Protein AF-A0A8T2JQ27-F1 (afdb_monomer)

Radius of gyration: 39.79 Å; Cα contacts (8 Å, |Δi|>4): 605; chains: 1; bounding box: 98×82×101 Å

Nearest PDB structures (foldseek):
  7fik-assembly1_M  TM=1.538E-01  e=3.632E-01  Xenopus laevis
  5n4w-assembly1_A  TM=1.863E-01  e=1.034E+00  Homo sapiens

InterPro domains:
  IPR054751 NBAS subunit of NRZ tethering complex, C-terminal [PF22913] (387-511)

Organism: NCBI:txid247094

pLDDT: mean 87.62, std 11.4, range [33.59, 98.44]

Solvent-accessible surface area (backbone atoms only — not comparable to full-atom values): 32542 Å² total; 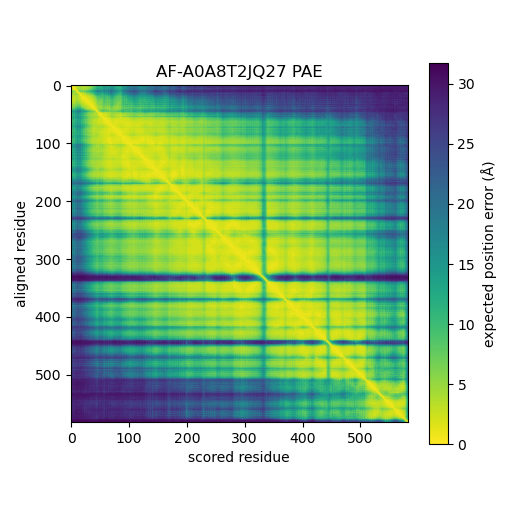per-residue (Å²): 111,67,68,59,55,51,61,78,46,66,88,56,94,65,57,73,77,52,48,58,50,50,53,49,48,52,52,51,48,52,51,53,49,52,51,53,49,43,51,52,50,57,71,66,69,75,79,67,58,57,70,54,43,75,74,36,68,64,59,31,49,54,49,40,41,56,43,29,62,55,88,50,66,70,53,34,52,49,24,52,54,50,26,65,73,73,65,44,58,66,50,57,44,44,50,46,27,54,41,31,44,65,62,77,61,81,57,54,64,67,54,44,52,53,49,44,59,74,68,46,40,60,77,54,43,43,78,43,28,65,62,47,44,52,47,42,59,71,63,42,51,74,60,54,59,42,60,42,58,67,52,52,39,50,54,30,47,52,40,45,76,28,62,24,61,86,74,57,85,57,96,70,46,36,66,55,48,38,60,48,45,66,56,38,68,79,56,38,67,89,39,34,52,51,48,34,70,35,73,89,40,54,28,63,68,38,42,45,86,53,49,37,92,86,30,42,72,66,53,21,74,48,19,72,78,39,55,36,63,86,68,47,56,35,47,44,23,55,49,48,34,47,37,40,53,44,32,47,64,59,21,28,89,80,89,31,77,56,48,52,87,46,76,69,44,46,51,51,34,47,60,57,48,58,76,50,50,89,58,37,50,38,57,39,47,46,56,44,49,44,48,60,48,35,28,73,67,19,65,73,75,45,54,70,68,58,36,46,51,53,49,52,53,48,47,55,50,46,53,52,51,50,54,55,43,63,76,65,67,70,85,82,71,86,80,61,96,82,66,66,41,57,67,55,38,43,53,52,47,50,49,42,48,53,29,59,62,39,61,74,32,69,71,44,45,49,26,63,72,46,99,44,70,68,39,38,50,50,36,50,54,51,59,49,28,53,42,34,51,68,51,48,49,52,50,44,28,50,38,44,63,72,59,50,54,67,70,58,46,35,51,53,60,70,61,40,52,72,90,63,89,70,54,55,47,52,37,52,50,54,41,51,54,56,34,52,52,51,72,69,64,67,84,84,62,93,64,80,65,79,60,46,68,61,38,48,46,45,45,50,46,49,40,43,53,36,41,76,71,67,66,59,70,50,56,73,64,58,54,47,63,70,46,44,66,64,52,68,40,83,91,52,72,46,64,68,38,43,52,55,51,50,47,49,59,77,57,42,93,67,52,74,66,51,52,51,49,49,48,37,47,40,49,46,39,46,32,54,75,68,38,70,87,56,81,78,56,68,75,50,57,71,44,70,69,41,38,50,53,50,50,54,54,52,55,72,76,47,87,49,73,68,43,55,53,41,51,51,52,46,60,70,62,42,80,82,78,77,74,74,86,124

Mean predicted aligned error: 11.79 Å

Sequence (582 aa):
MVTKYVSDYANANWPMELVSLIEQLHYYNERLVDFTQAQILHGLGRGVDVQRFATDAQYKTETILGLTETLEESVYSIALSLAQRYQVPLWEVYMTHLEYLFSDSGLSTAEIEGRAQTLGLLDTLKTNPGSFYEHMTKYVYPTIEGKDLQRLLYYFTLLENCACSQFVKHAIKPDSHIKLIKKLKAVASGLDYKKLTDAQISPLEALQPILTSQNVLAISKLASRIPDINVEMLSSSSVHATWLKKTFWNGDPQLLKKAPDSGAEWSRAYDICRKYFERLNPRDLITFTDEITFSSCAATKLTVENRTEMTKKTIAAVKQFMEKQKKKGLEDSTQTCNSVTYEVAFNHLQQSLAHLGTLSHDFINHLKSTDKDSLHKYSYLYDVSRSEKEKIKELAITMCVQGESLSTIKKLLDVAVGPLGIGARDVVQYSVEKLIVSLRGNSLESCSVKQPLKVLENIVKEVHLSSERGEAIVSSDDLLEWLRPFCGDDTLPVKPRIDVLQIMEQAFNLSDDDIKLLLFFRTQAVLKASWPVKKAEVVDIENEEKRYALFLELLDISHNRTEFQHLVLLLQAWPPMKGAEM

Secondary structure (DSSP, 8-state):
-HHHHHHHTTTS---HHHHHHHHHHHHHHHHHHHHHHHHHHHHTTS---HHHHHH-HHHHHHHHHHHTS-S-HHHHHHHHHHHHHHT--HHHHHHHHHHHHHHTS---HHHHHHHHHHTTHHHHHTT-HHHHHHHIIIIIGGGS-TT-HHHHHHHHHHHHHTTGGGT--SSS-HHHHHHHHHHHTTT-TT--HHHHT-SSS-HHHHHGGG--TTTHHHHHTTGGGSB-TTSPBPPHHHHHHHHHHHHHHH-BTTTBSS---SHHHHHHHHHHHHTTGGGS-HHHHHHHHHHHHHSHHHHHHS-HHHHHHHHHHHHHHHHHHHHHHHHTTTT-S---TTPPPHHHHHHHHHHHHHHHHHTTSHHHHHHHHSS-HHHHHHHHHHHTTTT-HHHHHHHHHHHHHTT--HHHHHHHHHHSSS-----HHHHHHHHHHHHHHHHHT-TTS----SSHHHHHHHHHHHHHHHHHTT--SS-HHHHHHHHHHHHT-TTS-HHHHHHHHHHHHHHS---HHHHHHHHHHHHHHHHHHH-TTPPP-GGGGSSHHHHHHHHHHHHHT--SHHHHHHHHHHHHHSPPP-----

Foldseek 3Di:
DVLVVCVVPVVDPDDPVVVVVNVVVVVVVVVVVLVVVLVVVVVVVPPDPSVCLVPPLVSVLVVLLVQLLDPDPVSNVVSVVSCVVSVPDLLSSLLSNLLSLQAPPPDDLVVSVVVCVVVVSLVRNLVCLQVSVVSCVPRRPVRDFLLPLSNLLVSLVSNVSSVNQVVDPAPAGSVLSNVLSVQCVVQQHRARNCQQRDLVHFVLVSRLVRDAPRRLQSVLVCQQSGAGNVRHGGHSQLSLLSNLLCCLAANHVPQGVGGDQDLVSSLSSLVSSLVCCVSHALVSLLVSLLSCFQDPCNLPRHDLVSNLVSLVVSLVVLVVVVVVCVVVVVPDDDDPPPGQHSVNSNVLSVLLNLLSVLCPPPLLVVLCPDPDPLSVVLSSLSRNCSLPLVSLLVSLLVCLLVLHALVSSQVSNVSRDDCSVDGSLNSLLVNLVLLLVVQQVPPPDPSPSDPSLVSLLSNLQNCLVCVVVVVNPDDLVSSCVSCVVSLPDLVGQLVSSLSNLVSSVVRDPDDLVSVLVSLQSNQQSLCCVQPVVDDDDSVQQNDLVSLVVVLVVLVVVDDDPVSVVSSVSNCVSDDPRPPPPD

Structure (mmCIF, N/CA/C/O backbone):
data_AF-A0A8T2JQ27-F1
#
_entry.id   AF-A0A8T2JQ27-F1
#
loop_
_atom_site.group_PDB
_atom_site.id
_atom_site.type_symbol
_atom_site.label_atom_id
_atom_site.label_alt_id
_atom_site.label_comp_id
_atom_site.label_asym_id
_atom_site.label_entity_id
_atom_site.label_seq_id
_atom_site.pdbx_PDB_ins_code
_atom_site.Cartn_x
_atom_site.Cartn_y
_atom_site.Cartn_z
_atom_site.occupancy
_atom_site.B_iso_or_equiv
_atom_site.auth_seq_id
_atom_site.auth_comp_id
_atom_site.auth_asym_id
_atom_site.auth_atom_id
_atom_site.pdbx_PDB_model_num
ATOM 1 N N . MET A 1 1 ? 39.610 15.356 -59.063 1.00 59.53 1 MET A N 1
ATOM 2 C CA . MET A 1 1 ? 41.062 15.552 -59.293 1.00 59.53 1 MET A CA 1
ATOM 3 C C . MET A 1 1 ? 41.378 17.026 -59.550 1.00 59.53 1 MET A C 1
ATOM 5 O O . MET A 1 1 ? 42.209 17.561 -58.836 1.00 59.53 1 MET A O 1
ATOM 9 N N . VAL A 1 2 ? 40.653 17.704 -60.454 1.00 75.31 2 VAL A N 1
ATOM 10 C CA . VAL A 1 2 ? 40.799 19.156 -60.711 1.00 75.31 2 VAL A CA 1
ATOM 11 C C . VAL A 1 2 ? 40.248 20.029 -59.574 1.00 75.31 2 VAL A C 1
ATOM 13 O O . VAL A 1 2 ? 40.966 20.880 -59.074 1.00 75.31 2 VAL A O 1
ATOM 16 N N . THR A 1 3 ? 39.028 19.777 -59.090 1.00 73.00 3 THR A N 1
ATOM 17 C CA . THR A 1 3 ? 38.433 20.520 -57.958 1.00 73.00 3 THR A CA 1
ATOM 18 C C . THR A 1 3 ? 39.276 20.430 -56.688 1.00 73.00 3 THR A C 1
ATOM 20 O O . THR A 1 3 ? 39.559 21.447 -56.076 1.00 73.00 3 THR A O 1
ATOM 23 N N . LYS A 1 4 ? 39.774 19.232 -56.351 1.00 75.25 4 LYS A N 1
ATOM 24 C CA . LYS A 1 4 ? 40.695 19.025 -55.220 1.00 75.25 4 LYS A CA 1
ATOM 25 C C . LYS A 1 4 ? 41.989 19.842 -55.365 1.00 75.25 4 LYS A C 1
ATOM 27 O O . LYS A 1 4 ? 42.378 20.522 -54.430 1.00 75.25 4 LYS A O 1
ATOM 32 N N . TYR A 1 5 ? 42.607 19.825 -56.548 1.00 79.94 5 TYR A N 1
ATOM 33 C CA . TYR A 1 5 ? 43.810 20.613 -56.834 1.00 79.94 5 TYR A CA 1
ATOM 34 C C . TYR A 1 5 ? 43.556 22.123 -56.709 1.00 79.94 5 TYR A C 1
ATOM 36 O O . TYR A 1 5 ? 44.371 22.846 -56.159 1.00 79.94 5 TYR A O 1
ATOM 44 N N . VAL A 1 6 ? 42.407 22.611 -57.168 1.00 80.88 6 VAL A N 1
ATOM 45 C CA . VAL A 1 6 ? 42.050 24.030 -57.040 1.00 80.88 6 VAL A CA 1
ATOM 46 C C . VAL A 1 6 ? 41.797 24.421 -55.575 1.00 80.88 6 VAL A C 1
ATOM 48 O O . VAL A 1 6 ? 42.261 25.473 -55.143 1.00 80.88 6 VAL A O 1
ATOM 51 N N . SER A 1 7 ? 41.130 23.568 -54.790 1.00 76.12 7 SER A N 1
ATOM 52 C CA . SER A 1 7 ? 40.882 23.810 -53.361 1.00 76.12 7 SER A CA 1
ATOM 53 C C . SER A 1 7 ? 42.156 23.745 -52.503 1.00 76.12 7 SER A C 1
ATOM 55 O O . SER A 1 7 ? 42.329 24.578 -51.617 1.00 76.12 7 SER A O 1
ATOM 57 N N . ASP A 1 8 ? 43.074 22.815 -52.787 1.00 79.75 8 ASP A N 1
ATOM 58 C CA . ASP A 1 8 ? 44.344 22.656 -52.054 1.00 79.75 8 ASP A CA 1
ATOM 59 C C . ASP A 1 8 ? 45.302 23.854 -52.267 1.00 79.75 8 ASP A C 1
ATOM 61 O O . ASP A 1 8 ? 46.178 24.116 -51.443 1.00 79.75 8 ASP A O 1
ATOM 65 N N . TYR A 1 9 ? 45.107 24.622 -53.347 1.00 81.19 9 TYR A N 1
ATOM 66 C CA . TYR A 1 9 ? 45.883 25.815 -53.708 1.00 81.19 9 TYR A CA 1
ATOM 67 C C . TYR A 1 9 ? 45.029 27.101 -53.691 1.00 81.19 9 TYR A C 1
ATOM 69 O O . TYR A 1 9 ? 45.293 28.046 -54.438 1.00 81.19 9 TYR A O 1
ATOM 77 N N . ALA A 1 10 ? 44.019 27.170 -52.815 1.00 67.00 10 ALA A N 1
ATOM 78 C CA . ALA A 1 10 ? 43.094 28.307 -52.711 1.00 67.00 10 ALA A CA 1
ATOM 79 C C . ALA A 1 10 ? 43.780 29.669 -52.455 1.00 67.00 10 ALA A C 1
ATOM 81 O O . ALA A 1 10 ? 43.254 30.703 -52.854 1.00 67.00 10 ALA A O 1
ATOM 82 N N . ASN A 1 11 ? 44.971 29.666 -51.843 1.00 66.50 11 ASN A N 1
ATOM 83 C CA . ASN A 1 11 ? 45.757 30.869 -51.529 1.00 66.50 11 ASN A CA 1
ATOM 84 C C . ASN A 1 11 ? 46.836 31.203 -52.578 1.00 66.50 11 ASN A C 1
ATOM 86 O O . ASN A 1 11 ? 47.695 32.050 -52.329 1.00 66.50 11 ASN A O 1
ATOM 90 N N . ALA A 1 12 ? 46.865 30.511 -53.719 1.00 76.12 12 ALA A N 1
ATOM 91 C CA . ALA A 1 12 ? 47.808 30.821 -54.788 1.00 76.12 12 ALA A CA 1
ATOM 92 C C . ALA A 1 12 ? 47.377 32.085 -55.556 1.00 76.12 12 ALA A C 1
ATOM 94 O O . ALA A 1 12 ? 46.188 32.346 -55.735 1.00 76.12 12 ALA A O 1
ATOM 95 N N . ASN A 1 13 ? 48.349 32.863 -56.045 1.00 78.75 13 ASN A N 1
ATOM 96 C CA . ASN A 1 13 ? 48.097 34.033 -56.894 1.00 78.75 13 ASN A CA 1
ATOM 97 C C . ASN A 1 13 ? 47.684 33.586 -58.304 1.00 78.75 13 ASN A C 1
ATOM 99 O O . ASN A 1 13 ? 48.492 33.580 -59.236 1.00 78.75 13 ASN A O 1
ATOM 103 N N . TRP A 1 14 ? 46.427 33.172 -58.445 1.00 84.25 14 TRP A N 1
ATOM 104 C CA . TRP A 1 14 ? 45.846 32.785 -59.722 1.00 84.25 14 TRP A CA 1
ATOM 105 C C . TRP A 1 14 ? 45.671 34.010 -60.640 1.00 84.25 14 TRP A C 1
ATOM 107 O O . TRP A 1 14 ? 45.231 35.066 -60.180 1.00 84.25 14 TRP A O 1
ATOM 117 N N . PRO A 1 15 ? 45.974 33.895 -61.945 1.00 86.12 15 PRO A N 1
ATOM 118 C CA . PRO A 1 15 ? 45.600 34.897 -62.942 1.00 86.12 15 PRO A CA 1
ATOM 119 C C . PRO A 1 15 ? 44.096 35.209 -62.891 1.00 86.12 15 PRO A C 1
ATOM 121 O O . PRO A 1 15 ? 43.294 34.291 -62.728 1.00 86.12 15 PRO A O 1
ATOM 124 N N . MET A 1 16 ? 43.698 36.474 -63.084 1.00 75.44 16 MET A N 1
ATOM 125 C CA . MET A 1 16 ? 42.286 36.910 -62.990 1.00 75.44 16 MET A CA 1
ATOM 126 C C . MET A 1 16 ? 41.324 36.086 -63.864 1.00 75.44 16 MET A C 1
ATOM 128 O O . MET A 1 16 ? 40.201 35.805 -63.456 1.00 75.44 16 MET A O 1
ATOM 132 N N . GLU A 1 17 ? 41.777 35.650 -65.038 1.00 79.38 17 GLU A N 1
ATOM 133 C CA . GLU A 1 17 ? 41.008 34.807 -65.964 1.00 79.38 17 GLU A CA 1
ATOM 134 C C . GLU A 1 17 ? 40.716 33.414 -65.379 1.00 79.38 17 GLU A C 1
ATOM 136 O O . GLU A 1 17 ? 39.640 32.857 -65.591 1.00 79.38 17 GLU A O 1
ATOM 141 N N . LEU A 1 18 ? 41.654 32.862 -64.598 1.00 83.75 18 LEU A N 1
ATOM 142 C CA . LEU A 1 18 ? 41.496 31.574 -63.923 1.00 83.75 18 LEU A CA 1
ATOM 143 C C . LEU A 1 18 ? 40.664 31.691 -62.647 1.00 83.75 18 LEU A C 1
ATOM 145 O O . LEU A 1 18 ? 39.938 30.753 -62.337 1.00 83.75 18 LEU A O 1
ATOM 149 N N . VAL A 1 19 ? 40.699 32.830 -61.947 1.00 81.94 19 VAL A N 1
ATOM 150 C CA . VAL A 1 19 ? 39.850 33.066 -60.764 1.00 81.94 19 VAL A CA 1
ATOM 151 C C . VAL A 1 19 ? 38.367 32.919 -61.123 1.00 81.94 19 VAL A C 1
ATOM 153 O O . VAL A 1 19 ? 37.653 32.168 -60.463 1.00 81.94 19 VAL A O 1
ATOM 156 N N . SER A 1 20 ? 37.922 33.528 -62.228 1.00 81.25 20 SER A N 1
ATOM 157 C CA . SER A 1 20 ? 36.527 33.413 -62.686 1.00 81.25 20 SER A CA 1
ATOM 158 C C . SER A 1 20 ? 36.137 31.975 -63.067 1.00 81.25 20 SER A C 1
ATOM 160 O O . SER A 1 20 ? 35.036 31.518 -62.760 1.00 81.25 20 SER A O 1
ATOM 162 N N . LEU A 1 21 ? 37.049 31.221 -63.691 1.00 86.06 21 LEU A N 1
ATOM 163 C CA . LEU A 1 21 ? 36.818 29.813 -64.036 1.00 86.06 21 LEU A CA 1
ATOM 164 C C . LEU A 1 21 ? 36.814 28.899 -62.803 1.00 86.06 21 LEU A C 1
ATOM 166 O O . LEU A 1 21 ? 36.070 27.922 -62.778 1.00 86.06 21 LEU A O 1
ATOM 170 N N . ILE A 1 22 ? 37.608 29.214 -61.778 1.00 85.31 22 ILE A N 1
ATOM 171 C CA . ILE A 1 22 ? 37.613 28.519 -60.485 1.00 85.31 22 ILE A CA 1
ATOM 172 C C . ILE A 1 22 ? 36.279 28.732 -59.759 1.00 85.31 22 ILE A C 1
ATOM 174 O O . ILE A 1 22 ? 35.695 27.767 -59.266 1.00 85.31 22 ILE A O 1
ATOM 178 N N . GLU A 1 23 ? 35.751 29.959 -59.754 1.00 81.88 23 GLU A N 1
ATOM 179 C CA . GLU A 1 23 ? 34.425 30.261 -59.199 1.00 81.88 23 GLU A CA 1
ATOM 180 C C . GLU A 1 23 ? 33.316 29.492 -59.931 1.00 81.88 23 GLU A C 1
ATOM 182 O O . GLU A 1 23 ? 32.467 28.866 -59.292 1.00 81.88 23 GLU A O 1
ATOM 187 N N . GLN A 1 24 ? 33.351 29.459 -61.269 1.00 84.81 24 GLN A N 1
ATOM 188 C CA . GLN A 1 24 ? 32.404 28.672 -62.065 1.00 84.81 24 GLN A CA 1
ATOM 189 C C . GLN A 1 24 ? 32.554 27.166 -61.827 1.00 84.81 24 GLN A C 1
ATOM 191 O O . GLN A 1 24 ? 31.552 26.459 -61.724 1.00 84.81 24 GLN A O 1
ATOM 196 N N . LEU A 1 25 ? 33.784 26.662 -61.710 1.00 86.00 25 LEU A N 1
ATOM 197 C CA . LEU A 1 25 ? 34.056 25.259 -61.408 1.00 86.00 25 LEU A CA 1
ATOM 198 C C . LEU A 1 25 ? 33.474 24.871 -60.047 1.00 86.00 25 LEU A C 1
ATOM 200 O O . LEU A 1 25 ? 32.819 23.836 -59.955 1.00 86.00 25 LEU A O 1
ATOM 204 N N . HIS A 1 26 ? 33.674 25.690 -59.011 1.00 80.62 26 HIS A N 1
ATOM 205 C CA . HIS A 1 26 ? 33.063 25.467 -57.702 1.00 80.62 26 HIS A CA 1
ATOM 206 C C . HIS A 1 26 ? 31.534 25.503 -57.795 1.00 80.62 26 HIS A C 1
ATOM 208 O O . HIS A 1 26 ? 30.883 24.574 -57.328 1.00 80.62 26 HIS A O 1
ATOM 214 N N . TYR A 1 27 ? 30.960 26.494 -58.485 1.00 78.31 27 TYR A N 1
ATOM 215 C CA . TYR A 1 27 ? 29.512 26.605 -58.674 1.00 78.31 27 TYR A CA 1
ATOM 216 C C . TYR A 1 27 ? 28.898 25.375 -59.367 1.00 78.31 27 TYR A C 1
ATOM 218 O O . TYR A 1 27 ? 27.918 24.805 -58.884 1.00 78.31 27 TYR A O 1
ATOM 226 N N . TYR A 1 28 ? 29.468 24.924 -60.488 1.00 81.31 28 TYR A N 1
ATOM 227 C CA . TYR A 1 28 ? 28.953 23.757 -61.211 1.00 81.31 28 TYR A CA 1
ATOM 228 C C . TYR A 1 28 ? 29.234 22.442 -60.491 1.00 81.31 28 TYR A C 1
ATOM 230 O O . TYR A 1 28 ? 28.418 21.525 -60.580 1.00 81.31 28 TYR A O 1
ATOM 238 N N . ASN A 1 29 ? 30.349 22.345 -59.765 1.00 82.12 29 ASN A N 1
ATOM 239 C CA . ASN A 1 29 ? 30.626 21.192 -58.924 1.00 82.12 29 ASN A CA 1
ATOM 240 C C . ASN A 1 29 ? 29.579 21.080 -57.811 1.00 82.12 29 ASN A C 1
ATOM 242 O O . ASN A 1 29 ? 28.974 20.024 -57.684 1.00 82.12 29 ASN A O 1
ATOM 246 N N . GLU A 1 30 ? 29.274 22.160 -57.089 1.00 74.44 30 GLU A N 1
ATOM 247 C CA . GLU A 1 30 ? 28.203 22.149 -56.082 1.00 74.44 30 GLU A CA 1
ATOM 248 C C . GLU A 1 30 ? 26.859 21.719 -56.694 1.00 74.44 30 GLU A C 1
ATOM 250 O O . GLU A 1 30 ? 26.231 20.786 -56.197 1.00 74.44 30 GLU A O 1
ATOM 255 N N . ARG A 1 31 ? 26.469 22.270 -57.856 1.00 75.12 31 ARG A N 1
ATOM 256 C CA . ARG A 1 31 ? 25.210 21.884 -58.526 1.00 75.12 31 ARG A CA 1
ATOM 257 C C . ARG A 1 31 ? 25.169 20.436 -59.010 1.00 75.12 31 ARG A C 1
ATOM 259 O O . ARG A 1 31 ? 24.124 19.794 -58.904 1.00 75.12 31 ARG A O 1
ATOM 266 N N . LEU A 1 32 ? 26.261 19.920 -59.577 1.00 80.31 32 LEU A N 1
ATOM 267 C CA . LEU A 1 32 ? 26.346 18.520 -60.011 1.00 80.31 32 LEU A CA 1
ATOM 268 C C . LEU A 1 32 ? 26.200 17.588 -58.815 1.00 80.31 32 LEU A C 1
ATOM 270 O O . LEU A 1 32 ? 25.555 16.538 -58.884 1.00 80.31 32 LEU A O 1
ATOM 274 N N . VAL A 1 33 ? 26.813 17.980 -57.707 1.00 74.06 33 VAL A N 1
ATOM 275 C CA . VAL A 1 33 ? 26.786 17.177 -56.513 1.00 74.06 33 VAL A CA 1
ATOM 276 C C . VAL A 1 33 ? 25.392 17.233 -55.864 1.00 74.06 33 VAL A C 1
ATOM 278 O O . VAL A 1 33 ? 24.877 16.175 -55.504 1.00 74.06 33 VAL A O 1
ATOM 281 N N . ASP A 1 34 ? 24.739 18.394 -55.793 1.00 71.56 34 ASP A N 1
ATOM 282 C CA . ASP A 1 34 ? 23.341 18.516 -55.353 1.00 71.56 34 ASP A CA 1
ATOM 283 C C . ASP A 1 34 ? 22.390 17.687 -56.225 1.00 71.56 34 ASP A C 1
ATOM 285 O O . ASP A 1 34 ? 21.531 16.975 -55.707 1.00 71.56 34 ASP A O 1
ATOM 289 N N . PHE A 1 35 ? 22.582 17.700 -57.549 1.00 73.38 35 PHE A N 1
ATOM 290 C CA . PHE A 1 35 ? 21.810 16.875 -58.479 1.00 73.38 35 PHE A CA 1
ATOM 291 C C . PHE A 1 35 ? 22.008 15.373 -58.229 1.00 73.38 35 PHE A C 1
ATOM 293 O O . PHE A 1 35 ? 21.047 14.608 -58.223 1.00 73.38 35 PHE A O 1
ATOM 300 N N . THR A 1 36 ? 23.243 14.944 -57.970 1.00 78.44 36 THR A N 1
ATOM 301 C CA . THR A 1 36 ? 23.540 13.537 -57.664 1.00 78.44 36 THR A CA 1
ATOM 302 C C . THR A 1 36 ? 22.876 13.110 -56.351 1.00 78.44 36 THR A C 1
ATOM 304 O O . THR A 1 36 ? 22.325 12.016 -56.262 1.00 78.44 36 THR A O 1
ATOM 307 N N . GLN A 1 37 ? 22.863 13.981 -55.336 1.00 74.12 37 GLN A N 1
ATOM 308 C CA . GLN A 1 37 ? 22.202 13.698 -54.057 1.00 74.12 37 GLN A CA 1
ATOM 309 C C . GLN A 1 37 ? 20.681 13.688 -54.175 1.00 74.12 37 GLN A C 1
ATOM 311 O O . GLN A 1 37 ? 20.032 12.797 -53.637 1.00 74.12 37 GLN A O 1
ATOM 316 N N . ALA A 1 38 ? 20.117 14.616 -54.946 1.00 73.31 38 ALA A N 1
ATOM 317 C CA . ALA A 1 38 ? 18.710 14.606 -55.319 1.00 73.31 38 ALA A CA 1
ATOM 318 C C . ALA A 1 38 ? 18.310 13.281 -55.982 1.00 73.31 38 ALA A C 1
ATOM 320 O O . ALA A 1 38 ? 17.281 12.710 -55.631 1.00 73.31 38 ALA A O 1
ATOM 321 N N . GLN A 1 39 ? 19.135 12.762 -56.897 1.00 76.00 39 GLN A N 1
ATOM 322 C CA . GLN A 1 39 ? 18.890 11.470 -57.541 1.00 76.00 39 GLN A CA 1
ATOM 323 C C . GLN A 1 39 ? 18.972 10.296 -56.562 1.00 76.00 39 GLN A C 1
ATOM 325 O O . GLN A 1 39 ? 18.125 9.408 -56.631 1.00 76.00 39 GLN A O 1
ATOM 330 N N . ILE A 1 40 ? 19.939 10.295 -55.639 1.00 79.12 40 ILE A N 1
ATOM 331 C CA . ILE A 1 40 ? 20.053 9.261 -54.599 1.00 79.12 40 ILE A CA 1
ATOM 332 C C . ILE A 1 40 ? 18.820 9.290 -53.686 1.00 79.12 40 ILE A C 1
ATOM 334 O O . ILE A 1 40 ? 18.167 8.265 -53.511 1.00 79.12 40 ILE A O 1
ATOM 338 N N . LEU A 1 41 ? 18.450 10.462 -53.160 1.00 78.62 41 LEU A N 1
ATOM 339 C CA . LEU A 1 41 ? 17.297 10.632 -52.268 1.00 78.62 41 LEU A CA 1
ATOM 340 C C . LEU A 1 41 ? 15.968 10.300 -52.960 1.00 78.62 41 LEU A C 1
ATOM 342 O O . LEU A 1 41 ? 15.101 9.671 -52.355 1.00 78.62 41 LEU A O 1
ATOM 346 N N . HIS A 1 42 ? 15.820 10.663 -54.236 1.00 75.19 42 HIS A N 1
ATOM 347 C CA . HIS A 1 42 ? 14.656 10.292 -55.037 1.00 75.19 42 HIS A CA 1
ATOM 348 C C . HIS A 1 42 ? 14.615 8.780 -55.311 1.00 75.19 42 HIS A C 1
ATOM 350 O O . HIS A 1 42 ? 13.559 8.160 -55.197 1.00 75.19 42 HIS A O 1
ATOM 356 N N . GLY A 1 43 ? 15.770 8.173 -55.602 1.00 76.00 43 GLY A N 1
ATOM 357 C CA . GLY A 1 43 ? 15.915 6.738 -55.855 1.00 76.00 43 GLY A CA 1
ATOM 358 C C . GLY A 1 43 ? 15.612 5.851 -54.645 1.00 76.00 43 GLY A C 1
ATOM 359 O O . GLY A 1 43 ? 15.220 4.703 -54.826 1.00 76.00 43 GLY A O 1
ATOM 360 N N . LEU A 1 44 ? 15.722 6.382 -53.421 1.00 77.62 44 LEU A N 1
ATOM 361 C CA . LEU A 1 44 ? 15.326 5.677 -52.196 1.00 77.62 44 LEU A CA 1
ATOM 362 C C . LEU A 1 44 ? 13.803 5.502 -52.070 1.00 77.62 44 LEU A C 1
ATOM 364 O O . LEU A 1 44 ? 13.356 4.652 -51.304 1.00 77.62 44 LEU A O 1
ATOM 368 N N . GLY A 1 45 ? 12.993 6.303 -52.777 1.00 68.81 45 GLY A N 1
ATOM 369 C CA . GLY A 1 45 ? 11.529 6.184 -52.760 1.00 68.81 45 GLY A CA 1
ATOM 370 C C . GLY A 1 45 ? 10.873 6.478 -51.402 1.00 68.81 45 GLY A C 1
ATOM 371 O O . GLY A 1 45 ? 9.716 6.128 -51.193 1.00 68.81 45 GLY A O 1
ATOM 372 N N . ARG A 1 46 ? 11.588 7.126 -50.471 1.00 72.56 46 ARG A N 1
ATOM 373 C CA . ARG A 1 46 ? 11.147 7.383 -49.083 1.00 72.56 46 ARG A CA 1
ATOM 374 C C . ARG A 1 46 ? 10.430 8.731 -48.887 1.00 72.56 46 ARG A C 1
ATOM 376 O O . ARG A 1 46 ? 10.312 9.199 -47.763 1.00 72.56 46 ARG A O 1
ATOM 383 N N . GLY A 1 47 ? 9.955 9.365 -49.964 1.00 74.81 47 GLY A N 1
ATOM 384 C CA . GLY A 1 47 ? 9.145 10.593 -49.883 1.00 74.81 47 GLY A CA 1
ATOM 385 C C . GLY A 1 47 ? 9.903 11.856 -49.448 1.00 74.81 47 GLY A C 1
ATOM 386 O O . GLY A 1 47 ? 9.295 12.765 -48.893 1.00 74.81 47 GLY A O 1
ATOM 387 N N . VAL A 1 48 ? 11.217 11.919 -49.685 1.00 82.81 48 VAL A N 1
ATOM 388 C CA . VAL A 1 48 ? 12.052 13.078 -49.330 1.00 82.81 48 VAL A CA 1
ATOM 389 C C . VAL A 1 48 ? 11.762 14.262 -50.256 1.00 82.81 48 VAL A C 1
ATOM 391 O O . VAL A 1 48 ? 11.862 14.140 -51.480 1.00 82.81 48 VAL A O 1
ATOM 394 N N . ASP A 1 49 ? 11.464 15.427 -49.677 1.00 84.31 49 ASP A N 1
ATOM 395 C CA . ASP A 1 49 ? 11.379 16.687 -50.417 1.00 84.31 49 ASP A CA 1
ATOM 396 C C . ASP A 1 49 ? 12.793 17.200 -50.701 1.00 84.31 49 ASP A C 1
ATOM 398 O O . ASP A 1 49 ? 13.451 17.811 -49.860 1.00 84.31 49 ASP A O 1
ATOM 402 N N . VAL A 1 50 ? 13.268 16.930 -51.914 1.00 81.75 50 VAL A N 1
ATOM 403 C CA . VAL A 1 50 ? 14.614 17.293 -52.369 1.00 81.75 50 VAL A CA 1
ATOM 404 C C . VAL A 1 50 ? 14.855 18.805 -52.325 1.00 81.75 50 VAL A C 1
ATOM 406 O O . VAL A 1 50 ? 15.969 19.235 -52.020 1.00 81.75 50 VAL A O 1
ATOM 409 N N . GLN A 1 51 ? 13.838 19.623 -52.623 1.00 80.31 51 GLN A N 1
ATOM 410 C CA . GLN A 1 51 ? 14.002 21.078 -52.621 1.00 80.31 51 GLN A CA 1
ATOM 411 C C . GLN A 1 51 ? 14.182 21.585 -51.197 1.00 80.31 51 GLN A C 1
ATOM 413 O O . GLN A 1 51 ? 15.129 22.324 -50.921 1.00 80.31 51 GLN A O 1
ATOM 418 N N . ARG A 1 52 ? 13.329 21.119 -50.282 1.00 83.75 52 ARG A N 1
ATOM 419 C CA . ARG A 1 52 ? 13.443 21.461 -48.866 1.00 83.75 52 ARG A CA 1
ATOM 420 C C . ARG A 1 52 ? 14.736 20.923 -48.259 1.00 83.75 52 ARG A C 1
ATOM 422 O O . ARG A 1 52 ? 15.396 21.642 -47.516 1.00 83.75 52 ARG A O 1
ATOM 429 N N . PHE A 1 53 ? 15.144 19.706 -48.620 1.00 84.25 53 PHE A N 1
ATOM 430 C CA . PHE A 1 53 ? 16.393 19.097 -48.157 1.00 84.25 53 PHE A CA 1
ATOM 431 C C . PHE A 1 53 ? 17.621 19.932 -48.522 1.00 84.25 53 PHE A C 1
ATOM 433 O O . PHE A 1 53 ? 18.547 20.025 -47.724 1.00 84.25 53 PHE A O 1
ATOM 440 N N . ALA A 1 54 ? 17.652 20.576 -49.692 1.00 79.69 54 ALA A N 1
ATOM 441 C CA . ALA A 1 54 ? 18.783 21.419 -50.075 1.00 79.69 54 ALA A CA 1
ATOM 442 C C . ALA A 1 54 ? 18.898 22.679 -49.193 1.00 79.69 54 ALA A C 1
ATOM 444 O O . ALA A 1 54 ? 20.002 23.032 -48.761 1.00 79.69 54 ALA A O 1
ATOM 445 N N . THR A 1 55 ? 17.767 23.325 -48.889 1.00 81.88 55 THR A N 1
ATOM 446 C CA . THR A 1 55 ? 17.720 24.678 -48.308 1.00 81.88 55 THR A CA 1
ATOM 447 C C . THR A 1 55 ? 17.512 24.732 -46.794 1.00 81.88 55 THR A C 1
ATOM 449 O O . THR A 1 55 ? 17.976 25.672 -46.156 1.00 81.88 55 THR A O 1
ATOM 452 N N . ASP A 1 56 ? 16.810 23.761 -46.209 1.00 87.50 56 ASP A N 1
ATOM 453 C CA . ASP A 1 56 ? 16.434 23.737 -44.790 1.00 87.50 56 ASP A CA 1
ATOM 454 C C . ASP A 1 56 ? 17.396 22.828 -44.009 1.00 87.50 56 ASP A C 1
ATOM 456 O O . ASP A 1 56 ? 17.392 21.606 -44.159 1.00 87.50 56 ASP A O 1
ATOM 460 N N . ALA A 1 57 ? 18.258 23.436 -43.187 1.00 86.00 57 ALA A N 1
ATOM 461 C CA . ALA A 1 57 ? 19.270 22.713 -42.419 1.00 86.00 57 ALA A CA 1
ATOM 462 C C . ALA A 1 57 ? 18.663 21.775 -41.365 1.00 86.00 57 ALA A C 1
ATOM 464 O O . ALA A 1 57 ? 19.202 20.694 -41.142 1.00 86.00 57 ALA A O 1
ATOM 465 N N . GLN A 1 58 ? 17.539 22.156 -40.753 1.00 90.31 58 GLN A N 1
ATOM 466 C CA . GLN A 1 58 ? 16.871 21.324 -39.756 1.00 90.31 58 GLN A CA 1
ATOM 467 C C . GLN A 1 58 ? 16.225 20.113 -40.430 1.00 90.31 58 GLN A C 1
ATOM 469 O O . GLN A 1 58 ? 16.497 18.980 -40.041 1.00 90.31 58 GLN A O 1
ATOM 474 N N . TYR A 1 59 ? 15.449 20.340 -41.495 1.00 89.56 59 TYR A N 1
ATOM 475 C CA . TYR A 1 59 ? 14.822 19.255 -42.253 1.00 89.56 59 TYR A CA 1
ATOM 476 C C . TYR A 1 59 ? 15.859 18.291 -42.841 1.00 89.56 59 TYR A C 1
ATOM 478 O O . TYR A 1 59 ? 15.637 17.083 -42.876 1.00 89.56 59 TYR A O 1
ATOM 486 N N . LYS A 1 60 ? 17.014 18.807 -43.275 1.00 89.38 60 LYS A N 1
ATOM 487 C CA . LYS A 1 60 ? 18.141 18.000 -43.753 1.00 89.38 60 LYS A CA 1
ATOM 488 C C . LYS A 1 60 ? 18.668 17.063 -42.670 1.00 89.38 60 LYS A C 1
ATOM 490 O O . LYS A 1 60 ? 18.782 15.867 -42.927 1.00 89.38 60 LYS A O 1
ATOM 495 N N . THR A 1 61 ? 18.945 17.582 -41.474 1.00 91.38 61 THR A N 1
ATOM 496 C CA . THR A 1 61 ? 19.387 16.767 -40.334 1.00 91.38 61 THR A CA 1
ATOM 497 C C . THR A 1 61 ? 18.332 15.729 -39.959 1.00 91.38 61 THR A C 1
ATOM 499 O O . THR A 1 61 ? 18.648 14.544 -39.922 1.00 91.38 61 THR A O 1
ATOM 502 N N . GLU A 1 62 ? 17.074 16.136 -39.780 1.00 92.69 62 GLU A N 1
ATOM 503 C CA . GLU A 1 62 ? 15.963 15.231 -39.444 1.00 92.69 62 GLU A CA 1
ATOM 504 C C . GLU A 1 62 ? 15.774 14.133 -40.500 1.00 92.69 62 GLU A C 1
ATOM 506 O O . GLU A 1 62 ? 15.602 12.967 -40.159 1.00 92.69 62 GLU A O 1
ATOM 511 N N . THR A 1 63 ? 15.881 14.474 -41.788 1.00 91.19 63 THR A N 1
ATOM 512 C CA . THR A 1 63 ? 15.788 13.500 -42.885 1.00 91.19 63 THR A CA 1
ATOM 513 C C . THR A 1 63 ? 16.947 12.509 -42.847 1.00 91.19 63 THR A C 1
ATOM 515 O O . THR A 1 63 ? 16.729 11.312 -43.012 1.00 91.19 63 THR A O 1
ATOM 518 N N . ILE A 1 64 ? 18.182 12.979 -42.633 1.00 92.06 64 ILE A N 1
ATOM 519 C CA . ILE A 1 64 ? 19.355 12.098 -42.534 1.00 92.06 64 ILE A CA 1
ATOM 520 C C . ILE A 1 64 ? 19.196 11.142 -41.353 1.00 92.06 64 ILE A C 1
ATOM 522 O O . ILE A 1 64 ? 19.417 9.949 -41.532 1.00 92.06 64 ILE A O 1
ATOM 526 N N . LEU A 1 65 ? 18.777 11.637 -40.185 1.00 95.44 65 LEU A N 1
ATOM 527 C CA . LEU A 1 65 ? 18.517 10.805 -39.009 1.00 95.44 65 LEU A CA 1
ATOM 528 C C . LEU A 1 65 ? 17.392 9.796 -39.282 1.00 95.44 65 LEU A C 1
ATOM 530 O O . LEU A 1 65 ? 17.591 8.607 -39.050 1.00 95.44 65 LEU A O 1
ATOM 534 N N . GLY A 1 66 ? 16.284 10.212 -39.898 1.00 93.50 66 GLY A N 1
ATOM 535 C CA . GLY A 1 66 ? 15.194 9.308 -40.278 1.00 93.50 66 GLY A CA 1
ATOM 536 C C . GLY A 1 66 ? 15.614 8.221 -41.278 1.00 93.50 66 GLY A C 1
ATOM 537 O O . GLY A 1 66 ? 15.160 7.086 -41.191 1.00 93.50 66 GLY A O 1
ATOM 538 N N . LEU A 1 67 ? 16.551 8.502 -42.193 1.00 93.12 67 LEU A N 1
ATOM 539 C CA . LEU A 1 67 ? 17.109 7.478 -43.092 1.00 93.12 67 LEU A CA 1
ATOM 540 C C . LEU A 1 67 ? 17.929 6.408 -42.353 1.00 93.12 67 LEU A C 1
ATOM 542 O O . LEU A 1 67 ? 18.143 5.323 -42.896 1.00 93.12 67 LEU A O 1
ATOM 546 N N . THR A 1 68 ? 18.391 6.694 -41.133 1.00 94.62 68 THR A N 1
ATOM 547 C CA . THR A 1 68 ? 19.110 5.718 -40.301 1.00 94.62 68 THR A CA 1
ATOM 548 C C . THR A 1 68 ? 18.167 4.711 -39.645 1.00 94.62 68 THR A C 1
ATOM 550 O O . THR A 1 68 ? 18.621 3.643 -39.240 1.00 94.62 68 THR A O 1
ATOM 553 N N . GLU A 1 69 ? 16.862 4.982 -39.599 1.00 94.81 69 GLU A N 1
ATOM 554 C CA . GLU A 1 69 ? 15.818 4.098 -39.063 1.00 94.81 69 GLU A CA 1
ATOM 555 C C . GLU A 1 69 ? 15.473 2.974 -40.060 1.00 94.81 69 GLU A C 1
ATOM 557 O O . GLU A 1 69 ? 14.359 2.836 -40.564 1.00 94.81 69 GLU A O 1
ATOM 562 N N . THR A 1 70 ? 16.479 2.178 -40.421 1.00 93.62 70 THR A N 1
ATOM 563 C CA . THR A 1 70 ? 16.375 1.129 -41.437 1.00 93.62 70 THR A CA 1
ATOM 564 C C . THR A 1 70 ? 17.226 -0.085 -41.093 1.00 93.62 70 THR A C 1
ATOM 566 O O . THR A 1 70 ? 18.307 0.021 -40.509 1.00 93.62 70 THR A O 1
ATOM 569 N N . LEU A 1 71 ? 16.762 -1.263 -41.507 1.00 95.19 71 LEU A N 1
ATOM 570 C CA . LEU A 1 71 ? 17.541 -2.500 -41.449 1.00 95.19 71 LEU A CA 1
ATOM 571 C C . LEU A 1 71 ? 18.369 -2.739 -42.722 1.00 95.19 71 LEU A C 1
ATOM 573 O O . LEU A 1 71 ? 19.335 -3.503 -42.679 1.00 95.19 71 LEU A O 1
ATOM 577 N N . GLU A 1 72 ? 18.047 -2.053 -43.823 1.00 93.06 72 GLU A N 1
ATOM 578 C CA . GLU A 1 72 ? 18.725 -2.188 -45.115 1.00 93.06 72 GLU A CA 1
ATOM 579 C C . GLU A 1 72 ? 20.137 -1.576 -45.072 1.00 93.06 72 GLU A C 1
ATOM 581 O O . GLU A 1 72 ? 20.302 -0.370 -44.878 1.00 93.06 72 GLU A O 1
ATOM 586 N N . GLU A 1 73 ? 21.172 -2.397 -45.279 1.00 90.69 73 GLU A N 1
ATOM 587 C CA . GLU A 1 73 ? 22.578 -1.963 -45.201 1.00 90.69 73 GLU A CA 1
ATOM 588 C C . GLU A 1 73 ? 22.932 -0.879 -46.226 1.00 90.69 73 GLU A C 1
ATOM 590 O O . GLU A 1 73 ? 23.665 0.060 -45.912 1.00 90.69 73 GLU A O 1
ATOM 595 N N . SER A 1 74 ? 22.386 -0.976 -47.441 1.00 89.75 74 SER A N 1
ATOM 596 C CA . SER A 1 74 ? 22.604 0.004 -48.510 1.00 89.75 74 SER A CA 1
ATOM 597 C C . SER A 1 74 ? 22.072 1.385 -48.126 1.00 89.75 74 SER A C 1
ATOM 599 O O . SER A 1 74 ? 22.779 2.381 -48.269 1.00 89.75 74 SER A O 1
ATOM 601 N N . VAL A 1 75 ? 20.852 1.445 -47.587 1.00 90.81 75 VAL A N 1
ATOM 602 C CA . VAL A 1 75 ? 20.217 2.693 -47.142 1.00 90.81 75 VAL A CA 1
ATOM 603 C C . VAL A 1 75 ? 20.956 3.268 -45.937 1.00 90.81 75 VAL A C 1
ATOM 605 O O . VAL A 1 75 ? 21.251 4.461 -45.912 1.00 90.81 75 VAL A O 1
ATOM 608 N N . TYR A 1 76 ? 21.342 2.419 -44.982 1.00 93.38 76 TYR A N 1
ATOM 609 C CA . TYR A 1 76 ? 22.115 2.845 -43.818 1.00 93.38 76 TYR A CA 1
ATOM 610 C C . TYR A 1 76 ? 23.485 3.431 -44.211 1.00 93.38 76 TYR A C 1
ATOM 612 O O . TYR A 1 76 ? 23.883 4.485 -43.717 1.00 93.38 76 TYR A O 1
ATOM 620 N N . SER A 1 77 ? 24.188 2.806 -45.163 1.00 91.19 77 SER A N 1
ATOM 621 C CA . SER A 1 77 ? 25.464 3.306 -45.696 1.00 91.19 77 SER A CA 1
ATOM 622 C C . SER A 1 77 ? 25.320 4.664 -46.399 1.00 91.19 77 SER A C 1
ATOM 624 O O . SER A 1 77 ? 26.171 5.549 -46.238 1.00 91.19 77 SER A O 1
ATOM 626 N N . ILE A 1 78 ? 24.216 4.866 -47.128 1.00 89.62 78 ILE A N 1
ATOM 627 C CA . ILE A 1 78 ? 23.878 6.165 -47.723 1.00 89.62 78 ILE A CA 1
ATOM 628 C C . ILE A 1 78 ? 23.651 7.207 -46.623 1.00 89.62 78 ILE A C 1
ATOM 630 O O . ILE A 1 78 ? 24.236 8.287 -46.695 1.00 89.62 78 ILE A O 1
ATOM 634 N N . ALA A 1 79 ? 22.878 6.886 -45.581 1.00 92.12 79 ALA A N 1
ATOM 635 C CA . ALA A 1 79 ? 22.625 7.797 -44.465 1.00 92.12 79 ALA A CA 1
ATOM 636 C C . ALA A 1 79 ? 23.926 8.237 -43.766 1.00 92.12 79 ALA A C 1
ATOM 638 O O . ALA A 1 79 ? 24.117 9.429 -43.524 1.00 92.12 79 ALA A O 1
ATOM 639 N N . LEU A 1 80 ? 24.871 7.316 -43.536 1.00 93.25 80 LEU A N 1
ATOM 640 C CA . LEU A 1 80 ? 26.193 7.643 -42.982 1.00 93.25 80 LEU A CA 1
ATOM 641 C C . LEU A 1 80 ? 27.007 8.567 -43.893 1.00 93.25 80 LEU A C 1
ATOM 643 O O . LEU A 1 80 ? 27.624 9.524 -43.423 1.00 93.25 80 LEU A O 1
ATOM 647 N N . SER A 1 81 ? 26.983 8.308 -45.201 1.00 89.94 81 SER A N 1
ATOM 648 C CA . SER A 1 81 ? 27.683 9.136 -46.189 1.00 89.94 81 SER A CA 1
ATOM 649 C C . SER A 1 81 ? 27.111 10.558 -46.235 1.00 89.94 81 SER A C 1
ATOM 651 O O . SER A 1 81 ? 27.860 11.535 -46.315 1.00 89.94 81 SER A O 1
ATOM 653 N N . LEU A 1 82 ? 25.783 10.686 -46.145 1.00 89.31 82 LEU A N 1
ATOM 654 C CA . LEU A 1 82 ? 25.095 11.974 -46.053 1.00 89.31 82 LEU A CA 1
ATOM 655 C C . LEU A 1 82 ? 25.441 12.693 -44.746 1.00 89.31 82 LEU A C 1
ATOM 657 O O . LEU A 1 82 ? 25.771 13.877 -44.780 1.00 89.31 82 LEU A O 1
ATOM 661 N N . ALA A 1 83 ? 25.430 11.989 -43.613 1.00 92.56 83 ALA A N 1
ATOM 662 C CA . ALA A 1 83 ? 25.775 12.562 -42.318 1.00 92.56 83 ALA A CA 1
ATOM 663 C C . ALA A 1 83 ? 27.198 13.132 -42.302 1.00 92.56 83 ALA A C 1
ATOM 665 O O . ALA A 1 83 ? 27.391 14.287 -41.927 1.00 92.56 83 ALA A O 1
ATOM 666 N N . GLN A 1 84 ? 28.182 12.369 -42.794 1.00 89.12 84 GLN A N 1
ATOM 667 C CA . GLN A 1 84 ? 29.571 12.825 -42.890 1.00 89.12 84 GLN A CA 1
ATOM 668 C C . GLN A 1 84 ? 29.690 14.092 -43.740 1.00 89.12 84 GLN A C 1
ATOM 670 O O . GLN A 1 84 ? 30.394 15.035 -43.383 1.00 89.12 84 GLN A O 1
ATOM 675 N N . ARG A 1 85 ? 28.996 14.115 -44.876 1.00 85.75 85 ARG A N 1
ATOM 676 C CA . ARG A 1 85 ? 29.046 15.231 -45.813 1.00 85.75 85 ARG A CA 1
ATOM 677 C C . ARG A 1 85 ? 28.423 16.502 -45.244 1.00 85.75 85 ARG A C 1
ATOM 679 O O . ARG A 1 85 ? 28.997 17.577 -45.387 1.00 85.75 85 ARG A O 1
ATOM 686 N N . TYR A 1 86 ? 27.237 16.383 -44.658 1.00 87.00 86 TYR A N 1
ATOM 687 C CA . TYR A 1 86 ? 26.487 17.518 -44.122 1.00 87.00 86 TYR A CA 1
ATOM 688 C C . TYR A 1 86 ? 26.842 17.829 -42.668 1.00 87.00 86 TYR A C 1
ATOM 690 O O . TYR A 1 86 ? 26.190 18.665 -42.052 1.00 87.00 86 TYR A O 1
ATOM 698 N N . GLN A 1 87 ? 27.897 17.192 -42.148 1.00 89.00 87 GLN A N 1
ATOM 699 C CA . GLN A 1 87 ? 28.429 17.401 -40.804 1.00 89.00 87 GLN A CA 1
ATOM 700 C C . GLN A 1 87 ? 27.390 17.144 -39.701 1.00 89.00 87 GLN A C 1
ATOM 702 O O . GLN A 1 87 ? 27.458 17.740 -38.628 1.00 89.00 87 GLN A O 1
ATOM 707 N N . VAL A 1 88 ? 26.447 16.228 -39.950 1.00 93.88 88 VAL A N 1
ATOM 708 C CA . VAL A 1 88 ? 25.556 15.722 -38.902 1.00 93.88 88 VAL A CA 1
ATOM 709 C C . VAL A 1 88 ? 26.403 14.874 -37.948 1.00 93.88 88 VAL A C 1
ATOM 711 O O . VAL A 1 88 ? 27.119 13.979 -38.416 1.00 93.88 88 VAL A O 1
ATOM 714 N N . PRO A 1 89 ? 26.368 15.129 -36.627 1.00 95.62 89 PRO A N 1
ATOM 715 C CA . PRO A 1 89 ? 27.177 14.385 -35.675 1.00 95.62 89 PRO A CA 1
ATOM 716 C C . PRO A 1 89 ? 26.923 12.878 -35.765 1.00 95.62 89 PRO A C 1
ATOM 718 O O . PRO A 1 89 ? 25.797 12.407 -35.619 1.00 95.62 89 PRO A O 1
ATOM 721 N N . LEU A 1 90 ? 27.993 12.095 -35.931 1.00 95.44 90 LEU A N 1
ATOM 722 C CA . LEU A 1 90 ? 27.900 10.631 -35.994 1.00 95.44 90 LEU A CA 1
ATOM 723 C C . LEU A 1 90 ? 27.265 10.035 -34.727 1.00 95.44 90 LEU A C 1
ATOM 725 O O . LEU A 1 90 ? 26.600 9.004 -34.782 1.00 95.44 90 LEU A O 1
ATOM 729 N N . TRP A 1 91 ? 27.442 10.714 -33.590 1.00 97.19 91 TRP A N 1
ATOM 730 C CA . TRP A 1 91 ? 26.791 10.355 -32.336 1.00 97.19 91 TRP A CA 1
ATOM 731 C C . TRP A 1 91 ? 25.258 10.360 -32.464 1.00 97.19 91 TRP A C 1
ATOM 733 O O . TRP A 1 91 ? 24.624 9.394 -32.052 1.00 97.19 91 TRP A O 1
ATOM 743 N N . GLU A 1 92 ? 24.665 11.387 -33.086 1.00 96.75 92 GLU A N 1
ATOM 744 C CA . GLU A 1 92 ? 23.207 11.493 -33.273 1.00 96.75 92 GLU A CA 1
ATOM 745 C C . GLU A 1 92 ? 22.687 10.415 -34.225 1.00 96.75 92 GLU A C 1
ATOM 747 O O . GLU A 1 92 ? 21.669 9.783 -33.951 1.00 96.75 92 GLU A O 1
ATOM 752 N N . VAL A 1 93 ? 23.432 10.137 -35.299 1.00 97.12 93 VAL A N 1
ATOM 753 C CA . VAL A 1 93 ? 23.121 9.064 -36.255 1.00 97.12 93 VAL A CA 1
ATOM 754 C C . VAL A 1 93 ? 23.094 7.699 -35.569 1.00 97.12 93 VAL A C 1
ATOM 756 O O . VAL A 1 93 ? 22.141 6.936 -35.725 1.00 97.12 93 VAL A O 1
ATOM 759 N N . TYR A 1 94 ? 24.123 7.374 -34.785 1.00 97.75 94 TYR A N 1
ATOM 760 C CA . TYR A 1 94 ? 24.185 6.090 -34.086 1.00 97.75 94 TYR A CA 1
ATOM 761 C C . TYR A 1 94 ? 23.157 5.985 -32.964 1.00 97.75 94 TYR A C 1
ATOM 763 O O . TYR A 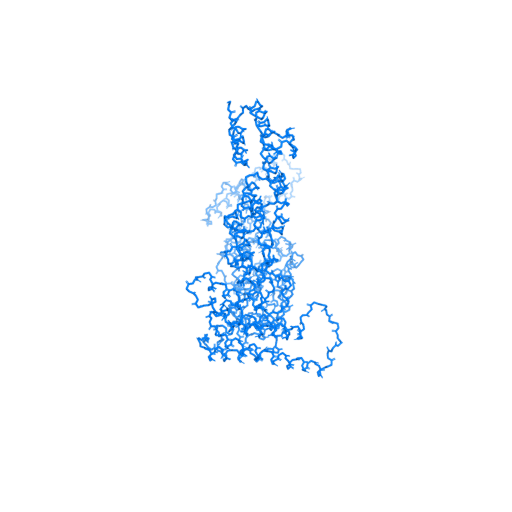1 94 ? 22.629 4.896 -32.746 1.00 97.75 94 TYR A O 1
ATOM 771 N N . MET A 1 95 ? 22.859 7.087 -32.271 1.00 97.88 95 MET A N 1
ATOM 772 C CA . MET A 1 95 ? 21.862 7.095 -31.203 1.00 97.88 95 MET A CA 1
ATOM 773 C C . MET A 1 95 ? 20.453 6.904 -31.771 1.00 97.88 95 MET A C 1
ATOM 775 O O . MET A 1 95 ? 19.715 6.066 -31.260 1.00 97.88 95 MET A O 1
ATOM 779 N N . THR A 1 96 ? 20.126 7.596 -32.869 1.00 97.62 96 THR A N 1
ATOM 780 C CA . THR A 1 96 ? 18.851 7.439 -33.592 1.00 97.62 96 THR A CA 1
ATOM 781 C C . THR A 1 96 ? 18.692 6.011 -34.101 1.00 97.62 96 THR A C 1
ATOM 783 O O . THR A 1 96 ? 17.666 5.374 -33.874 1.00 97.62 96 THR A O 1
ATOM 786 N N . HIS A 1 97 ? 19.743 5.449 -34.710 1.00 97.94 97 HIS A N 1
ATOM 787 C CA . HIS A 1 97 ? 19.694 4.062 -35.156 1.00 97.94 97 HIS A CA 1
ATOM 788 C C . HIS A 1 97 ? 19.490 3.095 -33.986 1.00 97.94 97 HIS A C 1
ATOM 790 O O . HIS A 1 97 ? 18.646 2.209 -34.070 1.00 97.94 97 HIS A O 1
ATOM 796 N N . LEU A 1 98 ? 20.231 3.262 -32.885 1.00 98.00 98 LEU A N 1
ATOM 797 C CA . LEU A 1 98 ? 20.090 2.414 -31.703 1.00 98.00 98 LEU A CA 1
ATOM 798 C C . LEU A 1 98 ? 18.679 2.496 -31.109 1.00 98.00 98 LEU A C 1
ATOM 800 O O . LEU A 1 98 ? 18.133 1.460 -30.742 1.00 98.00 98 LEU A O 1
ATOM 804 N N . GLU A 1 99 ? 18.082 3.687 -31.037 1.00 97.75 99 GLU A N 1
ATOM 805 C CA . GLU A 1 99 ? 16.689 3.863 -30.618 1.00 97.75 99 GLU A CA 1
ATOM 806 C C . GLU A 1 99 ? 15.734 3.061 -31.505 1.00 97.75 99 GLU A C 1
ATOM 808 O O . GLU A 1 99 ? 15.005 2.215 -30.984 1.00 97.75 99 GLU A O 1
ATOM 813 N N . TYR A 1 100 ? 15.824 3.234 -32.828 1.00 97.75 100 TYR A N 1
ATOM 814 C CA . TYR A 1 100 ? 15.024 2.488 -33.803 1.00 97.75 100 TYR A CA 1
ATOM 815 C C . TYR A 1 100 ? 15.148 0.971 -33.631 1.00 97.75 100 TYR A C 1
ATOM 817 O O . TYR A 1 100 ? 14.156 0.241 -33.721 1.00 97.75 100 TYR A O 1
ATOM 825 N N . LEU A 1 101 ? 16.359 0.473 -33.345 1.00 97.81 101 LEU A N 1
ATOM 826 C CA . LEU A 1 101 ? 16.549 -0.950 -33.080 1.00 97.81 101 LEU A CA 1
ATOM 827 C C . LEU A 1 101 ? 15.671 -1.406 -31.909 1.00 97.81 101 LEU A C 1
ATOM 829 O O . LEU A 1 101 ? 15.048 -2.459 -32.009 1.00 97.81 101 LEU A O 1
ATOM 833 N N . PHE A 1 102 ? 15.582 -0.634 -30.826 1.00 97.31 102 PHE A N 1
ATOM 834 C CA . PHE A 1 102 ? 14.777 -0.992 -29.656 1.00 97.31 102 PHE A CA 1
ATOM 835 C C . PHE A 1 102 ? 13.269 -0.766 -29.826 1.00 97.31 102 PHE A C 1
ATOM 837 O O . PHE A 1 102 ? 12.510 -1.469 -29.159 1.00 97.31 102 PHE A O 1
ATOM 844 N N . SER A 1 103 ? 12.837 0.193 -30.650 1.00 93.31 103 SER A N 1
ATOM 845 C CA . SER A 1 103 ? 11.423 0.550 -30.818 1.00 93.31 103 SER A CA 1
ATOM 846 C C . SER A 1 103 ? 10.757 -0.196 -31.980 1.00 93.31 103 SER A C 1
ATOM 848 O O . SER A 1 103 ? 9.988 -1.131 -31.762 1.00 93.31 103 SER A O 1
ATOM 850 N N . ASP A 1 104 ? 11.073 0.189 -33.214 1.00 92.50 104 ASP A N 1
ATOM 851 C CA . ASP A 1 104 ? 10.238 -0.081 -34.391 1.00 92.50 104 ASP A CA 1
ATOM 852 C C . ASP A 1 104 ? 10.851 -1.114 -35.343 1.00 92.50 104 ASP A C 1
ATOM 854 O O . ASP A 1 104 ? 10.219 -1.533 -36.313 1.00 92.50 104 ASP A O 1
ATOM 858 N N . SER A 1 105 ? 12.075 -1.574 -35.070 1.00 93.94 105 SER A N 1
ATOM 859 C CA . SER A 1 105 ? 12.771 -2.524 -35.946 1.00 93.94 105 SER A CA 1
ATOM 860 C C . SER A 1 105 ? 12.172 -3.937 -35.970 1.00 93.94 105 SER A C 1
ATOM 862 O O . SER A 1 105 ? 12.431 -4.700 -36.899 1.00 93.94 105 SER A O 1
ATOM 864 N N . GLY A 1 106 ? 11.421 -4.324 -34.932 1.00 93.62 106 GLY A N 1
ATOM 865 C CA . GLY A 1 106 ? 10.894 -5.683 -34.765 1.00 93.62 106 GLY A CA 1
ATOM 866 C C . GLY A 1 106 ? 11.948 -6.761 -34.458 1.00 93.62 106 GLY A C 1
ATOM 867 O O . GLY A 1 106 ? 11.604 -7.941 -34.395 1.00 93.62 106 GLY A O 1
ATOM 868 N N . LEU A 1 107 ? 13.217 -6.389 -34.249 1.00 96.12 107 LEU A N 1
ATOM 869 C CA . LEU A 1 107 ? 14.309 -7.332 -33.995 1.00 96.12 107 LEU A CA 1
ATOM 870 C C . LEU A 1 107 ? 14.264 -7.949 -32.590 1.00 96.12 107 LEU A C 1
ATOM 872 O O . LEU A 1 107 ? 13.967 -7.292 -31.583 1.00 96.12 107 LEU A O 1
ATOM 876 N N . SER A 1 108 ? 14.687 -9.209 -32.482 1.00 97.00 108 SER A N 1
ATOM 877 C CA . SER A 1 108 ? 14.982 -9.845 -31.195 1.00 97.00 108 SER A CA 1
ATOM 878 C C . SER A 1 108 ? 16.183 -9.186 -30.503 1.00 97.00 108 SER A C 1
ATOM 880 O O . SER A 1 108 ? 17.011 -8.525 -31.128 1.00 97.00 108 SER A O 1
ATOM 882 N N . THR A 1 109 ? 16.324 -9.377 -29.188 1.00 96.69 109 THR A N 1
ATOM 883 C CA . THR A 1 109 ? 17.442 -8.782 -28.429 1.00 96.69 109 THR A CA 1
ATOM 884 C C . THR A 1 109 ? 18.809 -9.229 -28.946 1.00 96.69 109 THR A C 1
ATOM 886 O O . THR A 1 109 ? 19.736 -8.427 -28.965 1.00 96.69 109 THR A O 1
ATOM 889 N N . ALA A 1 110 ? 18.930 -10.484 -29.392 1.00 97.00 110 ALA A N 1
ATOM 890 C CA . ALA A 1 110 ? 20.178 -11.007 -29.945 1.00 97.00 110 ALA A CA 1
ATOM 891 C C . ALA A 1 110 ? 20.524 -10.359 -31.297 1.00 97.00 110 ALA A C 1
ATOM 893 O O . ALA A 1 110 ? 21.690 -10.076 -31.558 1.00 97.00 110 ALA A O 1
ATOM 894 N N . GLU A 1 111 ? 19.521 -10.085 -32.135 1.00 97.81 111 GLU A N 1
ATOM 895 C CA . GLU A 1 111 ? 19.719 -9.404 -33.420 1.00 97.81 111 GLU A CA 1
ATOM 896 C C . GLU A 1 111 ? 20.090 -7.932 -33.233 1.00 97.81 111 GLU A C 1
ATOM 898 O O . GLU A 1 111 ? 20.994 -7.454 -33.918 1.00 97.81 111 GLU A O 1
ATOM 903 N N . ILE A 1 112 ? 19.472 -7.228 -32.270 1.00 97.81 112 ILE A N 1
ATOM 904 C CA . ILE A 1 112 ? 19.913 -5.871 -31.908 1.00 97.81 112 ILE A CA 1
ATOM 905 C C . ILE A 1 112 ? 21.370 -5.900 -31.459 1.00 97.81 112 ILE A C 1
ATOM 907 O O . ILE A 1 112 ? 22.172 -5.108 -31.947 1.00 97.81 112 ILE A O 1
ATOM 911 N N . GLU A 1 113 ? 21.712 -6.796 -30.529 1.00 96.88 113 GLU A N 1
ATOM 912 C CA . GLU A 1 113 ? 23.067 -6.888 -29.992 1.00 96.88 113 GLU A CA 1
ATOM 913 C C . GLU A 1 113 ? 24.089 -7.157 -31.103 1.00 96.88 113 GLU A C 1
ATOM 915 O O . GLU A 1 113 ? 25.084 -6.437 -31.204 1.00 96.88 113 GLU A O 1
ATOM 920 N N . GLY A 1 114 ? 23.806 -8.121 -31.982 1.00 97.12 114 GLY A N 1
ATOM 921 C CA . GLY A 1 114 ? 24.657 -8.436 -33.126 1.00 97.12 114 GLY A CA 1
ATOM 922 C C . GLY A 1 114 ? 24.813 -7.261 -34.091 1.00 97.12 114 GLY A C 1
ATOM 923 O O . GLY A 1 114 ? 25.929 -6.963 -34.522 1.00 97.12 114 GLY A O 1
ATOM 924 N N . ARG A 1 115 ? 23.727 -6.540 -34.398 1.00 96.69 115 ARG A N 1
ATOM 925 C CA . ARG A 1 115 ? 23.773 -5.376 -35.292 1.00 96.69 115 ARG A CA 1
ATOM 926 C C . ARG A 1 115 ? 24.539 -4.207 -34.674 1.00 96.69 115 ARG A C 1
ATOM 928 O O . ARG A 1 115 ? 25.396 -3.629 -35.338 1.00 96.69 115 ARG A O 1
ATOM 935 N N . ALA A 1 116 ? 24.291 -3.891 -33.405 1.00 96.31 116 ALA A N 1
ATOM 936 C CA . ALA A 1 116 ? 24.991 -2.822 -32.696 1.00 96.31 116 ALA A CA 1
ATOM 937 C C . ALA A 1 116 ? 26.502 -3.090 -32.587 1.00 96.31 116 ALA A C 1
ATOM 939 O O . ALA A 1 116 ? 27.300 -2.161 -32.716 1.00 96.31 116 ALA A O 1
ATOM 940 N N . GLN A 1 117 ? 26.893 -4.355 -32.388 1.00 95.88 117 GLN A N 1
ATOM 941 C CA . GLN A 1 117 ? 28.294 -4.785 -32.393 1.00 95.88 117 GLN A CA 1
ATOM 942 C C . GLN A 1 117 ? 28.914 -4.698 -33.792 1.00 95.88 117 GLN A C 1
ATOM 944 O O . GLN A 1 117 ? 29.991 -4.128 -33.938 1.00 95.88 117 GLN A O 1
ATOM 949 N N . THR A 1 118 ? 28.227 -5.208 -34.818 1.00 96.00 118 THR A N 1
ATOM 950 C CA . THR A 1 118 ? 28.710 -5.194 -36.213 1.00 96.00 118 THR A CA 1
ATOM 951 C C . THR A 1 118 ? 28.951 -3.771 -36.715 1.00 96.00 118 THR A C 1
ATOM 953 O O . THR A 1 118 ? 29.944 -3.512 -37.389 1.00 96.00 118 THR A O 1
ATOM 956 N N . LEU A 1 119 ? 28.069 -2.837 -36.350 1.00 94.69 119 LEU A N 1
ATOM 957 C CA . LEU A 1 119 ? 28.183 -1.424 -36.711 1.00 94.69 119 LEU A CA 1
ATOM 958 C C . LEU A 1 119 ? 29.110 -0.621 -35.780 1.00 94.69 119 LEU A C 1
ATOM 960 O O . LEU A 1 119 ? 29.333 0.561 -36.024 1.00 94.69 119 LEU A O 1
ATOM 964 N N . GLY A 1 120 ? 29.631 -1.220 -34.702 1.00 94.75 120 GLY A N 1
ATOM 965 C CA . GLY A 1 120 ? 30.519 -0.537 -33.756 1.00 94.75 120 GLY A CA 1
ATOM 966 C C . GLY A 1 120 ? 29.885 0.684 -33.076 1.00 94.75 120 GLY A C 1
ATOM 967 O O . GLY A 1 120 ? 30.593 1.624 -32.716 1.00 94.75 120 GLY A O 1
ATOM 968 N N . LEU A 1 121 ? 28.555 0.702 -32.897 1.00 95.81 121 LEU A N 1
ATOM 969 C CA . LEU A 1 121 ? 27.822 1.906 -32.468 1.00 95.81 121 LEU A CA 1
ATOM 970 C C . LEU A 1 121 ? 28.372 2.478 -31.152 1.00 95.81 121 LEU A C 1
ATOM 972 O O . LEU A 1 121 ? 28.548 3.691 -30.998 1.00 95.81 121 LEU A O 1
ATOM 976 N N . LEU A 1 122 ? 28.692 1.595 -30.200 1.00 94.81 122 LEU A N 1
ATOM 977 C CA . LEU A 1 122 ? 29.128 2.006 -28.866 1.00 94.81 122 LEU A CA 1
ATOM 978 C C . LEU A 1 122 ? 30.480 2.714 -28.850 1.00 94.81 122 LEU A C 1
ATOM 980 O O . LEU A 1 122 ? 30.732 3.476 -27.918 1.00 94.81 122 LEU A O 1
ATOM 984 N N . ASP A 1 123 ? 31.328 2.527 -29.864 1.00 94.69 123 ASP A N 1
ATOM 985 C CA . ASP A 1 123 ? 32.633 3.186 -29.903 1.00 94.69 123 ASP A CA 1
ATOM 986 C C . ASP A 1 123 ? 32.521 4.702 -29.998 1.00 94.69 123 ASP A C 1
ATOM 988 O O . ASP A 1 123 ? 33.321 5.411 -29.388 1.00 94.69 123 ASP A O 1
ATOM 992 N N . THR A 1 124 ? 31.488 5.193 -30.684 1.00 95.38 124 THR A N 1
ATOM 993 C CA . THR A 1 124 ? 31.177 6.626 -30.729 1.00 95.38 124 THR A CA 1
ATOM 994 C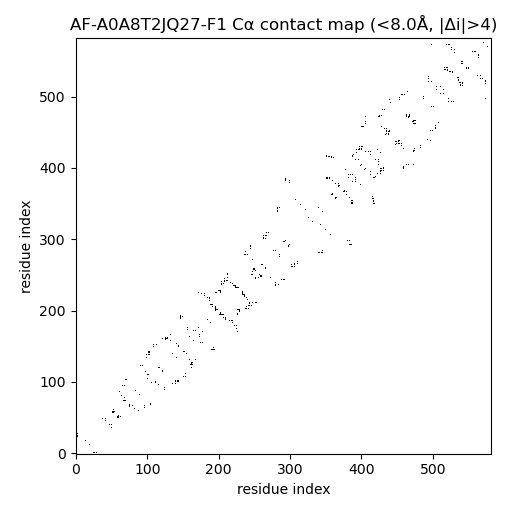 C . THR A 1 124 ? 30.242 7.028 -29.592 1.00 95.38 124 THR A C 1
ATOM 996 O O . THR A 1 124 ? 30.466 8.059 -28.959 1.00 95.38 124 THR A O 1
ATOM 999 N N . LEU A 1 125 ? 29.227 6.218 -29.265 1.00 96.56 125 LEU A N 1
ATOM 1000 C CA . LEU A 1 125 ? 28.216 6.608 -28.271 1.00 96.56 125 LEU A CA 1
ATOM 1001 C C . LEU A 1 125 ? 28.796 6.800 -26.862 1.00 96.56 125 LEU A C 1
ATOM 1003 O O . LEU A 1 125 ? 28.386 7.720 -26.151 1.00 96.56 125 LEU A O 1
ATOM 1007 N N . LYS A 1 126 ? 29.824 6.021 -26.493 1.00 95.25 126 LYS A N 1
ATOM 1008 C CA . LYS A 1 126 ? 30.523 6.133 -25.198 1.00 95.25 126 LYS A CA 1
ATOM 1009 C C . LYS A 1 126 ? 31.280 7.452 -24.990 1.00 95.25 126 LYS A C 1
ATOM 1011 O O . LYS A 1 126 ? 31.714 7.723 -23.876 1.00 95.25 126 LYS A O 1
ATOM 1016 N N . THR A 1 127 ? 31.458 8.268 -26.032 1.00 95.62 127 THR A N 1
ATOM 1017 C CA . THR A 1 127 ? 32.163 9.560 -25.929 1.00 95.62 127 THR A CA 1
ATOM 1018 C C . THR A 1 127 ? 31.348 10.630 -25.193 1.00 95.62 127 THR A C 1
ATOM 1020 O O . THR A 1 127 ? 31.933 11.560 -24.643 1.00 95.62 127 THR A O 1
ATOM 1023 N N . ASN A 1 128 ? 30.018 10.473 -25.110 1.00 95.12 128 ASN A N 1
ATOM 1024 C CA . ASN A 1 128 ? 29.125 11.359 -24.356 1.00 95.12 128 ASN A CA 1
ATOM 1025 C C . ASN A 1 128 ? 28.147 10.563 -23.457 1.00 95.12 128 ASN A C 1
ATOM 1027 O O . ASN A 1 128 ? 26.958 10.441 -23.767 1.00 95.12 128 ASN A O 1
ATOM 1031 N N . PRO A 1 129 ? 28.628 10.024 -22.318 1.00 94.44 129 PRO A N 1
ATOM 1032 C CA . PRO A 1 129 ? 27.833 9.188 -21.412 1.00 94.44 129 PRO A CA 1
ATOM 1033 C C . PRO A 1 129 ? 26.579 9.854 -20.829 1.00 94.44 129 PRO A C 1
ATOM 1035 O O . PRO A 1 129 ? 25.598 9.167 -20.542 1.00 94.44 129 PRO A O 1
ATOM 1038 N N . GLY A 1 130 ? 26.608 11.178 -20.628 1.00 94.88 130 GLY A N 1
ATOM 1039 C CA . GLY A 1 130 ? 25.484 11.931 -20.065 1.00 94.88 130 GLY A CA 1
ATOM 1040 C C . GLY A 1 130 ? 24.312 12.020 -21.037 1.00 94.88 130 GLY A C 1
ATOM 1041 O O . GLY A 1 130 ? 23.190 11.674 -20.673 1.00 94.88 130 GLY A O 1
ATOM 1042 N N . SER A 1 131 ? 24.596 12.389 -22.290 1.00 95.69 131 SER A N 1
ATOM 1043 C CA . SER A 1 131 ? 23.571 12.461 -23.343 1.00 95.69 131 SER A CA 1
ATOM 1044 C C . SER A 1 131 ? 23.047 11.071 -23.699 1.00 95.69 131 SER A C 1
ATOM 1046 O O . SER A 1 131 ? 21.850 10.895 -23.896 1.00 95.69 131 SER A O 1
ATOM 1048 N N . PHE A 1 132 ? 23.922 10.056 -23.689 1.00 97.31 132 PHE A N 1
ATOM 1049 C CA . PHE A 1 132 ? 23.512 8.666 -23.896 1.00 97.31 132 PHE A CA 1
ATOM 1050 C C . PHE A 1 132 ? 22.534 8.209 -22.811 1.00 97.31 132 PHE A C 1
ATOM 1052 O O . PHE A 1 132 ? 21.478 7.666 -23.119 1.00 97.31 132 PHE A O 1
ATOM 1059 N N . TYR A 1 133 ? 22.847 8.473 -21.538 1.00 96.44 133 TYR A N 1
ATOM 1060 C CA . TYR A 1 133 ? 21.960 8.131 -20.429 1.00 96.44 133 TYR A CA 1
ATOM 1061 C C . TYR A 1 133 ? 20.597 8.829 -20.529 1.00 96.44 133 TYR A C 1
ATOM 1063 O O . TYR A 1 133 ? 19.565 8.181 -20.338 1.00 96.44 133 TYR A O 1
ATOM 1071 N N . GLU A 1 134 ? 20.581 10.132 -20.825 1.00 96.44 134 GLU A N 1
ATOM 1072 C CA . GLU A 1 134 ? 19.344 10.906 -20.963 1.00 96.44 134 GLU A CA 1
ATOM 1073 C C . GLU A 1 134 ? 18.465 10.358 -22.093 1.00 96.44 134 GLU A C 1
ATOM 1075 O O . GLU A 1 134 ? 17.285 10.076 -21.873 1.00 96.44 134 GLU A O 1
ATOM 1080 N N . HIS A 1 135 ? 19.055 10.117 -23.266 1.00 97.31 135 HIS A N 1
ATOM 1081 C CA . HIS A 1 135 ? 18.346 9.593 -24.432 1.00 97.31 135 HIS A CA 1
ATOM 1082 C C . HIS A 1 135 ? 17.807 8.183 -24.187 1.00 97.31 135 HIS A C 1
ATOM 1084 O O . HIS A 1 135 ? 16.625 7.912 -24.405 1.00 97.31 135 HIS A O 1
ATOM 1090 N N . MET A 1 136 ? 18.650 7.298 -23.648 1.00 97.31 136 MET A N 1
ATOM 1091 C CA . MET A 1 136 ? 18.264 5.931 -23.298 1.00 97.31 136 MET A CA 1
ATOM 1092 C C . MET A 1 136 ? 17.126 5.913 -22.277 1.00 97.31 136 MET A C 1
ATOM 1094 O O . MET A 1 136 ? 16.199 5.123 -22.412 1.00 97.31 136 MET A O 1
ATOM 1098 N N . THR A 1 137 ? 17.145 6.803 -21.285 1.00 95.31 137 THR A N 1
ATOM 1099 C CA . THR A 1 137 ? 16.091 6.868 -20.263 1.00 95.31 137 THR A CA 1
ATOM 1100 C C . THR A 1 137 ? 14.784 7.434 -20.820 1.00 95.31 137 THR A C 1
ATOM 1102 O O . THR A 1 137 ? 13.710 6.962 -20.452 1.00 95.31 137 THR A O 1
ATOM 1105 N N . LYS A 1 138 ? 14.862 8.445 -21.693 1.00 96.50 138 LYS A N 1
ATOM 1106 C CA . LYS A 1 138 ? 13.695 9.179 -22.194 1.00 96.50 138 LYS A CA 1
ATOM 1107 C C . LYS A 1 138 ? 12.977 8.471 -23.340 1.00 96.50 138 LYS A C 1
ATOM 1109 O O . LYS A 1 138 ? 11.751 8.482 -23.356 1.00 96.50 138 LYS A O 1
ATOM 1114 N N . TYR A 1 139 ? 13.719 7.871 -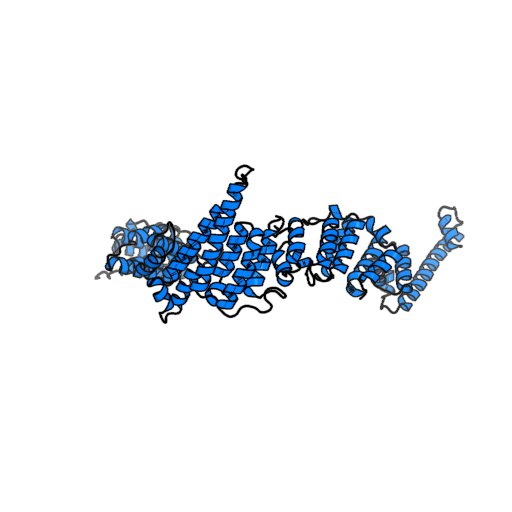24.267 1.00 96.94 139 TYR A N 1
ATOM 1115 C CA . TYR A 1 139 ? 13.156 7.342 -25.513 1.00 96.94 139 TYR A CA 1
ATOM 1116 C C . TYR A 1 139 ? 13.253 5.818 -25.615 1.00 96.94 139 TYR A C 1
ATOM 1118 O O . TYR A 1 139 ? 12.303 5.180 -26.049 1.00 96.94 139 TYR A O 1
ATOM 1126 N N . VAL A 1 140 ? 14.334 5.203 -25.119 1.00 97.38 140 VAL A N 1
ATOM 1127 C CA . VAL A 1 140 ? 14.538 3.746 -25.249 1.00 97.38 140 VAL A CA 1
ATOM 1128 C C . VAL A 1 140 ? 13.916 2.958 -24.099 1.00 97.38 140 VAL A C 1
ATOM 1130 O O . VAL A 1 140 ? 13.227 1.969 -24.312 1.00 97.38 140 VAL A O 1
ATOM 1133 N N . TYR A 1 141 ? 14.126 3.366 -22.848 1.00 96.50 141 TYR A N 1
ATOM 1134 C CA . TYR A 1 141 ? 13.605 2.630 -21.701 1.00 96.50 141 TYR A CA 1
ATOM 1135 C C . TYR A 1 141 ? 12.082 2.463 -21.752 1.00 96.50 141 TYR A C 1
ATOM 1137 O O . TYR A 1 141 ? 11.636 1.344 -21.491 1.00 96.50 141 TYR A O 1
ATOM 1145 N N . PRO A 1 142 ? 11.262 3.479 -22.104 1.00 96.44 142 PRO A N 1
ATOM 1146 C CA . PRO A 1 142 ? 9.808 3.332 -22.161 1.00 96.44 142 PRO A CA 1
ATOM 1147 C C . PRO A 1 142 ? 9.315 2.264 -23.143 1.00 96.44 142 PRO A C 1
ATOM 1149 O O . PRO A 1 142 ? 8.303 1.633 -22.845 1.00 96.44 142 PRO A O 1
ATOM 1152 N N . THR A 1 143 ? 10.035 2.003 -24.240 1.00 95.94 143 THR A N 1
ATOM 1153 C CA . THR A 1 143 ? 9.617 1.038 -25.276 1.00 95.94 143 THR A CA 1
ATOM 1154 C C . THR A 1 143 ? 9.813 -0.419 -24.854 1.00 95.94 143 THR A C 1
ATOM 1156 O O . THR A 1 143 ? 9.177 -1.317 -25.396 1.00 95.94 143 THR A O 1
ATOM 1159 N N . ILE A 1 144 ? 10.651 -0.680 -23.845 1.00 97.31 144 ILE A N 1
ATOM 1160 C CA . ILE A 1 144 ? 10.944 -2.041 -23.381 1.00 97.31 144 ILE A CA 1
ATOM 1161 C C . ILE A 1 144 ? 9.820 -2.563 -22.477 1.00 97.31 144 ILE A C 1
ATOM 1163 O O . ILE A 1 144 ? 9.488 -1.949 -21.463 1.00 97.31 144 ILE A O 1
ATOM 1167 N N . GLU A 1 145 ? 9.275 -3.746 -22.748 1.00 95.44 145 GLU A N 1
ATOM 1168 C CA . GLU A 1 145 ? 8.302 -4.363 -21.842 1.00 95.44 145 GLU A CA 1
ATOM 1169 C C . GLU A 1 145 ? 8.926 -4.761 -20.494 1.00 95.44 145 GLU A C 1
ATOM 1171 O O . GLU A 1 145 ? 10.014 -5.331 -20.427 1.00 95.44 145 GLU A O 1
ATOM 1176 N N . GLY A 1 146 ? 8.204 -4.541 -19.389 1.00 95.50 146 GLY A N 1
ATOM 1177 C CA . GLY A 1 146 ? 8.708 -4.843 -18.041 1.00 95.50 146 GLY A CA 1
ATOM 1178 C C . GLY A 1 146 ? 8.992 -6.326 -17.772 1.00 95.50 146 GLY A C 1
ATOM 1179 O O . GLY A 1 146 ? 9.809 -6.653 -16.910 1.00 95.50 146 GLY A O 1
ATOM 1180 N N . LYS A 1 147 ? 8.357 -7.223 -18.536 1.00 96.12 147 LYS A N 1
ATOM 1181 C CA . LYS A 1 147 ? 8.561 -8.678 -18.467 1.00 96.12 147 LYS A CA 1
ATOM 1182 C C . LYS A 1 147 ? 9.673 -9.183 -19.389 1.00 96.12 147 LYS A C 1
ATOM 1184 O O . LYS A 1 147 ? 10.122 -10.318 -19.215 1.00 96.12 147 LYS A O 1
ATOM 1189 N N . ASP A 1 148 ? 10.150 -8.368 -20.334 1.00 95.88 148 ASP A N 1
ATOM 1190 C CA . ASP A 1 148 ? 11.270 -8.731 -21.204 1.00 95.88 148 ASP A CA 1
ATOM 1191 C C . ASP A 1 148 ? 12.600 -8.521 -20.466 1.00 95.88 148 ASP A C 1
ATOM 1193 O O . ASP A 1 148 ? 13.362 -7.573 -20.679 1.00 95.88 148 ASP A O 1
ATOM 1197 N N . LEU A 1 149 ? 12.891 -9.457 -19.560 1.00 95.88 149 LEU A N 1
ATOM 1198 C CA . LEU A 1 149 ? 14.116 -9.448 -18.763 1.00 95.88 149 LEU A CA 1
ATOM 1199 C C . LEU A 1 149 ? 15.379 -9.517 -19.631 1.00 95.88 149 LEU A C 1
ATOM 1201 O O . LEU A 1 149 ? 16.446 -9.109 -19.180 1.00 95.88 149 LEU A O 1
ATOM 1205 N N . GLN A 1 150 ? 15.296 -10.051 -20.853 1.00 95.75 150 GLN A N 1
ATOM 1206 C CA . GLN A 1 150 ? 16.447 -10.134 -21.746 1.00 95.75 150 GLN A CA 1
ATOM 1207 C C . GLN A 1 150 ? 16.749 -8.779 -22.384 1.00 95.75 150 GLN A C 1
ATOM 1209 O O . GLN A 1 150 ? 17.908 -8.364 -22.380 1.00 95.75 150 GLN A O 1
ATOM 1214 N N . ARG A 1 151 ? 15.730 -8.067 -22.871 1.00 97.31 151 ARG A N 1
ATOM 1215 C CA . ARG A 1 151 ? 15.882 -6.702 -23.390 1.00 97.31 151 ARG A CA 1
ATOM 1216 C C . ARG A 1 151 ? 16.311 -5.725 -22.305 1.00 97.31 151 ARG A C 1
ATOM 1218 O O . ARG A 1 151 ? 17.229 -4.944 -22.534 1.00 97.31 151 ARG A O 1
ATOM 1225 N N . LEU A 1 152 ? 15.728 -5.820 -21.107 1.00 97.62 152 LEU A N 1
ATOM 1226 C CA . LEU A 1 152 ? 16.147 -5.020 -19.951 1.00 97.62 152 LEU A CA 1
ATOM 1227 C C . LEU A 1 152 ? 17.602 -5.308 -19.558 1.00 97.62 152 LEU A C 1
ATOM 1229 O O . LEU A 1 152 ? 18.363 -4.380 -19.297 1.00 97.62 152 LEU A O 1
ATOM 1233 N N . LEU A 1 153 ? 18.022 -6.579 -19.554 1.00 97.56 153 LEU A N 1
ATOM 1234 C CA . LEU A 1 153 ? 19.417 -6.938 -19.289 1.00 97.56 153 LEU A CA 1
ATOM 1235 C C . LEU A 1 153 ? 20.367 -6.282 -20.296 1.00 97.56 153 LEU A C 1
ATOM 1237 O O . LEU A 1 153 ? 21.403 -5.750 -19.894 1.00 97.56 153 LEU A O 1
ATOM 1241 N N . TYR A 1 154 ? 20.016 -6.312 -21.582 1.00 98.00 154 TYR A N 1
ATOM 1242 C CA . TYR A 1 154 ? 20.821 -5.683 -22.623 1.00 98.00 154 TYR A CA 1
ATOM 1243 C C . TYR A 1 154 ? 20.857 -4.157 -22.458 1.00 98.00 154 TYR A C 1
ATOM 1245 O O . TYR A 1 154 ? 21.941 -3.584 -22.416 1.00 98.00 154 TYR A O 1
ATOM 1253 N N . TYR A 1 155 ? 19.710 -3.516 -22.216 1.00 98.06 155 TYR A N 1
ATOM 1254 C CA . TYR A 1 155 ? 19.609 -2.083 -21.915 1.00 98.06 155 TYR A CA 1
ATOM 1255 C C . TYR A 1 155 ? 20.553 -1.643 -20.784 1.00 98.06 155 TYR A C 1
ATOM 1257 O O . TYR A 1 155 ? 21.360 -0.732 -20.963 1.00 98.06 155 TYR A O 1
ATOM 1265 N N . PHE A 1 156 ? 20.522 -2.319 -19.629 1.00 97.50 156 PHE A N 1
ATOM 1266 C CA . PHE A 1 156 ? 21.413 -1.965 -18.517 1.00 97.50 156 PHE A CA 1
ATOM 1267 C C . PHE A 1 156 ? 22.883 -2.284 -18.813 1.00 97.50 156 PHE A C 1
ATOM 1269 O O . PHE A 1 156 ? 23.762 -1.583 -18.319 1.00 97.50 156 PHE A O 1
ATOM 1276 N N . THR A 1 157 ? 23.159 -3.296 -19.642 1.00 97.19 157 THR A N 1
ATOM 1277 C CA . THR A 1 157 ? 24.519 -3.599 -20.118 1.00 97.19 157 THR A CA 1
ATOM 1278 C C . THR A 1 157 ? 25.060 -2.477 -21.004 1.00 97.19 157 THR A C 1
ATOM 1280 O O . THR A 1 157 ? 26.222 -2.109 -20.865 1.00 97.19 157 THR A O 1
ATOM 1283 N N . LEU A 1 158 ? 24.224 -1.876 -21.857 1.00 97.06 158 LEU A N 1
ATOM 1284 C CA . LEU A 1 158 ? 24.600 -0.703 -22.650 1.00 97.06 158 LEU A CA 1
ATOM 1285 C C . LEU A 1 158 ? 24.943 0.500 -21.763 1.00 97.06 158 LEU A C 1
ATOM 1287 O O . LEU A 1 158 ? 25.985 1.122 -21.957 1.00 97.06 158 LEU A O 1
ATOM 1291 N N . LEU A 1 159 ? 24.114 0.790 -20.753 1.00 96.69 159 LEU A N 1
ATOM 1292 C CA . LEU A 1 159 ? 24.388 1.868 -19.795 1.00 96.69 159 LEU A CA 1
ATOM 1293 C C . 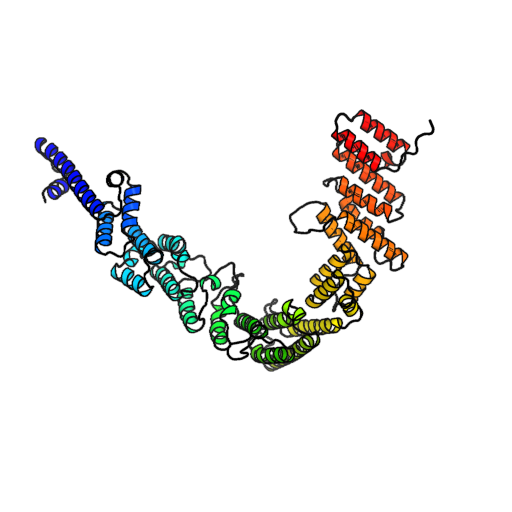LEU A 1 159 ? 25.701 1.651 -19.024 1.00 96.69 159 LEU A C 1
ATOM 1295 O O . LEU A 1 159 ? 26.444 2.606 -18.797 1.00 96.69 159 LEU A O 1
ATOM 1299 N N . GLU A 1 160 ? 25.993 0.412 -18.624 1.00 95.44 160 GLU A N 1
ATOM 1300 C CA . GLU A 1 160 ? 27.248 0.070 -17.946 1.00 95.44 160 GLU A CA 1
ATOM 1301 C C . GLU A 1 160 ? 28.454 0.233 -18.887 1.00 95.44 160 GLU A C 1
ATOM 1303 O O . GLU A 1 160 ? 29.430 0.891 -18.528 1.00 95.44 160 GLU A O 1
ATOM 1308 N N . ASN A 1 161 ? 28.365 -0.276 -20.120 1.00 94.31 161 ASN A N 1
ATOM 1309 C CA . ASN A 1 161 ? 29.436 -0.184 -21.120 1.00 94.31 161 ASN A CA 1
ATOM 1310 C C . ASN A 1 161 ? 29.747 1.262 -21.542 1.00 94.31 161 ASN A C 1
ATOM 1312 O O . ASN A 1 161 ? 30.885 1.569 -21.899 1.00 94.31 161 ASN A O 1
ATOM 1316 N N . CYS A 1 162 ? 28.759 2.157 -21.484 1.00 94.06 162 CYS A N 1
ATOM 1317 C CA . CYS A 1 162 ? 28.929 3.589 -21.727 1.00 94.06 162 CYS A CA 1
ATOM 1318 C C . CYS A 1 162 ? 29.275 4.390 -20.456 1.00 94.06 162 CYS A C 1
ATOM 1320 O O . CYS A 1 162 ? 29.267 5.617 -20.499 1.00 94.06 162 CYS A O 1
ATOM 1322 N N . ALA A 1 163 ? 29.591 3.729 -19.334 1.00 92.31 163 ALA A N 1
ATOM 1323 C CA . ALA A 1 163 ? 29.971 4.353 -18.061 1.00 92.31 163 ALA A CA 1
ATOM 1324 C C . ALA A 1 163 ? 28.931 5.355 -17.508 1.00 92.31 163 ALA A C 1
ATOM 1326 O O . ALA A 1 163 ? 29.267 6.357 -16.871 1.00 92.31 163 ALA A O 1
ATOM 1327 N N . CYS A 1 164 ? 27.637 5.078 -17.702 1.00 91.50 164 CYS A N 1
ATOM 1328 C CA . CYS A 1 164 ? 26.550 5.984 -17.317 1.00 91.50 164 CYS A CA 1
ATOM 1329 C C . CYS A 1 164 ? 26.251 6.020 -15.807 1.00 91.50 164 CYS A C 1
ATOM 1331 O O . CYS A 1 164 ? 25.418 6.811 -15.361 1.00 91.50 164 CYS A O 1
ATOM 1333 N N . SER A 1 165 ? 26.918 5.196 -14.994 1.00 89.31 165 SER A N 1
ATOM 1334 C CA . SER A 1 165 ? 26.645 5.014 -13.558 1.00 89.31 165 SER A CA 1
ATOM 1335 C C . SER A 1 165 ? 26.618 6.311 -12.734 1.00 89.31 165 SER A C 1
ATOM 1337 O O . SER A 1 165 ? 25.875 6.397 -11.749 1.00 89.31 165 SER A O 1
ATOM 1339 N N . GLN A 1 166 ? 27.378 7.332 -13.140 1.00 88.56 166 GLN A N 1
ATOM 1340 C CA . GLN A 1 166 ? 27.416 8.641 -12.476 1.00 88.56 166 GLN A CA 1
ATOM 1341 C C . GLN A 1 166 ? 26.164 9.507 -12.715 1.00 88.56 166 GLN A C 1
ATOM 1343 O O . GLN A 1 166 ? 25.853 10.357 -11.887 1.00 88.56 166 GLN A O 1
ATOM 1348 N N . PHE A 1 167 ? 25.411 9.267 -13.793 1.00 87.88 167 PHE A N 1
ATOM 1349 C CA . PHE A 1 167 ? 24.199 10.028 -14.139 1.00 87.88 167 PHE A CA 1
ATOM 1350 C C . PHE A 1 167 ? 22.915 9.391 -13.591 1.00 87.88 167 PHE A C 1
ATOM 1352 O O . PHE A 1 167 ? 21.877 10.048 -13.495 1.00 87.88 167 PHE A O 1
ATOM 1359 N N . VAL A 1 168 ? 22.988 8.120 -13.181 1.00 84.94 168 VAL A N 1
ATOM 1360 C CA . VAL A 1 168 ? 21.866 7.383 -12.593 1.00 84.94 168 VAL A CA 1
ATOM 1361 C C . VAL A 1 168 ? 21.546 7.933 -11.206 1.00 84.94 168 VAL A C 1
ATOM 1363 O O . VAL A 1 168 ? 22.311 7.732 -10.258 1.00 84.94 168 VAL A O 1
ATOM 1366 N N . LYS A 1 169 ? 20.387 8.583 -11.080 1.00 79.88 169 LYS A N 1
ATOM 1367 C CA . LYS A 1 169 ? 19.862 9.109 -9.806 1.00 79.88 169 LYS A CA 1
ATOM 1368 C C . LYS A 1 169 ? 19.086 8.067 -8.990 1.00 79.88 169 LYS A C 1
ATOM 1370 O O . LYS A 1 169 ? 18.783 8.309 -7.828 1.00 79.88 169 LYS A O 1
ATOM 1375 N N . HIS A 1 170 ? 18.765 6.921 -9.590 1.00 77.62 170 HIS A N 1
ATOM 1376 C CA . HIS A 1 170 ? 18.052 5.830 -8.928 1.00 77.62 170 HIS A CA 1
ATOM 1377 C C . HIS A 1 170 ? 18.931 5.093 -7.908 1.00 77.62 170 HIS A C 1
ATOM 1379 O O . HIS A 1 170 ? 20.161 5.087 -8.008 1.00 77.62 170 HIS A O 1
ATOM 1385 N N . ALA A 1 171 ? 18.281 4.428 -6.947 1.00 78.50 171 ALA A N 1
ATOM 1386 C CA . ALA A 1 171 ? 18.949 3.665 -5.891 1.00 78.50 171 ALA A CA 1
ATOM 1387 C C . ALA A 1 171 ? 19.774 2.480 -6.431 1.00 78.50 171 ALA A C 1
ATOM 1389 O O . ALA A 1 171 ? 20.809 2.129 -5.864 1.00 78.50 171 ALA A O 1
ATOM 1390 N N . ILE A 1 172 ? 19.342 1.872 -7.540 1.00 86.62 172 ILE A N 1
ATOM 1391 C CA . ILE A 1 172 ? 20.032 0.745 -8.173 1.00 86.62 172 ILE A CA 1
ATOM 1392 C C . ILE A 1 172 ? 20.865 1.262 -9.353 1.00 86.62 172 ILE A C 1
ATOM 1394 O O . ILE A 1 172 ? 20.367 1.954 -10.237 1.00 86.62 172 ILE A O 1
ATOM 1398 N N . LYS A 1 173 ? 22.157 0.923 -9.364 1.00 91.19 173 LYS A N 1
ATOM 1399 C CA . LYS A 1 173 ? 23.087 1.236 -10.462 1.00 91.19 173 LYS A CA 1
ATOM 1400 C C . LYS A 1 173 ? 23.022 0.178 -11.582 1.00 91.19 173 LYS A C 1
ATOM 1402 O O . LYS A 1 173 ? 22.573 -0.938 -11.308 1.00 91.19 173 LYS A O 1
ATOM 1407 N N . PRO A 1 174 ? 23.489 0.471 -12.813 1.00 93.44 174 PRO A N 1
ATOM 1408 C CA . PRO A 1 174 ? 23.383 -0.450 -13.950 1.00 93.44 174 PRO A CA 1
ATOM 1409 C C . PRO A 1 174 ? 23.994 -1.840 -13.689 1.00 93.44 174 PRO A C 1
ATOM 1411 O O . PRO A 1 174 ? 23.284 -2.834 -13.831 1.00 93.44 174 PRO A O 1
ATOM 1414 N N . ASP A 1 175 ? 25.229 -1.947 -13.181 1.00 94.25 175 ASP A N 1
ATOM 1415 C CA . ASP A 1 175 ? 25.817 -3.236 -12.756 1.00 94.25 175 ASP A CA 1
ATOM 1416 C C . ASP A 1 175 ? 24.946 -4.019 -11.744 1.00 94.25 175 ASP A C 1
ATOM 1418 O O . ASP A 1 175 ? 24.774 -5.241 -11.850 1.00 94.25 175 ASP A O 1
ATOM 1422 N N . SER A 1 176 ? 24.328 -3.325 -10.785 1.00 92.50 176 SER A N 1
ATOM 1423 C CA . SER A 1 176 ? 23.413 -3.948 -9.822 1.00 92.50 176 SER A CA 1
ATOM 1424 C C . SER A 1 176 ? 22.142 -4.468 -10.497 1.00 92.50 176 SER A C 1
ATOM 1426 O O . SER A 1 176 ? 21.718 -5.586 -10.187 1.00 92.50 176 SER A O 1
ATOM 1428 N N . HIS A 1 177 ? 21.576 -3.721 -11.454 1.00 95.12 177 HIS A N 1
ATOM 1429 C CA . HIS A 1 177 ? 20.459 -4.190 -12.278 1.00 95.12 177 HIS A CA 1
ATOM 1430 C C . HIS A 1 177 ? 20.841 -5.453 -13.058 1.00 95.12 177 HIS A C 1
ATOM 1432 O O . HIS A 1 177 ? 20.139 -6.461 -12.972 1.00 95.12 177 HIS A O 1
ATOM 1438 N N . ILE A 1 178 ? 21.995 -5.455 -13.733 1.00 96.25 178 ILE A N 1
ATOM 1439 C CA . ILE A 1 178 ? 22.512 -6.606 -14.493 1.00 96.25 178 ILE A CA 1
ATOM 1440 C C . ILE A 1 178 ? 22.607 -7.846 -13.596 1.00 96.25 178 ILE A C 1
ATOM 1442 O O . ILE A 1 178 ? 22.094 -8.919 -13.935 1.00 96.25 178 ILE A O 1
ATOM 1446 N N . LYS A 1 179 ? 23.239 -7.715 -12.423 1.00 95.31 179 LYS A N 1
ATOM 1447 C CA . LYS A 1 179 ? 23.396 -8.814 -11.457 1.00 95.31 179 LYS A CA 1
ATOM 1448 C C . LYS A 1 179 ? 22.054 -9.318 -10.932 1.00 95.31 179 LYS A C 1
ATOM 1450 O O . LYS A 1 179 ? 21.908 -10.523 -10.717 1.00 95.31 179 LYS A O 1
ATOM 1455 N N . LEU A 1 180 ? 21.098 -8.423 -10.693 1.00 95.19 180 LEU A N 1
ATOM 1456 C CA . LEU A 1 180 ? 19.780 -8.775 -10.177 1.00 95.19 180 LEU A CA 1
ATOM 1457 C C . LEU A 1 180 ? 18.942 -9.494 -11.243 1.00 95.19 180 LEU A C 1
ATOM 1459 O O . LEU A 1 180 ? 18.444 -10.587 -10.976 1.00 95.19 180 LEU A O 1
ATOM 1463 N N . ILE A 1 181 ? 18.873 -8.955 -12.463 1.00 96.44 181 ILE A N 1
ATOM 1464 C CA . ILE A 1 181 ? 18.133 -9.548 -13.586 1.00 96.44 181 ILE A CA 1
ATOM 1465 C C . ILE A 1 181 ? 18.680 -10.936 -13.928 1.00 96.44 181 ILE A C 1
ATOM 1467 O O . ILE A 1 181 ? 17.901 -11.880 -14.049 1.00 96.44 181 ILE A O 1
ATOM 1471 N N . LYS A 1 182 ? 20.010 -11.106 -14.005 1.00 95.50 182 LYS A N 1
ATOM 1472 C CA . LYS A 1 182 ? 20.632 -12.419 -14.271 1.00 95.50 182 LYS A CA 1
ATOM 1473 C C . LYS A 1 182 ? 20.199 -13.486 -13.262 1.00 95.50 182 LYS A C 1
ATOM 1475 O O . LYS A 1 182 ? 19.968 -14.629 -13.645 1.00 95.50 182 LYS A O 1
ATOM 1480 N N . LYS A 1 183 ? 20.070 -13.121 -11.983 1.00 95.19 183 LYS A N 1
ATOM 1481 C CA . LYS A 1 183 ? 19.623 -14.047 -10.932 1.00 95.19 183 LYS A CA 1
ATOM 1482 C C . LYS A 1 183 ? 18.115 -14.285 -10.972 1.00 95.19 183 LYS A C 1
ATOM 1484 O O . LYS A 1 183 ? 17.688 -15.425 -10.830 1.00 95.19 183 LYS A O 1
ATOM 1489 N N . LEU A 1 184 ? 17.320 -13.235 -11.180 1.00 94.81 184 LEU A N 1
ATOM 1490 C CA . LEU A 1 184 ? 15.859 -13.322 -11.203 1.00 94.81 184 LEU A CA 1
ATOM 1491 C C . LEU A 1 184 ? 15.341 -14.082 -12.424 1.00 94.81 184 LEU A C 1
ATOM 1493 O O . LEU A 1 184 ? 14.436 -14.893 -12.267 1.00 94.81 184 LEU A O 1
ATOM 1497 N N . LYS A 1 185 ? 15.958 -13.928 -13.603 1.00 93.31 185 LYS A N 1
ATOM 1498 C CA . LYS A 1 185 ? 15.555 -14.639 -14.831 1.00 93.31 185 LYS A CA 1
ATOM 1499 C C . LYS A 1 185 ? 15.443 -16.159 -14.634 1.00 93.31 185 LYS A C 1
ATOM 1501 O O . LYS A 1 185 ? 14.589 -16.785 -15.249 1.00 93.31 185 LYS A O 1
ATOM 1506 N N . ALA A 1 186 ? 16.263 -16.745 -13.757 1.00 91.75 186 ALA A N 1
ATOM 1507 C CA . ALA A 1 186 ? 16.263 -18.182 -13.481 1.00 91.75 186 ALA A CA 1
ATOM 1508 C C . ALA A 1 186 ? 15.185 -18.649 -12.482 1.00 91.75 186 ALA A C 1
ATOM 1510 O O . ALA A 1 186 ? 14.842 -19.827 -12.473 1.00 91.75 186 ALA A O 1
ATOM 1511 N N . VAL A 1 187 ? 14.679 -17.766 -11.613 1.00 93.56 187 VAL A N 1
ATOM 1512 C CA . VAL A 1 187 ? 13.828 -18.151 -10.464 1.00 93.56 187 VAL A CA 1
ATOM 1513 C C . VAL A 1 187 ? 12.474 -17.436 -10.422 1.00 93.56 187 VAL A C 1
ATOM 1515 O O . VAL A 1 187 ? 11.572 -17.854 -9.700 1.00 93.56 187 VAL A O 1
ATOM 1518 N N . ALA A 1 188 ? 12.316 -16.365 -11.195 1.00 93.50 188 ALA A N 1
ATOM 1519 C CA . ALA A 1 188 ? 11.199 -15.431 -11.150 1.00 93.50 188 ALA A CA 1
ATOM 1520 C C . ALA A 1 188 ? 10.508 -15.345 -12.524 1.00 93.50 188 ALA A C 1
ATOM 1522 O O . ALA A 1 188 ? 10.434 -14.282 -13.138 1.00 93.50 188 ALA A O 1
ATOM 1523 N N . SER A 1 189 ? 10.037 -16.489 -13.031 1.00 91.81 189 SER A N 1
ATOM 1524 C CA . SER A 1 189 ? 9.303 -16.542 -14.303 1.00 91.81 189 SER A CA 1
ATOM 1525 C C . SER A 1 189 ? 8.062 -15.643 -14.255 1.00 91.81 189 SER A C 1
ATOM 1527 O O . SER A 1 189 ? 7.290 -15.705 -13.299 1.00 91.81 189 SER A O 1
ATOM 1529 N N . GLY A 1 190 ? 7.879 -14.810 -15.282 1.00 91.69 190 GLY A N 1
ATOM 1530 C CA . GLY A 1 190 ? 6.751 -13.878 -15.390 1.00 91.69 190 GLY A CA 1
ATOM 1531 C C . GLY A 1 190 ? 6.886 -12.579 -14.585 1.00 91.69 190 GLY A C 1
ATOM 1532 O O . GLY A 1 190 ? 5.925 -11.810 -14.545 1.00 91.69 190 GLY A O 1
ATOM 1533 N N . LEU A 1 191 ? 8.043 -12.324 -13.961 1.00 96.38 191 LEU A N 1
ATOM 1534 C CA . LEU A 1 191 ? 8.316 -11.088 -13.226 1.00 96.38 191 LEU A CA 1
ATOM 1535 C C . LEU A 1 191 ? 8.259 -9.861 -14.139 1.00 96.38 191 LEU A C 1
ATOM 1537 O O . LEU A 1 191 ? 8.937 -9.813 -15.162 1.00 96.38 191 LEU A O 1
ATOM 1541 N N . ASP A 1 192 ? 7.531 -8.839 -13.699 1.00 96.56 192 ASP A N 1
ATOM 1542 C CA . ASP A 1 192 ? 7.631 -7.489 -14.245 1.00 96.56 192 ASP A CA 1
ATOM 1543 C C . ASP A 1 192 ? 8.716 -6.719 -13.477 1.00 96.56 192 ASP A C 1
ATOM 1545 O O . ASP A 1 192 ? 8.515 -6.280 -12.341 1.00 96.56 192 ASP A O 1
ATOM 1549 N N . TYR A 1 193 ? 9.906 -6.617 -14.068 1.00 96.25 193 TYR A N 1
ATOM 1550 C CA . TYR A 1 193 ? 11.064 -6.012 -13.415 1.00 96.25 193 TYR A CA 1
ATOM 1551 C C . TYR A 1 193 ? 10.956 -4.492 -13.323 1.00 96.25 193 TYR A C 1
ATOM 1553 O O . TYR A 1 193 ? 11.453 -3.915 -12.360 1.00 96.25 193 TYR A O 1
ATOM 1561 N N . LYS A 1 194 ? 10.263 -3.847 -14.270 1.00 94.81 194 LYS A N 1
ATOM 1562 C CA . LYS A 1 194 ? 10.013 -2.404 -14.196 1.00 94.81 194 LYS A CA 1
ATOM 1563 C C . LYS A 1 194 ? 9.190 -2.069 -12.958 1.00 94.81 194 LYS A C 1
ATOM 1565 O O . LYS A 1 194 ? 9.594 -1.190 -12.208 1.00 94.81 194 LYS A O 1
ATOM 1570 N N . LYS A 1 195 ? 8.118 -2.830 -12.699 1.00 94.00 195 LYS A N 1
ATOM 1571 C CA . LYS A 1 195 ? 7.322 -2.688 -11.467 1.00 94.00 195 LYS A CA 1
ATOM 1572 C C . LYS A 1 195 ? 8.121 -2.996 -10.205 1.00 94.00 195 LYS A C 1
ATOM 1574 O O . LYS A 1 195 ? 7.913 -2.348 -9.191 1.00 94.00 195 LYS A O 1
ATOM 1579 N N . LEU A 1 196 ? 9.034 -3.971 -10.257 1.00 94.19 196 LEU A N 1
ATOM 1580 C CA . LEU A 1 196 ? 9.892 -4.310 -9.117 1.00 94.19 196 LEU A CA 1
ATOM 1581 C C . LEU A 1 196 ? 10.802 -3.144 -8.701 1.00 94.19 196 LEU A C 1
ATOM 1583 O O . LEU A 1 196 ? 11.131 -3.022 -7.527 1.00 94.19 196 LEU A O 1
ATOM 1587 N N . THR A 1 197 ? 11.257 -2.334 -9.656 1.00 91.31 197 THR A N 1
ATOM 1588 C CA . THR A 1 197 ? 12.203 -1.233 -9.411 1.00 91.31 197 THR A CA 1
ATOM 1589 C C . THR A 1 197 ? 11.565 0.152 -9.512 1.00 91.31 197 THR A C 1
ATOM 1591 O O . THR A 1 197 ? 12.286 1.147 -9.581 1.00 91.31 197 THR A O 1
ATOM 1594 N N . ASP A 1 198 ? 10.236 0.223 -9.570 1.00 88.81 198 ASP A N 1
ATOM 1595 C CA . ASP A 1 198 ? 9.499 1.483 -9.594 1.00 88.81 198 ASP A CA 1
ATOM 1596 C C . ASP A 1 198 ? 9.547 2.134 -8.203 1.00 88.81 198 ASP A C 1
ATOM 1598 O O . ASP A 1 198 ? 9.371 1.466 -7.189 1.00 88.81 198 ASP A O 1
ATOM 1602 N N . ALA A 1 199 ? 9.798 3.441 -8.145 1.00 84.81 199 ALA A N 1
ATOM 1603 C CA . ALA A 1 199 ? 9.894 4.164 -6.878 1.00 84.81 199 ALA A CA 1
ATOM 1604 C C . ALA A 1 199 ? 8.528 4.400 -6.204 1.00 84.81 199 ALA A C 1
ATOM 1606 O O . ALA A 1 199 ? 8.489 4.754 -5.029 1.00 84.81 199 ALA A O 1
ATOM 1607 N N . GLN A 1 200 ? 7.422 4.250 -6.939 1.00 86.62 200 GLN A N 1
ATOM 1608 C CA . GLN A 1 200 ? 6.061 4.524 -6.465 1.00 86.62 200 GLN A CA 1
ATOM 1609 C C . GLN A 1 200 ? 5.276 3.258 -6.108 1.00 86.62 200 GLN A C 1
ATOM 1611 O O . GLN A 1 200 ? 4.219 3.349 -5.487 1.00 86.62 200 GLN A O 1
ATOM 1616 N N . ILE A 1 201 ? 5.760 2.080 -6.507 1.00 88.38 201 ILE A N 1
ATOM 1617 C CA . ILE A 1 201 ? 5.067 0.799 -6.327 1.00 88.38 201 ILE A CA 1
ATOM 1618 C C . ILE A 1 201 ? 5.891 -0.070 -5.384 1.00 88.38 201 ILE A C 1
ATOM 1620 O O . ILE A 1 201 ? 7.110 -0.154 -5.516 1.00 88.38 201 ILE A O 1
ATOM 1624 N N . SER A 1 202 ? 5.241 -0.757 -4.440 1.00 90.56 202 SER A N 1
ATOM 1625 C CA . SER A 1 202 ? 5.974 -1.667 -3.559 1.00 90.56 202 SER A CA 1
ATOM 1626 C C . SER A 1 202 ? 6.523 -2.839 -4.380 1.00 90.56 202 SER A C 1
ATOM 1628 O O . SER A 1 202 ? 5.746 -3.531 -5.049 1.00 90.56 202 SER A O 1
ATOM 1630 N N . PRO A 1 203 ? 7.825 -3.166 -4.285 1.00 93.56 203 PRO A N 1
ATOM 1631 C CA . PRO A 1 203 ? 8.383 -4.301 -5.016 1.00 93.56 203 PRO A CA 1
ATOM 1632 C C . PRO A 1 203 ? 7.723 -5.635 -4.624 1.00 93.56 203 PRO A C 1
ATOM 1634 O O . PRO A 1 203 ? 7.726 -6.592 -5.402 1.00 93.56 203 PRO A O 1
ATOM 1637 N N . LEU A 1 204 ? 7.123 -5.715 -3.430 1.00 94.94 204 LEU A N 1
ATOM 1638 C CA . LEU A 1 204 ? 6.377 -6.889 -2.979 1.00 94.94 204 LEU A CA 1
ATOM 1639 C C . LEU A 1 204 ? 5.125 -7.150 -3.831 1.00 94.94 204 LEU A C 1
ATOM 1641 O O . LEU A 1 204 ? 4.789 -8.317 -4.026 1.00 94.94 204 LEU A O 1
ATOM 1645 N N . GLU A 1 205 ? 4.489 -6.121 -4.401 1.00 94.31 205 GLU A N 1
ATOM 1646 C CA . GLU A 1 205 ? 3.355 -6.281 -5.325 1.00 94.31 205 GLU A CA 1
ATOM 1647 C C . GLU A 1 205 ? 3.789 -6.932 -6.643 1.00 94.31 205 GLU A C 1
ATOM 1649 O O . GLU A 1 205 ? 3.100 -7.810 -7.166 1.00 94.31 205 GLU A O 1
ATOM 1654 N N . ALA A 1 206 ? 4.971 -6.570 -7.154 1.00 94.88 206 ALA A N 1
ATOM 1655 C CA . ALA A 1 206 ? 5.549 -7.191 -8.345 1.00 94.88 206 ALA A CA 1
ATOM 1656 C C . ALA A 1 206 ? 5.976 -8.650 -8.090 1.00 94.88 206 ALA A C 1
ATOM 1658 O O . ALA A 1 206 ? 5.851 -9.504 -8.972 1.00 94.88 206 ALA A O 1
ATOM 1659 N N . LEU A 1 207 ? 6.456 -8.957 -6.877 1.00 96.50 207 LEU A N 1
ATOM 1660 C CA . LEU A 1 207 ? 6.877 -10.306 -6.488 1.00 96.50 207 LEU A CA 1
ATOM 1661 C C . LEU A 1 207 ? 5.698 -11.228 -6.150 1.00 96.50 207 LEU A C 1
ATOM 1663 O O . LEU A 1 207 ? 5.724 -12.403 -6.511 1.00 96.50 207 LEU A O 1
ATOM 1667 N N . GLN A 1 208 ? 4.651 -10.743 -5.481 1.00 96.31 208 GLN A N 1
ATOM 1668 C CA . GLN A 1 208 ? 3.522 -11.562 -5.023 1.00 96.31 208 GLN A CA 1
ATOM 1669 C C . GLN A 1 208 ? 2.995 -12.567 -6.076 1.00 96.31 208 GLN A C 1
ATOM 1671 O O . GLN A 1 208 ? 2.929 -13.765 -5.761 1.00 96.31 208 GLN A O 1
ATOM 1676 N N . PRO A 1 209 ? 2.660 -12.181 -7.327 1.00 95.19 209 PRO A N 1
ATOM 1677 C CA . PRO A 1 209 ? 2.067 -13.107 -8.294 1.00 95.19 209 PRO A CA 1
ATOM 1678 C C . PRO A 1 209 ? 2.998 -14.262 -8.683 1.00 95.19 209 PRO A C 1
ATOM 1680 O O . PRO A 1 209 ? 2.513 -15.365 -8.937 1.00 95.19 209 PRO A O 1
ATOM 1683 N N . ILE A 1 210 ? 4.318 -14.067 -8.635 1.00 95.75 210 ILE A N 1
ATOM 1684 C CA . ILE A 1 210 ? 5.308 -15.072 -9.050 1.00 95.75 210 ILE A CA 1
ATOM 1685 C C . ILE A 1 210 ? 5.842 -15.934 -7.899 1.00 95.75 210 ILE A C 1
ATOM 1687 O O . ILE A 1 210 ? 6.476 -16.961 -8.145 1.00 95.75 210 ILE A O 1
ATOM 1691 N N . LEU A 1 211 ? 5.633 -15.526 -6.642 1.00 97.06 211 LEU A N 1
ATOM 1692 C CA . LEU A 1 211 ? 6.161 -16.252 -5.486 1.00 97.06 211 LEU A CA 1
ATOM 1693 C C . LEU A 1 211 ? 5.480 -17.617 -5.335 1.00 97.06 211 LEU A C 1
ATOM 1695 O O . LEU A 1 211 ? 4.251 -17.721 -5.354 1.00 97.06 211 LEU A O 1
ATOM 1699 N N . THR A 1 212 ? 6.294 -18.651 -5.154 1.00 96.19 212 THR A N 1
ATOM 1700 C CA . THR A 1 212 ? 5.902 -20.048 -4.949 1.00 96.19 212 THR A CA 1
ATOM 1701 C C . THR A 1 212 ? 6.828 -20.707 -3.929 1.00 96.19 212 THR A C 1
ATOM 1703 O O . THR A 1 212 ? 7.938 -20.234 -3.665 1.00 96.19 212 THR A O 1
ATOM 1706 N N . SER A 1 213 ? 6.412 -21.857 -3.409 1.00 95.88 213 SER A N 1
ATOM 1707 C CA . SER A 1 213 ? 7.215 -22.707 -2.528 1.00 95.88 213 SER A CA 1
ATOM 1708 C C . SER A 1 213 ? 8.578 -23.094 -3.115 1.00 95.88 213 SER A C 1
ATOM 1710 O O . SER A 1 213 ? 9.527 -23.303 -2.358 1.00 95.88 213 SER A O 1
ATOM 1712 N N . GLN A 1 214 ? 8.707 -23.137 -4.446 1.00 95.44 214 GLN A N 1
ATOM 1713 C CA . GLN A 1 214 ? 9.952 -23.494 -5.128 1.00 95.44 214 GLN A CA 1
ATOM 1714 C C . GLN A 1 214 ? 10.949 -22.336 -5.243 1.00 95.44 214 GLN A C 1
ATOM 1716 O O . GLN A 1 214 ? 12.156 -22.572 -5.200 1.00 95.44 214 GLN A O 1
ATOM 1721 N N . ASN A 1 215 ? 10.479 -21.093 -5.397 1.00 96.75 215 ASN A N 1
ATOM 1722 C CA . ASN A 1 215 ? 11.356 -19.949 -5.674 1.00 96.75 215 ASN A CA 1
ATOM 1723 C C . ASN A 1 215 ? 11.517 -18.968 -4.506 1.00 96.75 215 ASN A C 1
ATOM 1725 O O . ASN A 1 215 ? 12.497 -18.220 -4.491 1.00 96.75 215 ASN A O 1
ATOM 1729 N N . VAL A 1 216 ? 10.625 -18.988 -3.508 1.00 97.25 216 VAL A N 1
ATOM 1730 C CA . VAL A 1 216 ? 10.599 -17.991 -2.424 1.00 97.25 216 VAL A CA 1
ATOM 1731 C C . VAL A 1 216 ? 11.934 -17.889 -1.686 1.00 97.25 216 VAL A C 1
ATOM 1733 O O . VAL A 1 216 ? 12.392 -16.787 -1.409 1.00 97.25 216 VAL A O 1
ATOM 1736 N N . LEU A 1 217 ? 12.616 -19.013 -1.438 1.00 96.44 217 LEU A N 1
ATOM 1737 C CA . LEU A 1 217 ? 13.923 -19.024 -0.772 1.00 96.44 217 LEU A CA 1
ATOM 1738 C C . LEU A 1 217 ? 15.030 -18.390 -1.629 1.00 96.44 217 LEU A C 1
ATOM 1740 O O . LEU A 1 217 ? 15.959 -17.782 -1.101 1.00 96.44 217 LEU A O 1
ATOM 1744 N N . ALA A 1 218 ? 14.979 -18.576 -2.948 1.00 96.69 218 ALA A N 1
ATOM 1745 C CA . ALA A 1 218 ? 15.969 -17.999 -3.850 1.00 96.69 218 ALA A CA 1
ATOM 1746 C C . ALA A 1 218 ? 15.751 -16.489 -4.002 1.00 96.69 218 ALA A C 1
ATOM 1748 O O . ALA A 1 218 ? 16.715 -15.729 -3.949 1.00 96.69 218 ALA A O 1
ATOM 1749 N N . ILE A 1 219 ? 14.491 -16.061 -4.121 1.00 97.00 219 ILE A N 1
ATOM 1750 C CA . ILE A 1 219 ? 14.111 -14.648 -4.227 1.00 97.00 219 ILE A CA 1
ATOM 1751 C C . ILE A 1 219 ? 14.372 -13.911 -2.907 1.00 97.00 219 ILE A C 1
ATOM 1753 O O . ILE A 1 219 ? 14.918 -12.811 -2.926 1.00 97.00 219 ILE A O 1
ATOM 1757 N N . SER A 1 220 ? 14.084 -14.517 -1.750 1.00 96.44 220 SER A N 1
ATOM 1758 C CA . SER A 1 220 ? 14.288 -13.871 -0.445 1.00 96.44 220 SER A CA 1
ATOM 1759 C C . SER A 1 220 ? 15.761 -13.568 -0.145 1.00 96.44 220 SER A C 1
ATOM 1761 O O . SER A 1 220 ? 16.071 -12.550 0.470 1.00 96.44 220 SER A O 1
ATOM 1763 N N . LYS A 1 221 ? 16.696 -14.368 -0.679 1.00 95.88 221 LYS A N 1
ATOM 1764 C CA . LYS A 1 221 ? 18.146 -14.083 -0.639 1.00 95.88 221 LYS A CA 1
ATOM 1765 C C . LYS A 1 221 ? 18.563 -12.862 -1.468 1.00 95.88 221 LYS A C 1
ATOM 1767 O O . LYS A 1 221 ? 19.676 -12.370 -1.295 1.00 95.88 221 LYS A O 1
ATOM 1772 N N . LEU A 1 222 ? 17.718 -12.404 -2.392 1.00 94.62 222 LEU A N 1
ATOM 1773 C CA . LEU A 1 222 ? 17.951 -11.214 -3.215 1.00 94.62 222 LEU A CA 1
ATOM 1774 C C . LEU A 1 222 ? 17.300 -9.957 -2.630 1.00 94.62 222 LEU A C 1
ATOM 1776 O O . LEU A 1 222 ? 17.601 -8.871 -3.116 1.00 94.62 222 LEU A O 1
ATOM 1780 N N . ALA A 1 223 ? 16.464 -10.091 -1.594 1.00 93.00 223 ALA A N 1
ATOM 1781 C CA . ALA A 1 223 ? 15.681 -8.999 -1.017 1.00 93.00 223 ALA A CA 1
ATOM 1782 C C . ALA A 1 223 ? 16.546 -7.791 -0.620 1.00 93.00 223 ALA A C 1
ATOM 1784 O O . ALA A 1 223 ? 16.230 -6.667 -0.986 1.00 93.00 223 ALA A O 1
ATOM 1785 N N . SER A 1 224 ? 17.716 -8.024 -0.015 1.00 91.50 224 SER A N 1
ATOM 1786 C CA . SER A 1 224 ? 18.631 -6.952 0.410 1.00 91.50 224 SER A CA 1
ATOM 1787 C C . SER A 1 224 ? 19.259 -6.139 -0.734 1.00 91.50 224 SER A C 1
ATOM 1789 O O . SER A 1 224 ? 20.053 -5.238 -0.479 1.00 91.50 224 SER A O 1
ATOM 1791 N N . ARG A 1 225 ? 18.954 -6.475 -1.994 1.00 90.56 225 ARG A N 1
ATOM 1792 C CA . ARG A 1 225 ? 19.386 -5.759 -3.206 1.00 90.56 225 ARG A CA 1
ATOM 1793 C C . ARG A 1 225 ? 18.230 -5.054 -3.919 1.00 90.56 225 ARG A C 1
ATOM 1795 O O . ARG A 1 225 ? 18.437 -4.540 -5.016 1.00 90.56 225 ARG A O 1
ATOM 1802 N N . ILE A 1 226 ? 17.028 -5.105 -3.351 1.00 91.12 226 ILE A N 1
ATOM 1803 C CA . ILE A 1 226 ? 15.811 -4.530 -3.914 1.00 91.12 226 ILE A CA 1
ATOM 1804 C C . ILE A 1 226 ? 15.363 -3.420 -2.952 1.00 91.12 226 ILE A C 1
ATOM 1806 O O . ILE A 1 226 ? 15.012 -3.737 -1.815 1.00 91.12 226 ILE A O 1
ATOM 1810 N N . PRO A 1 227 ? 15.415 -2.144 -3.363 1.00 87.38 227 PRO A N 1
ATOM 1811 C CA . PRO A 1 227 ? 14.933 -1.031 -2.558 1.00 87.38 227 PRO A CA 1
ATOM 1812 C C . PRO A 1 227 ? 13.404 -1.045 -2.504 1.00 87.38 227 PRO A C 1
ATOM 1814 O O . PRO A 1 227 ? 12.753 -1.342 -3.501 1.00 87.38 227 PRO A O 1
ATOM 1817 N N . ASP A 1 228 ? 12.851 -0.724 -1.344 1.00 82.69 228 ASP A N 1
ATOM 1818 C CA . ASP A 1 228 ? 11.428 -0.494 -1.102 1.00 82.69 228 ASP A CA 1
ATOM 1819 C C . ASP A 1 228 ? 11.070 0.990 -1.320 1.00 82.69 228 ASP A C 1
ATOM 1821 O O . ASP A 1 228 ? 11.953 1.830 -1.517 1.00 82.69 228 ASP A O 1
ATOM 1825 N N . ILE A 1 229 ? 9.779 1.332 -1.232 1.00 79.19 229 ILE A N 1
ATOM 1826 C CA . ILE A 1 229 ? 9.261 2.707 -1.410 1.00 79.19 229 ILE A CA 1
ATOM 1827 C C . ILE A 1 229 ? 9.959 3.697 -0.459 1.00 79.19 229 ILE A C 1
ATOM 1829 O O . ILE A 1 229 ? 10.272 4.825 -0.833 1.00 79.19 229 ILE A O 1
ATOM 1833 N N . ASN A 1 230 ? 10.270 3.259 0.764 1.00 70.94 230 ASN A N 1
ATOM 1834 C CA . ASN A 1 230 ? 10.920 4.081 1.790 1.00 70.94 230 ASN A CA 1
ATOM 1835 C C . ASN A 1 230 ? 12.450 4.166 1.635 1.00 70.94 230 ASN A C 1
ATOM 1837 O O . ASN A 1 230 ? 13.133 4.589 2.565 1.00 70.94 230 ASN A O 1
ATOM 1841 N N . VAL A 1 231 ? 13.009 3.731 0.499 1.00 67.69 231 VAL A N 1
ATOM 1842 C CA . VAL A 1 231 ? 14.459 3.665 0.212 1.00 67.69 231 VAL A CA 1
ATOM 1843 C C . VAL A 1 231 ? 15.219 2.630 1.068 1.00 67.69 231 VAL A C 1
ATOM 1845 O O . VAL A 1 231 ? 16.374 2.309 0.784 1.00 67.69 231 VAL A O 1
ATOM 1848 N N . GLU A 1 232 ? 14.575 2.024 2.068 1.00 80.06 232 GLU A N 1
ATOM 1849 C CA . GLU A 1 232 ? 15.090 0.852 2.781 1.00 80.06 232 GLU A CA 1
ATOM 1850 C C . GLU A 1 232 ? 15.106 -0.385 1.873 1.00 80.06 232 GLU A C 1
ATOM 1852 O O . GLU A 1 232 ? 14.264 -0.543 0.997 1.00 80.06 232 GLU A O 1
ATOM 1857 N N . MET A 1 233 ? 16.063 -1.293 2.068 1.00 86.12 233 MET A N 1
ATOM 1858 C CA . MET A 1 233 ? 16.109 -2.542 1.301 1.00 86.12 233 MET A CA 1
ATOM 1859 C C . MET A 1 233 ? 15.078 -3.543 1.827 1.00 86.12 233 MET A C 1
ATOM 1861 O O . MET A 1 233 ? 14.881 -3.663 3.038 1.00 86.12 233 MET A O 1
ATOM 1865 N N . LEU A 1 234 ? 14.492 -4.340 0.932 1.00 91.56 234 LEU A N 1
ATOM 1866 C CA . LEU A 1 234 ? 13.601 -5.419 1.337 1.00 91.56 234 LEU A CA 1
ATOM 1867 C C . LEU A 1 234 ? 14.315 -6.426 2.244 1.00 91.56 234 LEU A C 1
ATOM 1869 O O . LEU A 1 234 ? 15.483 -6.785 2.062 1.00 91.56 234 LEU A O 1
ATOM 1873 N N . SER A 1 235 ? 13.562 -6.964 3.199 1.00 93.06 235 SER A N 1
ATOM 1874 C CA . SER A 1 235 ? 14.041 -8.039 4.055 1.00 93.06 235 SER A CA 1
ATOM 1875 C C . SER A 1 235 ? 13.670 -9.407 3.478 1.00 93.06 235 SER A C 1
ATOM 1877 O O . SER A 1 235 ? 12.655 -9.585 2.806 1.00 93.06 235 SER A O 1
ATOM 1879 N N . SER A 1 236 ? 14.469 -10.431 3.792 1.00 96.06 236 SER A N 1
ATOM 1880 C CA . SER A 1 236 ? 14.097 -11.817 3.472 1.00 96.06 236 SER A CA 1
ATOM 1881 C C . SER A 1 236 ? 12.749 -12.202 4.100 1.00 96.06 236 SER A C 1
ATOM 1883 O O . SER A 1 236 ? 12.038 -13.044 3.554 1.00 96.06 236 SER A O 1
ATOM 1885 N N . SER A 1 237 ? 12.423 -11.612 5.251 1.00 96.25 237 SER A N 1
ATOM 1886 C CA . SER A 1 237 ? 11.206 -11.882 6.010 1.00 96.25 237 SER A CA 1
ATOM 1887 C C . SER A 1 237 ? 9.960 -11.337 5.304 1.00 96.25 237 SER A C 1
ATOM 1889 O O . SER A 1 237 ? 8.984 -12.073 5.169 1.00 96.25 237 SER A O 1
ATOM 1891 N N . SER A 1 238 ? 10.011 -10.127 4.737 1.00 95.62 238 SER A N 1
ATOM 1892 C CA . SER A 1 238 ? 8.864 -9.531 4.036 1.00 95.62 238 SER A CA 1
ATOM 1893 C C . SER A 1 238 ? 8.505 -10.284 2.748 1.00 95.62 238 SER A C 1
ATOM 1895 O O . SER A 1 238 ? 7.324 -10.473 2.442 1.00 95.62 238 SER A O 1
ATOM 1897 N N . VAL A 1 239 ? 9.503 -10.823 2.035 1.00 97.38 239 VAL A N 1
ATOM 1898 C CA . VAL A 1 239 ? 9.281 -11.719 0.883 1.00 97.38 239 VAL A CA 1
ATOM 1899 C C . VAL A 1 239 ? 8.572 -13.007 1.317 1.00 97.38 239 VAL A C 1
ATOM 1901 O O . VAL A 1 239 ? 7.602 -13.426 0.681 1.00 97.38 239 VAL A O 1
ATOM 1904 N N . HIS A 1 240 ? 9.012 -13.627 2.420 1.00 98.31 240 HIS A N 1
ATOM 1905 C CA . HIS A 1 240 ? 8.346 -14.815 2.961 1.00 98.31 240 HIS A CA 1
ATOM 1906 C C . HIS A 1 240 ? 6.928 -14.502 3.447 1.00 98.31 240 HIS A C 1
ATOM 1908 O O . HIS A 1 240 ? 6.018 -15.263 3.134 1.00 98.31 240 HIS A O 1
ATOM 1914 N N . ALA A 1 241 ? 6.707 -13.385 4.141 1.00 97.81 241 ALA A N 1
ATOM 1915 C CA . ALA A 1 241 ? 5.383 -12.978 4.601 1.00 97.81 241 ALA A CA 1
ATOM 1916 C C . ALA A 1 241 ? 4.415 -12.763 3.432 1.00 97.81 241 ALA A C 1
ATOM 1918 O O . ALA A 1 241 ? 3.304 -13.289 3.449 1.00 97.81 241 ALA A O 1
ATOM 1919 N N . THR A 1 242 ? 4.861 -12.079 2.375 1.00 97.81 242 THR A N 1
ATOM 1920 C CA . THR A 1 242 ? 4.076 -11.857 1.148 1.00 97.81 242 THR A CA 1
ATOM 1921 C C . THR A 1 242 ? 3.675 -13.179 0.491 1.00 97.81 242 THR A C 1
ATOM 1923 O O . THR A 1 242 ? 2.510 -13.380 0.135 1.00 97.81 242 THR A O 1
ATOM 1926 N N . TRP A 1 243 ? 4.615 -14.123 0.384 1.00 98.06 243 TRP A N 1
ATOM 1927 C CA . TRP A 1 243 ? 4.327 -15.464 -0.124 1.00 98.06 243 TRP A CA 1
ATOM 1928 C C . TRP A 1 243 ? 3.368 -16.246 0.785 1.00 98.06 243 TRP A C 1
ATOM 1930 O O . TRP A 1 243 ? 2.467 -16.909 0.274 1.00 98.06 243 TRP A O 1
ATOM 1940 N N . LEU A 1 244 ? 3.511 -16.161 2.111 1.00 98.12 244 LEU A N 1
ATOM 1941 C CA . LEU A 1 244 ? 2.634 -16.854 3.060 1.00 98.12 244 LEU A CA 1
ATOM 1942 C C . LEU A 1 244 ? 1.203 -16.318 3.019 1.00 98.12 244 LEU A C 1
ATOM 1944 O O . LEU A 1 244 ? 0.270 -17.119 3.012 1.00 98.12 244 LEU A O 1
ATOM 1948 N N . LYS A 1 245 ? 1.016 -14.995 2.913 1.00 97.25 245 LYS A N 1
ATOM 1949 C CA . LYS A 1 245 ? -0.305 -14.378 2.712 1.00 97.25 245 LYS A CA 1
ATOM 1950 C C . LYS A 1 245 ? -0.977 -14.916 1.448 1.00 97.25 245 LYS A C 1
ATOM 1952 O O . LYS A 1 245 ? -2.112 -15.381 1.501 1.00 97.25 245 LYS A O 1
ATOM 1957 N N . LYS A 1 246 ? -0.253 -14.919 0.321 1.00 96.25 246 LYS A N 1
ATOM 1958 C CA . LYS A 1 246 ? -0.743 -15.500 -0.939 1.00 96.25 246 LYS A CA 1
ATOM 1959 C C . LYS A 1 246 ? -1.060 -16.987 -0.790 1.00 96.25 246 LYS A C 1
ATOM 1961 O O . LYS A 1 246 ? -2.117 -17.416 -1.233 1.00 96.25 246 LYS A O 1
ATOM 1966 N N . THR A 1 247 ? -0.160 -17.755 -0.183 1.00 96.69 247 THR A N 1
ATOM 1967 C CA . THR A 1 247 ? -0.306 -19.208 -0.028 1.00 96.69 247 THR A CA 1
ATOM 1968 C C . THR A 1 247 ? -1.530 -19.550 0.802 1.00 96.69 247 THR A C 1
ATOM 1970 O O . THR A 1 247 ? -2.275 -20.448 0.431 1.00 96.69 247 THR A O 1
ATOM 1973 N N . PHE A 1 248 ? -1.763 -18.817 1.892 1.00 97.38 248 PHE A N 1
ATOM 1974 C CA . PHE A 1 248 ? -2.933 -19.012 2.733 1.00 97.38 248 PHE A CA 1
ATOM 1975 C C . PHE A 1 248 ? -4.224 -18.791 1.937 1.00 97.38 248 PHE A C 1
ATOM 1977 O O . PHE A 1 248 ? -5.055 -19.689 1.897 1.00 97.38 248 PHE A O 1
ATOM 1984 N N . TRP A 1 249 ? -4.359 -17.645 1.258 1.00 96.12 249 TRP A N 1
ATOM 1985 C CA . TRP A 1 249 ? -5.601 -17.256 0.580 1.00 96.12 249 TRP A CA 1
ATOM 1986 C C . TRP A 1 249 ? -5.853 -17.945 -0.761 1.00 96.12 249 TRP A C 1
ATOM 1988 O O . TRP A 1 249 ? -6.988 -18.305 -1.064 1.00 96.12 249 TRP A O 1
ATOM 1998 N N . ASN A 1 250 ? -4.810 -18.105 -1.571 1.00 94.88 250 ASN A N 1
ATOM 1999 C CA . ASN A 1 250 ? -4.927 -18.489 -2.979 1.00 94.88 250 ASN A CA 1
ATOM 2000 C C . ASN A 1 250 ? -4.329 -19.871 -3.264 1.00 94.88 250 ASN A C 1
ATOM 2002 O O . ASN A 1 250 ? -4.469 -20.383 -4.374 1.00 94.88 250 ASN A O 1
ATOM 2006 N N . GLY A 1 251 ? -3.653 -20.468 -2.283 1.00 94.25 251 GLY A N 1
ATOM 2007 C CA . GLY A 1 251 ? -2.906 -21.699 -2.465 1.00 94.25 251 GLY A CA 1
ATOM 2008 C C . GLY A 1 251 ? -1.498 -21.495 -3.025 1.00 94.25 251 GLY A C 1
ATOM 2009 O O . GLY A 1 251 ? -1.008 -20.385 -3.242 1.00 94.25 251 GLY A O 1
ATOM 2010 N N . ASP A 1 252 ? -0.835 -22.619 -3.253 1.00 95.12 252 ASP A N 1
ATOM 2011 C CA . ASP A 1 252 ? 0.498 -22.728 -3.832 1.00 95.12 252 ASP A CA 1
ATOM 2012 C C . ASP A 1 252 ? 0.527 -23.939 -4.778 1.00 95.12 252 ASP A C 1
ATOM 2014 O O . ASP A 1 252 ? 0.015 -24.999 -4.401 1.00 95.12 252 ASP A O 1
ATOM 2018 N N . PRO A 1 253 ? 1.153 -23.847 -5.969 1.00 91.75 253 PRO A N 1
ATOM 2019 C CA . PRO A 1 253 ? 1.138 -24.927 -6.958 1.00 91.75 253 PRO A CA 1
ATOM 2020 C C . PRO A 1 253 ? 1.570 -26.304 -6.430 1.00 91.75 253 PRO A C 1
ATOM 2022 O O . PRO A 1 253 ? 1.154 -27.325 -6.981 1.00 91.75 253 PRO A O 1
ATOM 2025 N N . GLN A 1 254 ? 2.392 -26.357 -5.375 1.00 91.94 254 GLN A N 1
ATOM 2026 C CA . GLN A 1 254 ? 2.882 -27.612 -4.800 1.00 91.94 254 GLN A CA 1
ATOM 2027 C C . GLN A 1 254 ? 2.320 -27.903 -3.417 1.00 91.94 254 GLN A C 1
ATOM 2029 O O . GLN A 1 254 ? 1.916 -29.037 -3.157 1.00 91.94 254 GLN A O 1
ATOM 2034 N N . LEU A 1 255 ? 2.296 -26.907 -2.528 1.00 93.62 255 LEU A N 1
ATOM 2035 C CA . LEU A 1 255 ? 1.891 -27.132 -1.139 1.00 93.62 255 LEU A CA 1
ATOM 2036 C C . LEU A 1 255 ? 0.369 -27.189 -0.978 1.00 93.62 255 LEU A C 1
ATOM 2038 O O . LEU A 1 255 ? -0.130 -27.949 -0.147 1.00 93.62 255 LEU A O 1
ATOM 2042 N N . LEU A 1 256 ? -0.363 -26.398 -1.768 1.00 93.00 256 LEU A N 1
ATOM 2043 C CA . LEU A 1 256 ? -1.799 -26.191 -1.618 1.00 93.00 256 LEU A CA 1
ATOM 2044 C C . LEU A 1 256 ? -2.433 -25.899 -2.987 1.00 93.00 256 LEU A C 1
ATOM 2046 O O . LEU A 1 256 ? -2.694 -24.756 -3.340 1.00 93.00 256 LEU A O 1
ATOM 2050 N N . LYS A 1 257 ? -2.637 -26.956 -3.783 1.00 90.50 257 LYS A N 1
ATOM 2051 C CA . LYS A 1 257 ? -2.976 -26.877 -5.221 1.00 90.50 257 LYS A CA 1
ATOM 2052 C C . LYS A 1 257 ? -4.264 -26.114 -5.558 1.00 90.50 257 LYS A C 1
ATOM 2054 O O . LYS A 1 257 ? -4.477 -25.785 -6.721 1.00 90.50 257 LYS A O 1
ATOM 2059 N N . LYS A 1 258 ? -5.141 -25.906 -4.580 1.00 90.19 258 LYS A N 1
ATOM 2060 C CA . LYS A 1 258 ? -6.397 -25.167 -4.709 1.00 90.19 258 LYS A CA 1
ATOM 2061 C C . LYS A 1 258 ? -6.508 -24.186 -3.550 1.00 90.19 258 LYS A C 1
ATOM 2063 O O . LYS A 1 258 ? -6.011 -24.480 -2.464 1.00 90.19 258 LYS A O 1
ATOM 2068 N N . ALA A 1 259 ? -7.155 -23.052 -3.796 1.00 92.19 259 ALA A N 1
ATOM 2069 C CA . ALA A 1 259 ? -7.498 -22.112 -2.740 1.00 92.19 259 ALA A CA 1
ATOM 2070 C C . ALA A 1 259 ? -8.422 -22.804 -1.719 1.00 92.19 259 ALA A C 1
ATOM 2072 O O . ALA A 1 259 ? -9.354 -23.482 -2.157 1.00 92.19 259 ALA A O 1
ATOM 2073 N N . PRO A 1 260 ? -8.171 -22.663 -0.405 1.00 93.06 260 PRO A N 1
ATOM 2074 C CA . PRO A 1 260 ? -9.065 -23.197 0.615 1.00 93.06 260 PRO A CA 1
ATOM 2075 C C . PRO A 1 260 ? -10.471 -22.604 0.509 1.00 93.06 260 PRO A C 1
ATOM 2077 O O . PRO A 1 260 ? -10.619 -21.412 0.229 1.00 93.06 260 PRO A O 1
ATOM 2080 N N . ASP A 1 261 ? -11.493 -23.408 0.787 1.00 92.31 261 ASP A N 1
ATOM 2081 C CA . ASP A 1 261 ? -12.891 -22.958 0.769 1.00 92.31 261 ASP A CA 1
ATOM 2082 C C . ASP A 1 261 ? -13.688 -23.302 2.039 1.00 92.31 261 ASP A C 1
ATOM 2084 O O . ASP A 1 261 ? -14.768 -22.754 2.260 1.00 92.31 261 ASP A O 1
ATOM 2088 N N . SER A 1 262 ? -13.137 -24.134 2.924 1.00 92.75 262 SER A N 1
ATOM 2089 C CA . SER A 1 262 ? -13.803 -24.594 4.147 1.00 92.75 262 SER A CA 1
ATOM 2090 C C . SER A 1 262 ? -12.916 -24.447 5.382 1.00 92.75 262 SER A C 1
ATOM 2092 O O . SER A 1 262 ? -11.689 -24.409 5.296 1.00 92.75 262 SER A O 1
ATOM 2094 N N . GLY A 1 263 ? -13.516 -24.395 6.578 1.00 90.50 263 GLY A N 1
ATOM 2095 C CA . GLY A 1 263 ? -12.775 -24.210 7.838 1.00 90.50 263 GLY A CA 1
ATOM 2096 C C . GLY A 1 263 ? -11.653 -25.239 8.070 1.00 90.50 263 GLY A C 1
ATOM 2097 O O . GLY A 1 263 ? -10.586 -24.899 8.594 1.00 90.50 263 GLY A O 1
ATOM 2098 N N . ALA A 1 264 ? -11.852 -26.489 7.638 1.00 92.81 264 ALA A N 1
ATOM 2099 C CA . ALA A 1 264 ? -10.831 -27.536 7.713 1.00 92.81 264 ALA A CA 1
ATOM 2100 C C . ALA A 1 264 ? -9.659 -27.272 6.751 1.00 92.81 264 ALA A C 1
ATOM 2102 O O . ALA A 1 264 ? -8.496 -27.454 7.121 1.00 92.81 264 ALA A O 1
ATOM 2103 N N . GLU A 1 265 ? -9.945 -26.794 5.540 1.00 94.88 265 GLU A N 1
ATOM 2104 C CA . GLU A 1 265 ? -8.920 -26.427 4.565 1.00 94.88 265 GLU A CA 1
ATOM 2105 C C . GLU A 1 265 ? -8.152 -25.171 4.981 1.00 94.88 265 GLU A C 1
ATOM 2107 O O . GLU A 1 265 ? -6.927 -25.154 4.876 1.00 94.88 265 GLU A O 1
ATOM 2112 N N . TRP A 1 266 ? -8.827 -24.165 5.544 1.00 95.94 266 TRP A N 1
ATOM 2113 C CA . TRP A 1 266 ? -8.181 -22.982 6.121 1.00 95.94 266 TRP A CA 1
ATOM 2114 C C . TRP A 1 266 ? -7.231 -23.354 7.263 1.00 95.94 266 TRP A C 1
ATOM 2116 O O . TRP A 1 266 ? -6.104 -22.862 7.334 1.00 95.94 266 TRP A O 1
ATOM 2126 N N . SER A 1 267 ? -7.645 -24.286 8.126 1.00 95.19 267 SER A N 1
ATOM 2127 C CA . SER A 1 267 ? -6.798 -24.824 9.200 1.00 95.19 267 SER A CA 1
ATOM 2128 C C . SER A 1 267 ? -5.564 -25.544 8.643 1.00 95.19 267 SER A C 1
ATOM 2130 O O . SER A 1 267 ? -4.449 -25.331 9.122 1.00 95.19 267 SER A O 1
ATOM 2132 N N . ARG A 1 268 ? -5.736 -26.342 7.579 1.00 95.56 268 ARG A N 1
ATOM 2133 C CA . ARG A 1 268 ? -4.629 -27.002 6.870 1.00 95.56 268 ARG A CA 1
ATOM 2134 C C . ARG A 1 268 ? -3.681 -25.991 6.220 1.00 95.56 268 ARG A C 1
ATOM 2136 O O . ARG A 1 268 ? -2.466 -26.166 6.304 1.00 95.56 268 ARG A O 1
ATOM 2143 N N . ALA A 1 269 ? -4.213 -24.950 5.582 1.00 97.06 269 ALA A N 1
ATOM 2144 C CA . ALA A 1 269 ? -3.430 -23.881 4.970 1.00 97.06 269 ALA A CA 1
ATOM 2145 C C . ALA A 1 269 ? -2.591 -23.142 6.019 1.00 97.06 269 ALA A C 1
ATOM 2147 O O . ALA A 1 269 ? -1.389 -22.951 5.827 1.00 97.06 269 ALA A O 1
ATOM 2148 N N . TYR A 1 270 ? -3.186 -22.824 7.172 1.00 98.00 270 TYR A N 1
ATOM 2149 C CA . TYR A 1 270 ? -2.465 -22.255 8.306 1.00 98.00 270 TYR A CA 1
ATOM 2150 C C . TYR A 1 270 ? -1.324 -23.168 8.779 1.00 98.00 270 TYR A C 1
ATOM 2152 O O . TYR A 1 270 ? -0.195 -22.705 8.935 1.00 98.00 270 TYR A O 1
ATOM 2160 N N . ASP A 1 271 ? -1.579 -24.467 8.967 1.00 97.25 271 ASP A N 1
ATOM 2161 C CA . ASP A 1 271 ? -0.555 -25.409 9.438 1.00 97.25 271 ASP A CA 1
ATOM 2162 C C . ASP A 1 271 ? 0.597 -25.580 8.423 1.00 97.25 271 ASP A C 1
ATOM 2164 O O . ASP A 1 271 ? 1.736 -25.839 8.819 1.00 97.25 271 ASP A O 1
ATOM 2168 N N . ILE A 1 272 ? 0.342 -25.395 7.120 1.00 96.75 272 ILE A N 1
ATOM 2169 C CA . ILE A 1 272 ? 1.390 -25.301 6.090 1.00 96.75 272 ILE A CA 1
ATOM 2170 C C . ILE A 1 272 ? 2.202 -24.016 6.278 1.00 96.75 272 ILE A C 1
ATOM 2172 O O . ILE A 1 272 ? 3.430 -24.089 6.370 1.00 96.75 272 ILE A O 1
ATOM 2176 N N . CYS A 1 273 ? 1.540 -22.859 6.374 1.00 97.81 273 CYS A N 1
ATOM 2177 C CA . CYS A 1 273 ? 2.202 -21.564 6.536 1.00 97.81 273 CYS A CA 1
ATOM 2178 C C . CYS A 1 273 ? 3.060 -21.504 7.808 1.00 97.81 273 CYS A C 1
ATOM 2180 O O . CYS A 1 273 ? 4.202 -21.041 7.777 1.00 97.81 273 CYS A O 1
ATOM 2182 N N . ARG A 1 274 ? 2.550 -22.056 8.914 1.00 97.19 274 ARG A N 1
ATOM 2183 C CA . ARG A 1 274 ? 3.211 -22.097 10.224 1.00 97.19 274 ARG A CA 1
ATOM 2184 C C . ARG A 1 274 ? 4.610 -22.712 10.178 1.00 97.19 274 ARG A C 1
ATOM 2186 O O . ARG A 1 274 ? 5.487 -22.285 10.926 1.00 97.19 274 ARG A O 1
ATOM 2193 N N . LYS A 1 275 ? 4.860 -23.675 9.282 1.00 96.44 275 LYS A N 1
ATOM 2194 C CA . LYS A 1 275 ? 6.182 -24.317 9.118 1.00 96.44 275 LYS A CA 1
ATOM 2195 C C . LYS A 1 275 ? 7.282 -23.340 8.697 1.00 96.44 275 LYS A C 1
ATOM 2197 O O . LYS A 1 275 ? 8.458 -23.639 8.869 1.00 96.44 275 LYS A O 1
ATOM 2202 N N . TYR A 1 276 ? 6.909 -22.182 8.161 1.00 97.00 276 TYR A N 1
ATOM 2203 C CA . TYR A 1 276 ? 7.833 -21.164 7.673 1.00 97.00 276 TYR A CA 1
ATOM 2204 C C . TYR A 1 276 ? 7.957 -19.963 8.616 1.00 97.00 276 TYR A C 1
ATOM 2206 O O . TYR A 1 276 ? 8.686 -19.030 8.293 1.00 97.00 276 TYR A O 1
ATOM 2214 N N . PHE A 1 277 ? 7.318 -19.974 9.792 1.00 96.75 277 PHE A N 1
ATOM 2215 C CA . PHE A 1 277 ? 7.379 -18.849 10.735 1.00 96.75 277 PHE A CA 1
ATOM 2216 C C . PHE A 1 277 ? 8.797 -18.539 11.229 1.00 96.75 277 PHE A C 1
ATOM 2218 O O . PHE A 1 277 ? 9.098 -17.382 11.480 1.00 96.75 277 PHE A O 1
ATOM 2225 N N . GLU A 1 278 ? 9.707 -19.521 11.275 1.00 94.62 278 GLU A N 1
ATOM 2226 C CA . GLU A 1 278 ? 11.128 -19.278 11.596 1.00 94.62 278 GLU A CA 1
ATOM 2227 C C . GLU A 1 278 ? 11.857 -18.410 10.552 1.00 94.62 278 GLU A C 1
ATOM 2229 O O . GLU A 1 278 ? 12.974 -17.955 10.793 1.00 94.62 278 GLU A O 1
ATOM 2234 N N . ARG A 1 279 ? 11.253 -18.190 9.376 1.00 96.00 279 ARG A N 1
ATOM 2235 C CA . ARG A 1 279 ? 11.759 -17.280 8.338 1.00 96.00 279 ARG A CA 1
ATOM 2236 C C . ARG A 1 279 ? 11.247 -15.848 8.499 1.00 96.00 279 ARG A C 1
ATOM 2238 O O . ARG A 1 279 ? 11.692 -14.985 7.745 1.00 96.00 279 ARG A O 1
ATOM 2245 N N . LEU A 1 280 ? 10.318 -15.613 9.425 1.00 96.31 280 LEU A N 1
ATOM 2246 C CA . LEU A 1 280 ? 9.727 -14.306 9.670 1.00 96.31 280 LEU A CA 1
ATOM 2247 C C . LEU A 1 280 ? 10.382 -13.635 10.876 1.00 96.31 280 LEU A C 1
ATOM 2249 O O . LEU A 1 280 ? 10.683 -14.275 11.882 1.00 96.31 280 LEU A O 1
ATOM 2253 N N . ASN A 1 281 ? 10.574 -12.326 10.777 1.00 94.06 281 ASN A N 1
ATOM 2254 C CA . ASN A 1 281 ? 10.825 -11.479 11.933 1.00 94.06 281 ASN A CA 1
ATOM 2255 C C . ASN A 1 281 ? 9.498 -11.228 12.694 1.00 94.06 281 ASN A C 1
ATOM 2257 O O . ASN A 1 281 ? 8.415 -11.492 12.158 1.00 94.06 281 ASN A O 1
ATOM 2261 N N . PRO A 1 282 ? 9.549 -10.705 13.933 1.00 95.50 282 PRO A N 1
ATOM 2262 C CA . PRO A 1 282 ? 8.347 -10.502 14.740 1.00 95.50 282 PRO A CA 1
ATOM 2263 C C . PRO A 1 282 ? 7.307 -9.579 14.087 1.00 95.50 282 PRO A C 1
ATOM 2265 O O . PRO A 1 282 ? 6.116 -9.864 14.168 1.00 95.50 282 PRO A O 1
ATOM 2268 N N . ARG A 1 283 ? 7.739 -8.512 13.399 1.00 95.25 283 ARG A N 1
ATOM 2269 C CA . ARG A 1 283 ? 6.840 -7.566 12.714 1.00 95.25 283 ARG A CA 1
ATOM 2270 C C . ARG A 1 283 ? 6.059 -8.248 11.590 1.00 95.25 283 ARG A C 1
ATOM 2272 O O . ARG A 1 283 ? 4.839 -8.164 11.554 1.00 95.25 283 ARG A O 1
ATOM 2279 N N . ASP A 1 284 ? 6.746 -8.963 10.709 1.00 96.00 284 ASP A N 1
ATOM 2280 C CA . ASP A 1 284 ? 6.129 -9.647 9.571 1.00 96.00 284 ASP A CA 1
ATOM 2281 C C . ASP A 1 284 ? 5.229 -10.814 10.008 1.00 96.00 284 ASP A C 1
ATOM 2283 O O . ASP A 1 284 ? 4.222 -11.105 9.359 1.00 96.00 284 ASP A O 1
ATOM 2287 N N . LEU A 1 285 ? 5.551 -11.465 11.133 1.00 97.31 285 LEU A N 1
ATOM 2288 C CA . LEU A 1 285 ? 4.692 -12.481 11.740 1.00 97.31 285 LEU A CA 1
ATOM 2289 C C . LEU A 1 285 ? 3.374 -11.883 12.259 1.00 97.31 285 LEU A C 1
ATOM 2291 O O . LEU A 1 285 ? 2.316 -12.484 12.051 1.00 97.31 285 LEU A O 1
ATOM 2295 N N . ILE A 1 286 ? 3.428 -10.705 12.894 1.00 97.25 286 ILE A N 1
ATOM 2296 C CA . ILE A 1 286 ? 2.231 -9.938 13.272 1.00 97.25 286 ILE A CA 1
ATOM 2297 C C . ILE A 1 286 ? 1.430 -9.599 12.016 1.00 97.25 286 ILE A C 1
ATOM 2299 O O . ILE A 1 286 ? 0.264 -9.962 11.927 1.00 97.25 286 ILE A O 1
ATOM 2303 N N . THR A 1 287 ? 2.067 -9.002 11.006 1.00 96.50 287 THR A N 1
ATOM 2304 C CA . THR A 1 287 ? 1.403 -8.591 9.762 1.00 96.50 287 THR A CA 1
ATOM 2305 C C . THR A 1 287 ? 0.748 -9.760 9.019 1.00 96.50 287 THR A C 1
ATOM 2307 O O . THR A 1 287 ? -0.329 -9.597 8.448 1.00 96.50 287 THR A O 1
ATOM 2310 N N . PHE A 1 288 ? 1.365 -10.945 9.008 1.00 98.06 288 PHE A N 1
ATOM 2311 C CA . PHE A 1 288 ? 0.738 -12.158 8.476 1.00 98.06 288 PHE A CA 1
ATOM 2312 C C . PHE A 1 288 ? -0.453 -12.606 9.329 1.00 98.06 288 PHE A C 1
ATOM 2314 O O . PHE A 1 288 ? -1.490 -12.973 8.785 1.00 98.06 288 PHE A O 1
ATOM 2321 N N . THR A 1 289 ? -0.319 -12.579 10.655 1.00 98.00 289 THR A N 1
ATOM 2322 C CA . THR A 1 289 ? -1.387 -13.040 11.551 1.00 98.00 289 THR A CA 1
ATOM 2323 C C . THR A 1 289 ? -2.596 -12.111 11.501 1.00 98.00 289 THR A C 1
ATOM 2325 O O . THR A 1 289 ? -3.720 -12.593 11.391 1.00 98.00 289 THR A O 1
ATOM 2328 N N . ASP A 1 290 ? -2.384 -10.797 11.493 1.00 97.81 290 ASP A N 1
ATOM 2329 C CA . ASP A 1 290 ? -3.454 -9.808 11.361 1.00 97.81 290 ASP A CA 1
ATOM 2330 C C . ASP A 1 290 ? -4.165 -9.935 10.006 1.00 97.81 290 ASP A C 1
ATOM 2332 O O . ASP A 1 290 ? -5.391 -9.870 9.953 1.00 97.81 290 ASP A O 1
ATOM 2336 N N . GLU A 1 291 ? -3.434 -10.219 8.921 1.00 97.50 291 GLU A N 1
ATOM 2337 C CA . GLU A 1 291 ? -4.023 -10.472 7.598 1.00 97.50 291 GLU A CA 1
ATOM 2338 C C . GLU A 1 291 ? -5.045 -11.614 7.627 1.00 97.50 291 GLU A C 1
ATOM 2340 O O . GLU A 1 291 ? -6.122 -11.506 7.047 1.00 97.50 291 GLU A O 1
ATOM 2345 N N . ILE A 1 292 ? -4.724 -12.716 8.301 1.00 97.19 292 ILE A N 1
ATOM 2346 C CA . ILE A 1 292 ? -5.595 -13.898 8.343 1.00 97.19 292 ILE A CA 1
ATOM 2347 C C . ILE A 1 292 ? -6.636 -13.842 9.469 1.00 97.19 292 ILE A C 1
ATOM 2349 O O . ILE A 1 292 ? -7.456 -14.748 9.578 1.00 97.19 292 ILE A O 1
ATOM 2353 N N . THR A 1 293 ? -6.616 -12.796 10.301 1.00 97.50 293 THR A N 1
ATOM 2354 C CA . THR A 1 293 ? -7.481 -12.687 11.489 1.00 97.50 293 THR A CA 1
ATOM 2355 C C . THR A 1 293 ? -8.421 -11.480 11.423 1.00 97.50 293 THR A C 1
ATOM 2357 O O . THR A 1 293 ? -9.608 -11.617 11.703 1.00 97.50 293 THR A O 1
ATOM 2360 N N . PHE A 1 294 ? -7.933 -10.307 11.019 1.00 97.50 294 PHE A N 1
ATOM 2361 C CA . PHE A 1 294 ? -8.675 -9.039 11.094 1.00 97.50 294 PHE A CA 1
ATOM 2362 C C . PHE A 1 294 ? -8.800 -8.314 9.750 1.00 97.50 294 PHE A C 1
ATOM 2364 O O . PHE A 1 294 ? -9.357 -7.221 9.696 1.00 97.50 294 PHE A O 1
ATOM 2371 N N . SER A 1 295 ? -8.311 -8.893 8.647 1.00 96.69 295 SER A N 1
ATOM 2372 C CA . SER A 1 295 ? -8.603 -8.345 7.319 1.00 96.69 295 SER A CA 1
ATOM 2373 C C . SER A 1 295 ? -10.083 -8.509 6.963 1.00 96.69 295 SER A C 1
ATOM 2375 O O . SER A 1 295 ? -10.779 -9.391 7.471 1.00 96.69 295 SER A O 1
ATOM 2377 N N . SER A 1 296 ? -10.551 -7.708 6.004 1.00 95.25 296 SER A N 1
ATOM 2378 C CA . SER A 1 296 ? -11.893 -7.861 5.430 1.00 95.25 296 SER A CA 1
ATOM 2379 C C . SER A 1 296 ? -12.136 -9.275 4.883 1.00 95.25 296 SER A C 1
ATOM 2381 O O . SER A 1 296 ? -13.197 -9.863 5.098 1.00 95.25 296 SER A O 1
ATOM 2383 N N . CYS A 1 297 ? -11.127 -9.863 4.230 1.00 94.44 297 CYS A N 1
ATOM 2384 C CA . CYS A 1 297 ? -11.194 -11.230 3.713 1.00 94.44 297 CYS A CA 1
ATOM 2385 C C . CYS A 1 297 ? -11.322 -12.257 4.853 1.00 94.44 297 CYS A C 1
ATOM 2387 O O . CYS A 1 297 ? -12.117 -13.190 4.761 1.00 94.44 297 CYS A O 1
ATOM 2389 N N . ALA A 1 298 ? -10.595 -12.060 5.957 1.00 96.44 298 ALA A N 1
ATOM 2390 C CA . ALA A 1 298 ? -10.685 -12.917 7.136 1.00 96.44 298 ALA A CA 1
ATOM 2391 C C . ALA A 1 298 ? -12.049 -12.837 7.821 1.00 96.44 298 ALA A C 1
ATOM 2393 O O . ALA A 1 298 ? -12.661 -13.876 8.051 1.00 96.44 298 ALA A O 1
ATOM 2394 N N . ALA A 1 299 ? -12.554 -11.632 8.083 1.00 94.75 299 ALA A N 1
ATOM 2395 C CA . ALA A 1 299 ? -13.848 -11.442 8.737 1.00 94.75 299 ALA A CA 1
ATOM 2396 C C . ALA A 1 299 ? -15.030 -11.994 7.915 1.00 94.75 299 ALA A C 1
ATOM 2398 O O . ALA A 1 299 ? -16.051 -12.369 8.483 1.00 94.75 299 ALA A O 1
ATOM 2399 N N . THR A 1 300 ? -14.896 -12.065 6.586 1.00 93.44 300 THR A N 1
ATOM 2400 C CA . THR A 1 300 ? -15.951 -12.569 5.689 1.00 93.44 300 THR A CA 1
ATOM 2401 C C . THR A 1 300 ? -15.874 -14.072 5.429 1.00 93.44 300 THR A C 1
ATOM 2403 O O . THR A 1 300 ? -16.914 -14.717 5.323 1.00 93.44 300 THR A O 1
ATOM 2406 N N . LYS A 1 301 ? -14.670 -14.648 5.308 1.00 94.50 301 LYS A N 1
ATOM 2407 C CA . LYS A 1 301 ? -14.491 -16.065 4.935 1.00 94.50 301 LYS A CA 1
ATOM 2408 C C . LYS A 1 301 ? -14.240 -17.003 6.110 1.00 94.50 301 LYS A C 1
ATOM 2410 O O . LYS A 1 301 ? -14.471 -18.203 5.975 1.00 94.50 301 LYS A O 1
ATOM 2415 N N . LEU A 1 302 ? -13.718 -16.498 7.227 1.00 95.88 302 LEU A N 1
ATOM 2416 C CA . LEU A 1 302 ? -13.316 -17.316 8.369 1.00 95.88 302 LEU A CA 1
ATOM 2417 C C . LEU A 1 302 ? -14.264 -17.110 9.547 1.00 95.88 302 LEU A C 1
ATOM 2419 O O . LEU A 1 302 ? -14.590 -15.987 9.929 1.00 95.88 302 LEU A O 1
ATOM 2423 N N . THR A 1 303 ? -14.636 -18.217 10.184 1.00 95.00 303 THR A N 1
ATOM 2424 C CA . THR A 1 303 ? -15.369 -18.178 11.454 1.00 95.00 303 THR A CA 1
ATOM 2425 C C . THR A 1 303 ? -14.503 -17.578 12.565 1.00 95.00 303 THR A C 1
ATOM 2427 O O . THR A 1 303 ? -13.268 -17.564 12.474 1.00 95.00 303 THR A O 1
ATOM 2430 N N . VAL A 1 304 ? -15.136 -17.085 13.633 1.00 95.44 304 VAL A N 1
ATOM 2431 C CA . VAL A 1 304 ? -14.409 -16.588 14.813 1.00 95.44 304 VAL A CA 1
ATOM 2432 C C . VAL A 1 304 ? -13.568 -17.718 15.411 1.00 95.44 304 VAL A C 1
ATOM 2434 O O . VAL A 1 304 ? -12.404 -17.508 15.734 1.00 95.44 304 VAL A O 1
ATOM 2437 N N . GLU A 1 305 ? -14.095 -18.941 15.443 1.00 96.25 305 GLU A N 1
ATOM 2438 C CA . GLU A 1 305 ? -13.427 -20.127 15.975 1.00 96.25 305 GLU A CA 1
ATOM 2439 C C . GLU A 1 305 ? -12.144 -20.458 15.205 1.00 96.25 305 GLU A C 1
ATOM 2441 O O . GLU A 1 305 ? -11.103 -20.714 15.817 1.00 96.25 305 GLU A O 1
ATOM 2446 N N . ASN A 1 306 ? -12.187 -20.417 13.864 1.00 95.62 306 ASN A N 1
ATOM 2447 C CA . ASN A 1 306 ? -10.997 -20.649 13.044 1.00 95.62 306 ASN A CA 1
ATOM 2448 C C . ASN A 1 306 ? -9.914 -19.608 13.341 1.00 95.62 306 ASN A C 1
ATOM 2450 O O . ASN A 1 306 ? -8.754 -19.967 13.547 1.00 95.62 306 ASN A O 1
ATOM 2454 N N . ARG A 1 307 ? -10.302 -18.333 13.403 1.00 97.94 307 ARG A N 1
ATOM 2455 C CA . ARG A 1 307 ? -9.397 -17.218 13.690 1.00 97.94 307 ARG A CA 1
ATOM 2456 C C . ARG A 1 307 ? -8.784 -17.338 15.086 1.00 97.94 307 ARG A C 1
ATOM 2458 O O . ARG A 1 307 ? -7.564 -17.283 15.221 1.00 97.94 307 ARG A O 1
ATOM 2465 N N . THR A 1 308 ? -9.597 -17.627 16.102 1.00 98.19 308 THR A N 1
ATOM 2466 C CA . THR A 1 308 ? -9.155 -17.856 17.485 1.00 98.19 308 THR A CA 1
ATOM 2467 C C . THR A 1 308 ? -8.127 -18.980 17.581 1.00 98.19 308 THR A C 1
ATOM 2469 O O . THR A 1 308 ? -7.102 -18.818 18.247 1.00 98.19 308 THR A O 1
ATOM 2472 N N . GLU A 1 309 ? -8.367 -20.115 16.923 1.00 97.69 309 GLU A N 1
ATOM 2473 C CA . GLU A 1 309 ? -7.445 -21.253 16.960 1.00 97.69 309 GLU A CA 1
ATOM 2474 C C . GLU A 1 309 ? -6.111 -20.937 16.269 1.00 97.69 309 GLU A C 1
ATOM 2476 O O . GLU A 1 309 ? -5.041 -21.227 16.810 1.00 97.69 309 GLU A O 1
ATOM 2481 N N . MET A 1 310 ? -6.145 -20.275 15.109 1.00 98.06 310 MET A N 1
ATOM 2482 C CA . MET A 1 310 ? -4.933 -19.832 14.413 1.00 98.06 310 MET A CA 1
ATOM 2483 C C . MET A 1 310 ? -4.121 -18.850 15.266 1.00 98.06 310 MET A C 1
ATOM 2485 O O . MET A 1 310 ? -2.910 -19.027 15.415 1.00 98.06 310 MET A O 1
ATOM 2489 N N . THR A 1 311 ? -4.767 -17.866 15.901 1.00 98.38 311 THR A N 1
ATOM 2490 C CA . THR A 1 311 ? -4.087 -16.927 16.806 1.00 98.38 311 THR A CA 1
ATOM 2491 C C . THR A 1 311 ? -3.460 -17.656 17.999 1.00 98.38 311 THR A C 1
ATOM 2493 O O . THR A 1 311 ? -2.290 -17.418 18.306 1.00 98.38 311 THR A O 1
ATOM 2496 N N . LYS A 1 312 ? -4.167 -18.604 18.638 1.00 98.44 312 LYS A N 1
ATOM 2497 C CA . LYS A 1 312 ? -3.621 -19.428 19.738 1.00 98.44 312 LYS A CA 1
ATOM 2498 C C . LYS A 1 312 ? -2.382 -20.216 19.308 1.00 98.44 312 LYS A C 1
ATOM 2500 O O . LYS A 1 312 ? -1.370 -20.213 20.016 1.00 98.44 312 LYS A O 1
ATOM 2505 N N . LYS A 1 313 ? -2.428 -20.858 18.137 1.00 98.12 313 LYS A N 1
ATOM 2506 C CA . LYS A 1 313 ? -1.281 -21.587 17.575 1.00 98.12 313 LYS A CA 1
ATOM 2507 C C . LYS A 1 313 ? -0.097 -20.656 17.280 1.00 98.12 313 LYS A C 1
ATOM 2509 O O . LYS A 1 313 ? 1.045 -21.047 17.542 1.00 98.12 313 LYS A O 1
ATOM 2514 N N . THR A 1 314 ? -0.341 -19.430 16.805 1.00 98.19 314 THR A N 1
ATOM 2515 C CA . THR A 1 314 ? 0.723 -18.439 16.560 1.00 98.19 314 THR A CA 1
ATOM 2516 C C . THR A 1 314 ? 1.350 -17.984 17.874 1.00 98.19 314 THR A C 1
ATOM 2518 O O . THR A 1 314 ? 2.573 -17.983 17.992 1.00 98.19 314 THR A O 1
ATOM 2521 N N . ILE A 1 315 ? 0.540 -17.682 18.894 1.00 98.19 315 ILE A N 1
ATOM 2522 C CA . ILE A 1 315 ? 1.013 -17.338 20.244 1.00 98.19 315 ILE A CA 1
ATOM 2523 C C . ILE A 1 315 ? 1.932 -18.436 20.789 1.00 98.19 315 ILE A C 1
ATOM 2525 O O . ILE A 1 315 ? 3.007 -18.140 21.312 1.00 98.19 315 ILE A O 1
ATOM 2529 N N . ALA A 1 316 ? 1.543 -19.706 20.648 1.00 97.75 316 ALA A N 1
ATOM 2530 C CA . ALA A 1 316 ? 2.368 -20.832 21.078 1.00 97.75 316 ALA A CA 1
ATOM 2531 C C . ALA A 1 316 ? 3.708 -20.899 20.321 1.00 97.75 316 ALA A C 1
ATOM 2533 O O . ALA A 1 316 ? 4.742 -21.152 20.937 1.00 97.75 316 ALA A O 1
ATOM 2534 N N . ALA A 1 317 ? 3.715 -20.635 19.009 1.00 96.81 317 ALA A N 1
ATOM 2535 C CA . ALA A 1 317 ? 4.946 -20.576 18.218 1.00 96.81 317 ALA A CA 1
ATOM 2536 C C . ALA A 1 317 ? 5.864 -19.419 18.657 1.00 96.81 317 ALA A C 1
ATOM 2538 O O . ALA A 1 317 ? 7.062 -19.624 18.835 1.00 96.81 317 ALA A O 1
ATOM 2539 N N . VAL A 1 318 ? 5.305 -18.231 18.912 1.00 96.56 318 VAL A N 1
ATOM 2540 C CA . VAL A 1 318 ? 6.065 -17.074 19.412 1.00 96.56 318 VAL A CA 1
ATOM 2541 C C . VAL A 1 318 ? 6.695 -17.370 20.771 1.00 96.56 318 VAL A C 1
ATOM 2543 O O . VAL A 1 318 ? 7.887 -17.124 20.938 1.00 96.56 318 VAL A O 1
ATOM 2546 N N . LYS A 1 319 ? 5.958 -17.984 21.710 1.00 95.31 319 LYS A N 1
ATOM 2547 C CA . LYS A 1 319 ? 6.526 -18.420 23.002 1.00 95.31 319 LYS A CA 1
ATOM 2548 C C . LYS A 1 319 ? 7.736 -19.339 22.809 1.00 95.31 319 LYS A C 1
ATOM 2550 O O . LYS A 1 319 ? 8.772 -19.130 23.434 1.00 95.31 319 LYS A O 1
ATOM 2555 N N . GLN A 1 320 ? 7.638 -20.312 21.900 1.00 94.44 320 GLN A N 1
ATOM 2556 C CA . GLN A 1 320 ? 8.759 -21.204 21.584 1.00 94.44 320 GLN A CA 1
ATOM 2557 C C . GLN A 1 320 ? 9.960 -20.443 21.006 1.00 94.44 320 GLN A C 1
ATOM 2559 O O . GLN A 1 320 ? 11.103 -20.769 21.325 1.00 94.44 320 GLN A O 1
ATOM 2564 N N . PHE A 1 321 ? 9.737 -19.427 20.168 1.00 93.50 321 PHE A N 1
ATOM 2565 C CA . PHE A 1 321 ? 10.818 -18.593 19.636 1.00 93.50 321 PHE A CA 1
ATOM 2566 C C . PHE A 1 321 ? 11.499 -17.758 20.724 1.00 93.50 321 PHE A C 1
ATOM 2568 O O . PHE A 1 321 ? 12.730 -17.720 20.758 1.00 93.50 321 PHE A O 1
ATOM 2575 N N . MET A 1 322 ? 10.731 -17.182 21.652 1.00 91.25 322 MET A N 1
ATOM 2576 C CA . MET A 1 322 ? 11.266 -16.465 22.817 1.00 91.25 322 MET A CA 1
ATOM 2577 C C . MET A 1 322 ? 12.146 -17.383 23.678 1.00 91.25 322 MET A C 1
ATOM 2579 O O . MET A 1 322 ? 13.277 -17.037 24.014 1.00 91.25 322 MET A O 1
ATOM 2583 N N . GLU A 1 323 ? 11.682 -18.599 23.978 1.00 91.06 323 GLU A N 1
ATOM 2584 C CA . GLU A 1 323 ? 12.464 -19.590 24.732 1.00 91.06 323 GLU A CA 1
ATOM 2585 C C . GLU A 1 323 ? 13.750 -20.006 24.002 1.00 91.06 323 GLU A C 1
ATOM 2587 O O . GLU A 1 323 ? 14.804 -20.158 24.626 1.00 91.06 323 GLU A O 1
ATOM 2592 N N . LYS A 1 324 ? 13.692 -20.178 22.673 1.00 89.25 324 LYS A N 1
ATOM 2593 C CA . LYS A 1 324 ? 14.874 -20.478 21.849 1.00 89.25 324 LYS A CA 1
ATOM 2594 C C . LYS A 1 324 ? 15.893 -19.334 21.863 1.00 89.25 324 LYS A C 1
ATOM 2596 O O . LYS A 1 324 ? 17.087 -19.625 21.841 1.00 89.25 324 LYS A O 1
ATOM 2601 N N . GLN A 1 325 ? 15.458 -18.071 21.882 1.00 84.12 325 GLN A N 1
ATOM 2602 C CA . GLN A 1 325 ? 16.367 -16.921 21.959 1.00 84.12 325 GLN A CA 1
ATOM 2603 C C . GLN A 1 325 ? 17.053 -16.824 23.323 1.00 84.12 325 GLN A C 1
ATOM 2605 O O . GLN A 1 325 ? 18.278 -16.715 23.365 1.00 84.12 325 GLN A O 1
ATOM 2610 N N . LYS A 1 326 ? 16.301 -16.994 24.418 1.00 82.62 326 LYS A N 1
ATOM 2611 C CA . LYS A 1 326 ? 16.854 -17.014 25.784 1.00 82.62 326 LYS A CA 1
ATOM 2612 C C . LYS A 1 326 ? 17.936 -18.081 25.957 1.00 82.62 326 LYS A C 1
ATOM 2614 O O . LYS A 1 326 ? 19.000 -17.815 26.502 1.00 82.62 326 LYS A O 1
ATOM 2619 N N . LYS A 1 327 ? 17.718 -19.280 25.404 1.00 80.56 327 LYS A N 1
ATOM 2620 C CA . LYS A 1 327 ? 18.707 -20.377 25.430 1.00 80.56 327 LYS A CA 1
ATOM 2621 C C . LYS A 1 327 ? 19.981 -20.097 24.622 1.00 80.56 327 LYS A C 1
ATOM 2623 O O . LYS A 1 327 ? 20.983 -20.764 24.848 1.00 80.56 327 LYS A O 1
ATOM 2628 N N . LYS A 1 328 ? 19.949 -19.160 23.668 1.00 75.69 328 LYS A N 1
ATOM 2629 C CA . LYS A 1 328 ? 21.096 -18.801 22.818 1.00 75.69 328 LYS A CA 1
ATOM 2630 C C . LYS A 1 328 ? 21.921 -17.626 23.359 1.00 75.69 328 LYS A C 1
ATOM 2632 O O . LYS A 1 328 ? 22.896 -17.265 22.711 1.00 75.69 328 LYS A O 1
ATOM 2637 N N . GLY A 1 329 ? 21.558 -17.044 24.508 1.00 59.50 329 GLY A N 1
ATOM 2638 C CA . GLY A 1 329 ? 22.322 -15.959 25.142 1.00 59.50 329 GLY A CA 1
ATOM 2639 C C . GLY A 1 329 ? 22.399 -14.672 24.313 1.00 59.50 329 GLY A C 1
ATOM 2640 O O . GLY A 1 329 ? 23.334 -13.899 24.473 1.00 59.50 329 GLY A O 1
ATOM 2641 N N . LEU A 1 330 ? 21.443 -14.447 23.404 1.00 59.31 330 LEU A N 1
ATOM 2642 C CA . LEU A 1 330 ? 21.442 -13.324 22.456 1.00 59.31 330 LEU A CA 1
ATOM 2643 C C . LEU A 1 330 ? 20.825 -12.032 23.037 1.00 59.31 330 LEU A C 1
ATOM 2645 O O . LEU A 1 330 ? 20.286 -11.225 22.284 1.00 59.31 330 LEU A O 1
ATOM 2649 N N . GLU A 1 331 ? 20.848 -11.852 24.361 1.00 51.62 331 GLU A N 1
ATOM 2650 C CA . GLU A 1 331 ? 20.225 -10.689 25.015 1.00 51.62 331 GLU A CA 1
ATOM 2651 C C . GLU A 1 331 ? 21.074 -9.404 24.908 1.00 51.62 331 GLU A C 1
ATOM 2653 O O . GLU A 1 331 ? 20.508 -8.320 24.986 1.00 51.62 331 GLU A O 1
ATOM 2658 N N . ASP A 1 332 ? 22.373 -9.489 24.578 1.00 41.94 332 ASP A N 1
ATOM 2659 C CA . ASP A 1 332 ? 23.280 -8.329 24.509 1.00 41.94 332 ASP A CA 1
ATOM 2660 C C . ASP A 1 332 ? 23.972 -8.175 23.142 1.00 41.94 332 ASP A C 1
ATOM 2662 O O . ASP A 1 332 ? 25.144 -8.499 22.954 1.00 41.94 332 ASP A O 1
ATOM 2666 N N . SER A 1 333 ? 23.260 -7.635 22.152 1.00 41.91 333 SER A N 1
ATOM 2667 C CA . SER A 1 333 ? 23.917 -6.932 21.039 1.00 41.91 333 SER A CA 1
ATOM 2668 C C . SER A 1 333 ? 22.987 -5.877 20.442 1.00 41.91 333 SER A C 1
ATOM 2670 O O . SER A 1 333 ? 22.054 -6.185 19.708 1.00 41.91 333 SER A O 1
ATOM 2672 N N . THR A 1 334 ? 23.244 -4.615 20.806 1.00 43.47 334 THR A N 1
ATOM 2673 C CA . THR A 1 334 ? 22.784 -3.390 20.123 1.00 43.47 334 THR A CA 1
ATOM 2674 C C . THR A 1 334 ? 21.346 -3.453 19.592 1.00 43.47 334 THR A C 1
ATOM 2676 O O . THR A 1 334 ? 21.119 -3.429 18.380 1.00 43.47 334 THR A O 1
ATOM 2679 N N . GLN A 1 335 ? 20.362 -3.518 20.496 1.00 45.12 335 GLN A N 1
ATOM 2680 C CA . GLN A 1 335 ? 18.965 -3.285 20.132 1.00 45.12 335 GLN A CA 1
ATOM 2681 C C . GLN A 1 335 ? 18.824 -1.851 19.622 1.00 45.12 335 GLN A C 1
ATOM 2683 O O . GLN A 1 335 ? 18.926 -0.878 20.368 1.00 45.12 335 GLN A O 1
ATOM 2688 N N . THR A 1 336 ? 18.589 -1.710 18.323 1.00 39.78 336 THR A N 1
ATOM 2689 C CA . THR A 1 336 ? 18.063 -0.466 17.770 1.00 39.78 336 THR A CA 1
ATOM 2690 C C . THR A 1 336 ? 16.692 -0.252 18.412 1.00 39.78 336 THR A C 1
ATOM 2692 O O . THR A 1 336 ? 15.830 -1.127 18.316 1.00 39.78 336 THR A O 1
ATOM 2695 N N . CYS A 1 337 ? 16.495 0.902 19.056 1.00 40.62 337 CYS A N 1
ATOM 2696 C CA . CYS A 1 337 ? 15.323 1.273 19.870 1.00 40.62 337 CYS A CA 1
ATOM 2697 C C . CYS A 1 337 ? 13.948 1.091 19.169 1.00 40.62 337 CYS A C 1
ATOM 2699 O O . CYS A 1 337 ? 12.909 1.130 19.815 1.00 40.62 337 CYS A O 1
ATOM 2701 N N . ASN A 1 338 ? 13.931 0.833 17.853 1.00 51.81 338 ASN A N 1
ATOM 2702 C CA . ASN A 1 338 ? 12.737 0.812 17.004 1.00 51.81 338 ASN A CA 1
ATOM 2703 C C . ASN A 1 338 ? 12.389 -0.569 16.396 1.00 51.81 338 ASN A C 1
ATOM 2705 O O . ASN A 1 338 ? 11.483 -0.657 15.560 1.00 51.81 338 ASN A O 1
ATOM 2709 N N . SER A 1 339 ? 13.099 -1.652 16.746 1.00 68.62 339 SER A N 1
ATOM 2710 C CA . SER A 1 339 ? 12.807 -2.992 16.202 1.00 68.62 339 SER A CA 1
ATOM 2711 C C . SER A 1 339 ? 11.762 -3.743 17.041 1.00 68.62 339 SER A C 1
ATOM 2713 O O . SER A 1 339 ? 11.857 -3.811 18.263 1.00 68.62 339 SER A O 1
ATOM 2715 N N . VAL A 1 340 ? 10.735 -4.303 16.389 1.00 83.19 340 VAL A N 1
ATOM 2716 C CA . VAL A 1 340 ? 9.679 -5.084 17.061 1.00 83.19 340 VAL A CA 1
ATOM 2717 C C . VAL A 1 340 ? 10.275 -6.402 17.559 1.00 83.19 340 VAL A C 1
ATOM 2719 O O . VAL A 1 340 ? 10.759 -7.196 16.749 1.00 83.19 340 VAL A O 1
ATOM 2722 N N . THR A 1 341 ? 10.223 -6.650 18.870 1.00 92.12 341 THR A N 1
ATOM 2723 C CA . THR A 1 341 ? 10.725 -7.890 19.485 1.00 92.12 341 THR A CA 1
ATOM 2724 C C . THR A 1 341 ? 9.658 -8.988 19.531 1.00 92.12 341 THR A C 1
ATOM 2726 O O . THR A 1 341 ? 8.473 -8.748 19.269 1.00 92.12 341 THR A O 1
ATOM 2729 N N . TYR A 1 342 ? 10.057 -10.216 19.880 1.00 92.88 342 TYR A N 1
ATOM 2730 C CA . TYR A 1 342 ? 9.103 -11.310 20.073 1.00 92.88 342 TYR A CA 1
ATOM 2731 C C . TYR A 1 342 ? 8.184 -11.087 21.283 1.00 92.88 342 TYR A C 1
ATOM 2733 O O . TYR A 1 342 ? 7.039 -11.524 21.241 1.00 92.88 342 TYR A O 1
ATOM 2741 N N . GLU A 1 343 ? 8.625 -10.364 22.316 1.00 93.81 343 GLU A N 1
ATOM 2742 C CA . GLU A 1 343 ? 7.792 -9.938 23.449 1.00 93.81 343 GLU A CA 1
ATOM 2743 C C . GLU A 1 343 ? 6.673 -8.998 22.984 1.00 93.81 343 GLU A C 1
ATOM 2745 O O . GLU A 1 343 ? 5.511 -9.183 23.348 1.00 93.81 343 GLU A O 1
ATOM 2750 N N . VAL A 1 344 ? 7.003 -8.018 22.135 1.00 94.44 344 VAL A N 1
ATOM 2751 C CA . VAL A 1 344 ? 6.010 -7.099 21.559 1.00 94.44 344 VAL A CA 1
ATOM 2752 C C . VAL A 1 344 ? 5.012 -7.871 20.694 1.00 94.44 344 VAL A C 1
ATOM 2754 O O . VAL A 1 344 ? 3.804 -7.697 20.852 1.00 94.44 344 VAL A O 1
ATOM 2757 N N . ALA A 1 345 ? 5.493 -8.779 19.837 1.00 96.12 345 ALA A N 1
ATOM 2758 C CA . ALA A 1 345 ? 4.622 -9.636 19.033 1.00 96.12 345 ALA A CA 1
ATOM 2759 C C . ALA A 1 345 ? 3.729 -10.538 19.890 1.00 96.12 345 ALA A C 1
ATOM 2761 O O . ALA A 1 345 ? 2.545 -10.696 19.601 1.00 96.12 345 ALA A O 1
ATOM 2762 N N . PHE A 1 346 ? 4.263 -11.098 20.974 1.00 96.88 346 PHE A N 1
ATOM 2763 C CA . PHE A 1 346 ? 3.494 -11.898 21.916 1.00 96.88 346 PHE A CA 1
ATOM 2764 C C . PHE A 1 346 ? 2.343 -11.096 22.536 1.00 96.88 346 PHE A C 1
ATOM 2766 O O . PHE A 1 346 ? 1.202 -11.558 22.519 1.00 96.88 346 PHE A O 1
ATOM 2773 N N . ASN A 1 347 ? 2.621 -9.886 23.027 1.00 95.44 347 ASN A N 1
ATOM 2774 C CA . ASN A 1 347 ? 1.614 -9.012 23.630 1.00 95.44 347 ASN A CA 1
ATOM 2775 C C . ASN A 1 347 ? 0.551 -8.569 22.610 1.00 95.44 347 ASN A C 1
ATOM 2777 O O . ASN A 1 347 ? -0.642 -8.618 22.912 1.00 95.44 347 ASN A O 1
ATOM 2781 N N . HIS A 1 348 ? 0.960 -8.225 21.382 1.00 96.06 348 HIS A N 1
ATOM 2782 C CA . HIS A 1 348 ? 0.039 -7.908 20.281 1.00 96.06 348 HIS A CA 1
ATOM 2783 C C . HIS A 1 348 ? -0.925 -9.065 19.998 1.00 96.06 348 HIS A C 1
ATOM 2785 O O . HIS A 1 348 ? -2.136 -8.872 19.868 1.00 96.06 348 HIS A O 1
ATOM 2791 N N . LEU A 1 349 ? -0.405 -10.292 19.937 1.00 97.56 349 LEU A N 1
ATOM 2792 C CA . LEU A 1 349 ? -1.215 -11.482 19.687 1.00 97.56 349 LEU A CA 1
ATOM 2793 C C . LEU A 1 349 ? -2.120 -11.838 20.877 1.00 97.56 349 LEU A C 1
ATOM 2795 O O . LEU A 1 349 ? -3.237 -12.298 20.659 1.00 97.56 349 LEU A O 1
ATOM 2799 N N . GLN A 1 350 ? -1.693 -11.600 22.122 1.00 97.56 350 GLN A N 1
ATOM 2800 C CA . GLN A 1 350 ? -2.556 -11.760 23.302 1.00 97.56 350 GLN A CA 1
ATOM 2801 C C . GLN A 1 350 ? -3.743 -10.794 23.268 1.00 97.56 350 GLN A C 1
ATOM 2803 O O . GLN A 1 350 ? -4.877 -11.220 23.476 1.00 97.56 350 GLN A O 1
ATOM 2808 N N . GLN A 1 351 ? -3.508 -9.521 22.935 1.00 96.12 351 GLN A N 1
ATOM 2809 C CA . GLN A 1 351 ? -4.585 -8.547 22.741 1.00 96.12 351 GLN A CA 1
ATOM 2810 C C . GLN A 1 351 ? -5.528 -8.981 21.610 1.00 96.12 351 GLN A C 1
ATOM 2812 O O . GLN A 1 351 ? -6.746 -8.920 21.758 1.00 96.12 351 GLN A O 1
ATOM 2817 N N . SER A 1 352 ? -4.965 -9.473 20.505 1.00 97.69 352 SER A N 1
ATOM 2818 C CA . SER A 1 352 ? -5.726 -10.004 19.370 1.00 97.69 352 SER A CA 1
ATOM 2819 C C . SER A 1 352 ? -6.638 -11.159 19.786 1.00 97.69 352 SER A C 1
ATOM 2821 O O . SER A 1 352 ? -7.821 -11.175 19.455 1.00 97.69 352 SER A O 1
ATOM 2823 N N . LEU A 1 353 ? -6.103 -12.111 20.556 1.00 98.19 353 LEU A N 1
ATOM 2824 C CA . LEU A 1 353 ? -6.861 -13.247 21.068 1.00 98.19 353 LEU A CA 1
ATOM 2825 C C . LEU A 1 353 ? -7.964 -12.807 22.035 1.00 98.19 353 LEU A C 1
ATOM 2827 O O . LEU A 1 353 ? -9.077 -13.325 21.964 1.00 98.19 353 LEU A O 1
ATOM 2831 N N . ALA A 1 354 ? -7.666 -11.854 22.918 1.00 97.62 354 ALA A N 1
ATOM 2832 C CA . ALA A 1 354 ? -8.648 -11.293 23.833 1.00 97.62 354 ALA A CA 1
ATOM 2833 C C . ALA A 1 354 ? -9.792 -10.608 23.069 1.00 97.62 354 ALA A C 1
ATOM 2835 O O . ALA A 1 354 ? -10.948 -10.865 23.384 1.00 97.62 354 ALA A O 1
ATOM 2836 N N . HIS A 1 355 ? -9.493 -9.821 22.027 1.00 97.94 355 HIS A N 1
ATOM 2837 C CA . HIS A 1 355 ? -10.519 -9.187 21.194 1.00 97.94 355 HIS A CA 1
ATOM 2838 C C . HIS A 1 355 ? -11.380 -10.212 20.447 1.00 97.94 355 HIS A C 1
ATOM 2840 O O . HIS A 1 355 ? -12.596 -10.084 20.422 1.00 97.94 355 HIS A O 1
ATOM 2846 N N . LEU A 1 356 ? -10.799 -11.283 19.899 1.00 98.00 356 LEU A N 1
ATOM 2847 C CA . LEU A 1 356 ? -11.611 -12.358 19.309 1.00 98.00 356 LEU A CA 1
ATOM 2848 C C . LEU A 1 356 ? -12.594 -12.959 20.327 1.00 98.00 356 LEU A C 1
ATOM 2850 O O . LEU A 1 356 ? -13.713 -13.310 19.964 1.00 98.00 356 LEU A O 1
ATOM 2854 N N . GLY A 1 357 ? -12.201 -13.032 21.603 1.00 96.75 357 GLY A N 1
ATOM 2855 C CA . GLY A 1 357 ? -13.071 -13.465 22.697 1.00 96.75 357 GLY A CA 1
ATOM 2856 C C . GLY A 1 357 ? -14.237 -12.515 22.993 1.00 96.75 357 GLY A C 1
ATOM 2857 O O . GLY A 1 357 ? -15.245 -12.955 23.539 1.00 96.75 357 GLY A O 1
ATOM 2858 N N . THR A 1 358 ? -14.154 -11.238 22.612 1.00 96.75 358 THR A N 1
ATOM 2859 C CA . THR A 1 358 ? -15.261 -10.283 22.783 1.00 96.75 358 THR A CA 1
ATOM 2860 C C . THR A 1 358 ? -16.278 -10.361 21.646 1.00 96.75 358 THR A C 1
ATOM 2862 O O . THR A 1 358 ? -17.400 -9.885 21.794 1.00 96.75 358 THR A O 1
ATOM 2865 N N . LEU A 1 359 ? -15.955 -11.022 20.528 1.00 95.69 359 LEU A N 1
ATOM 2866 C CA . LEU A 1 359 ? -16.880 -11.177 19.399 1.00 95.69 359 LEU A CA 1
ATOM 2867 C C . LEU A 1 359 ? -18.078 -12.083 19.696 1.00 95.69 359 LEU A C 1
ATOM 2869 O O . LEU A 1 359 ? -19.049 -12.043 18.935 1.00 95.69 359 LEU A O 1
ATOM 2873 N N . SER A 1 360 ? -18.002 -12.871 20.773 1.00 92.00 360 SER A N 1
ATOM 2874 C CA . SER A 1 360 ? -19.103 -13.655 21.336 1.00 92.00 360 SER A CA 1
ATOM 2875 C C . SER A 1 360 ? -19.842 -12.938 22.470 1.00 92.00 360 SER A C 1
ATOM 2877 O O . SER A 1 360 ? -20.750 -13.524 23.050 1.00 92.00 360 SER A O 1
ATOM 2879 N N . HIS A 1 361 ? -19.456 -11.708 22.822 1.00 94.88 361 HIS A N 1
ATOM 2880 C CA . HIS A 1 361 ? -20.125 -10.924 23.856 1.00 94.88 361 HIS A CA 1
ATOM 2881 C C . HIS A 1 361 ? -21.555 -10.566 23.422 1.00 94.88 361 HIS A C 1
ATOM 2883 O O . HIS A 1 361 ? -21.777 -10.189 22.269 1.00 94.88 361 HIS A O 1
ATOM 2889 N N . ASP A 1 362 ? -22.515 -10.607 24.352 1.00 93.00 362 ASP A N 1
ATOM 2890 C CA . ASP A 1 362 ? -23.948 -10.408 24.074 1.00 93.00 362 ASP A CA 1
ATOM 2891 C C . ASP A 1 362 ? -24.233 -9.106 23.317 1.00 93.00 362 ASP A C 1
ATOM 2893 O O . ASP A 1 362 ? -24.988 -9.091 22.348 1.00 93.00 362 ASP A O 1
ATOM 2897 N N . PHE A 1 363 ? -23.565 -8.017 23.706 1.00 93.69 363 PHE A N 1
ATOM 2898 C CA . PHE A 1 363 ? -23.649 -6.734 23.002 1.00 93.69 363 PHE A CA 1
ATOM 2899 C C . PHE A 1 363 ? -23.227 -6.827 21.524 1.00 93.69 363 PHE A C 1
ATOM 2901 O O . PHE A 1 363 ? -23.923 -6.312 20.653 1.00 93.69 363 PHE A O 1
ATOM 2908 N N . ILE A 1 364 ? -22.118 -7.507 21.221 1.00 94.25 364 ILE A N 1
ATOM 2909 C CA . ILE A 1 364 ? -21.631 -7.649 19.842 1.00 94.25 364 ILE A CA 1
ATOM 2910 C C . ILE A 1 364 ? -22.557 -8.572 19.047 1.00 94.25 364 ILE A C 1
ATOM 2912 O O . ILE A 1 364 ? -22.877 -8.279 17.897 1.00 94.25 364 ILE A O 1
ATOM 2916 N N . ASN A 1 365 ? -23.065 -9.640 19.665 1.00 91.06 365 ASN A N 1
ATOM 2917 C CA . ASN A 1 365 ? -24.062 -10.512 19.043 1.00 91.06 365 ASN A CA 1
ATOM 2918 C C . ASN A 1 365 ? -25.374 -9.771 18.747 1.00 91.06 365 ASN A C 1
ATOM 2920 O O . ASN A 1 365 ? -25.980 -9.991 17.699 1.00 91.06 365 ASN A O 1
ATOM 2924 N N . HIS A 1 366 ? -25.796 -8.852 19.617 1.00 90.88 366 HIS A N 1
ATOM 2925 C CA . HIS A 1 366 ? -26.948 -7.986 19.370 1.00 90.88 366 HIS A CA 1
ATOM 2926 C C . HIS A 1 366 ? -26.733 -7.098 18.132 1.00 90.88 366 HIS A C 1
ATOM 2928 O O . HIS A 1 366 ? -27.607 -7.023 17.268 1.00 90.88 366 HIS A O 1
ATOM 2934 N N . LEU A 1 367 ? -25.547 -6.492 17.983 1.00 90.38 367 LEU A N 1
ATOM 2935 C CA . LEU A 1 367 ? -25.210 -5.712 16.783 1.00 90.38 367 LEU A CA 1
ATOM 2936 C C . LEU A 1 367 ? -25.248 -6.559 15.497 1.00 90.38 367 LEU A C 1
ATOM 2938 O O . LEU A 1 367 ? -25.577 -6.036 14.437 1.00 90.38 367 LEU A O 1
ATOM 2942 N N . LYS A 1 368 ? -24.939 -7.861 15.588 1.00 85.88 368 LYS A N 1
ATOM 2943 C CA . LYS A 1 368 ? -24.973 -8.809 14.458 1.00 85.88 368 LYS A CA 1
ATOM 2944 C C . LYS A 1 368 ? -26.355 -9.357 14.119 1.00 85.88 368 LYS A C 1
ATOM 2946 O O . LYS A 1 368 ? -26.516 -9.859 13.017 1.00 85.88 368 LYS A O 1
ATOM 2951 N N . SER A 1 369 ? -27.294 -9.378 15.059 1.00 81.25 369 SER A N 1
ATOM 2952 C CA . SER A 1 369 ? -28.576 -10.097 14.919 1.00 81.25 369 SER A CA 1
ATOM 2953 C C . SER A 1 369 ? -29.767 -9.186 14.630 1.00 81.25 369 SER A C 1
ATOM 2955 O O . SER A 1 369 ? -30.872 -9.672 14.419 1.00 81.25 369 SER A O 1
ATOM 2957 N N . THR A 1 370 ? -29.552 -7.873 14.624 1.00 79.94 370 THR A N 1
ATOM 2958 C CA . THR A 1 370 ? -30.602 -6.885 14.370 1.00 79.94 370 THR A CA 1
ATOM 2959 C C . THR A 1 370 ? -30.732 -6.612 12.871 1.00 79.94 370 THR A C 1
ATOM 2961 O O . THR A 1 370 ? -29.722 -6.331 12.243 1.00 79.94 370 THR A O 1
ATOM 2964 N N . ASP A 1 371 ? -31.953 -6.513 12.333 1.00 75.31 371 ASP A N 1
ATOM 2965 C CA . ASP A 1 371 ? -32.239 -6.185 10.914 1.00 75.31 371 ASP A CA 1
ATOM 2966 C C . ASP A 1 371 ? -31.833 -4.755 10.471 1.00 75.31 371 ASP A C 1
ATOM 2968 O O . ASP A 1 371 ? -32.260 -4.255 9.430 1.00 75.31 371 ASP A O 1
ATOM 2972 N N . LYS A 1 372 ? -31.037 -4.040 11.273 1.00 83.81 372 LYS A N 1
ATOM 2973 C CA . LYS A 1 372 ? -30.556 -2.691 10.963 1.00 83.81 372 LYS A CA 1
ATOM 2974 C C . LYS A 1 372 ? -29.174 -2.772 10.320 1.00 83.81 372 LYS A C 1
ATOM 2976 O O . LYS A 1 372 ? -28.187 -3.038 11.008 1.00 83.81 372 LYS A O 1
ATOM 2981 N N . ASP A 1 373 ? -29.087 -2.419 9.038 1.00 85.12 373 ASP A N 1
ATOM 2982 C CA . ASP A 1 373 ? -27.834 -2.390 8.263 1.00 85.12 373 ASP A CA 1
ATOM 2983 C C . ASP A 1 373 ? -26.697 -1.608 8.951 1.00 85.12 373 ASP A C 1
ATOM 2985 O O . ASP A 1 373 ? -25.526 -1.990 8.872 1.00 85.12 373 ASP A O 1
ATOM 2989 N N . SER A 1 374 ? -27.024 -0.520 9.662 1.00 84.19 374 SER A N 1
ATOM 2990 C CA . SER A 1 374 ? -26.044 0.275 10.415 1.00 84.19 374 SER A CA 1
ATOM 2991 C C . SER A 1 374 ? -25.379 -0.521 11.542 1.00 84.19 374 SER A C 1
ATOM 2993 O O . SER A 1 374 ? -24.160 -0.448 11.699 1.00 84.19 374 SER A O 1
ATOM 2995 N N . LEU A 1 375 ? -26.140 -1.333 12.283 1.00 88.00 375 LEU A N 1
ATOM 2996 C CA . LEU A 1 375 ? -25.615 -2.126 13.398 1.00 88.00 375 LEU A CA 1
ATOM 2997 C C . LEU A 1 375 ? -24.731 -3.275 12.908 1.00 88.00 375 LEU A C 1
ATOM 2999 O O . LEU A 1 375 ? -23.653 -3.493 13.468 1.00 88.00 375 LEU A O 1
ATOM 3003 N N . HIS A 1 376 ? -25.113 -3.928 11.805 1.00 89.94 376 HIS A N 1
ATOM 3004 C CA . HIS A 1 376 ? -24.257 -4.911 11.139 1.00 89.94 376 HIS A CA 1
ATOM 3005 C C . HIS A 1 376 ? -22.915 -4.296 10.733 1.00 89.94 376 HIS A C 1
ATOM 3007 O O . HIS A 1 376 ? -21.857 -4.888 10.969 1.00 89.94 376 HIS A O 1
ATOM 3013 N N . LYS A 1 377 ? -22.940 -3.077 10.176 1.00 93.12 377 LYS A N 1
ATOM 3014 C CA . LYS A 1 377 ? -21.722 -2.347 9.817 1.00 93.12 377 LYS A CA 1
ATOM 3015 C C . LYS A 1 377 ? -20.855 -2.055 11.041 1.00 93.12 377 LYS A C 1
ATOM 3017 O O . LYS A 1 377 ? -19.642 -2.238 10.959 1.00 93.12 377 LYS A O 1
ATOM 3022 N N . TYR A 1 378 ? -21.434 -1.645 12.170 1.00 95.25 378 TYR A N 1
ATOM 3023 C CA . TYR A 1 378 ? -20.661 -1.427 13.397 1.00 95.25 378 TYR A CA 1
ATOM 3024 C C . TYR A 1 378 ? -20.052 -2.713 13.936 1.00 95.25 378 TYR A C 1
ATOM 3026 O O . TYR A 1 378 ? -18.884 -2.706 14.312 1.00 95.25 378 TYR A O 1
ATOM 3034 N N . SER A 1 379 ? -20.796 -3.825 13.927 1.00 94.56 379 SER A N 1
ATOM 3035 C CA . SER A 1 379 ? -20.232 -5.111 14.336 1.00 94.56 379 SER A CA 1
ATOM 3036 C C . SER A 1 379 ? -19.065 -5.522 13.444 1.00 94.56 379 SER A C 1
ATOM 3038 O O . SER A 1 379 ? -18.080 -6.047 13.957 1.00 94.56 379 SER A O 1
ATOM 3040 N N . TYR A 1 380 ? -19.174 -5.321 12.130 1.00 95.31 380 TYR A N 1
ATOM 3041 C CA . TYR A 1 380 ? -18.097 -5.632 11.196 1.00 95.31 380 TYR A CA 1
ATOM 3042 C C . TYR A 1 380 ? -16.873 -4.740 11.439 1.00 95.31 380 TYR A C 1
ATOM 3044 O O . TYR A 1 380 ? -15.757 -5.245 11.527 1.00 95.31 380 TYR A O 1
ATOM 3052 N N . LEU A 1 381 ? -17.077 -3.427 11.601 1.00 96.38 381 LEU A N 1
ATOM 3053 C CA . LEU A 1 381 ? -16.004 -2.478 11.909 1.00 96.38 381 LEU A CA 1
ATOM 3054 C C . LEU A 1 381 ? -15.336 -2.788 13.252 1.00 96.38 381 LEU A C 1
ATOM 3056 O O . LEU A 1 381 ? -14.118 -2.676 13.357 1.00 96.38 381 LEU A O 1
ATOM 3060 N N . TYR A 1 382 ? -16.109 -3.212 14.253 1.00 97.06 382 TYR A N 1
ATOM 3061 C CA . TYR A 1 382 ? -15.575 -3.666 15.530 1.00 97.06 382 TYR A CA 1
ATOM 3062 C C . TYR A 1 382 ? -14.719 -4.924 15.354 1.00 97.06 382 TYR A C 1
ATOM 3064 O O . TYR A 1 382 ? -13.603 -4.948 15.857 1.00 97.06 382 TYR A O 1
ATOM 3072 N N . ASP A 1 383 ? -15.182 -5.924 14.600 1.00 96.75 383 ASP A N 1
ATOM 3073 C CA . ASP A 1 383 ? -14.439 -7.168 14.341 1.00 96.75 383 ASP A CA 1
ATOM 3074 C C . ASP A 1 383 ? -13.064 -6.902 13.696 1.00 96.75 383 ASP A C 1
ATOM 3076 O O . ASP A 1 383 ? -12.022 -7.313 14.205 1.00 96.75 383 ASP A O 1
ATOM 3080 N N . VAL A 1 384 ? -13.020 -6.103 12.627 1.00 97.12 384 VAL A N 1
ATOM 3081 C CA . VAL A 1 384 ? -11.747 -5.766 11.957 1.00 97.12 384 VAL A CA 1
ATOM 3082 C C . VAL A 1 384 ? -10.892 -4.752 12.735 1.00 97.12 384 VAL A C 1
ATOM 3084 O O . VAL A 1 384 ? -9.758 -4.456 12.344 1.00 97.12 384 VAL A O 1
ATOM 3087 N N . SER A 1 385 ? -11.407 -4.194 13.838 1.00 96.69 385 SER A N 1
ATOM 3088 C CA . SER A 1 385 ? -10.687 -3.191 14.628 1.00 96.69 385 SER A CA 1
ATOM 3089 C C . SER A 1 385 ? -9.569 -3.776 15.482 1.00 96.69 385 SER A C 1
ATOM 3091 O O . SER A 1 385 ? -8.650 -3.036 15.824 1.00 96.69 385 SER A O 1
ATOM 3093 N N . ARG A 1 386 ? -9.643 -5.060 15.874 1.00 96.19 386 ARG A N 1
ATOM 3094 C CA . ARG A 1 386 ? -8.723 -5.677 16.852 1.00 96.19 386 ARG A CA 1
ATOM 3095 C C . ARG A 1 386 ? -8.695 -4.955 18.217 1.00 96.19 386 ARG A C 1
ATOM 3097 O O . ARG A 1 386 ? -7.743 -5.090 18.979 1.00 96.19 386 ARG A O 1
ATOM 3104 N N . SER A 1 387 ? -9.723 -4.173 18.558 1.00 95.75 387 SER A N 1
ATOM 3105 C CA . SER A 1 387 ? -9.681 -3.210 19.679 1.00 95.75 387 SER A CA 1
ATOM 3106 C C . SER A 1 387 ? -8.526 -2.201 19.593 1.00 95.75 387 SER A C 1
ATOM 3108 O O . SER A 1 387 ? -8.012 -1.743 20.613 1.00 95.75 387 SER A O 1
ATOM 3110 N N . GLU A 1 388 ? -8.073 -1.851 18.389 1.00 94.50 388 GLU A N 1
ATOM 3111 C CA . GLU A 1 388 ? -7.090 -0.784 18.217 1.00 94.50 388 GLU A CA 1
ATOM 3112 C C . GLU A 1 388 ? -7.713 0.563 18.565 1.00 94.50 388 GLU A C 1
ATOM 3114 O O . GLU A 1 388 ? -8.764 0.919 18.033 1.00 94.50 388 GLU A O 1
ATOM 3119 N N . LYS A 1 389 ? -7.037 1.323 19.433 1.00 94.31 389 LYS A N 1
ATOM 3120 C CA . LYS A 1 389 ? -7.528 2.594 19.978 1.00 94.31 389 LYS A CA 1
ATOM 3121 C C . LYS A 1 389 ? -8.109 3.517 18.907 1.00 94.31 389 LYS A C 1
ATOM 3123 O O . LYS A 1 389 ? -9.252 3.939 19.040 1.00 94.31 389 LYS A O 1
ATOM 3128 N N . GLU A 1 390 ? -7.352 3.797 17.847 1.00 94.50 390 GLU A N 1
ATOM 3129 C CA . GLU A 1 390 ? -7.791 4.731 16.802 1.00 94.50 390 GLU A CA 1
ATOM 3130 C C . GLU A 1 390 ? -8.984 4.191 16.002 1.00 94.50 390 GLU A C 1
ATOM 3132 O O . GLU A 1 390 ? -9.937 4.925 15.761 1.00 94.50 390 GLU A O 1
ATOM 3137 N N . LYS A 1 391 ? -9.013 2.890 15.684 1.00 95.88 391 LYS A N 1
ATOM 3138 C CA . LYS A 1 391 ? -10.148 2.275 14.975 1.00 95.88 391 LYS A CA 1
ATOM 3139 C C . LYS A 1 391 ? -11.415 2.244 15.830 1.00 95.88 391 LYS A C 1
ATOM 3141 O O . LYS A 1 391 ? -12.504 2.503 15.325 1.00 95.88 391 LYS A O 1
ATOM 3146 N N . ILE A 1 392 ? -11.287 1.951 17.126 1.00 96.88 392 ILE A N 1
ATOM 3147 C CA . ILE A 1 392 ? -12.410 1.992 18.073 1.00 96.88 392 ILE A CA 1
ATOM 3148 C C . ILE A 1 392 ? -12.901 3.427 18.265 1.00 96.88 392 ILE A C 1
ATOM 3150 O O . ILE A 1 392 ? -14.108 3.655 18.257 1.00 96.88 392 ILE A O 1
ATOM 3154 N N . LYS A 1 393 ? -11.988 4.397 18.378 1.00 95.69 393 LYS A N 1
ATOM 3155 C CA . LYS A 1 393 ? -12.318 5.825 18.427 1.00 95.69 393 LYS A CA 1
ATOM 3156 C C . LYS A 1 393 ? -13.102 6.249 17.185 1.00 95.69 393 LYS A C 1
ATOM 3158 O O . LYS A 1 393 ? -14.169 6.841 17.317 1.00 95.69 393 LYS A O 1
ATOM 3163 N N . GLU A 1 394 ? -12.619 5.919 15.989 1.00 95.38 394 GLU A N 1
ATOM 3164 C CA . GLU A 1 394 ? -13.304 6.231 14.728 1.00 95.38 394 GLU A CA 1
ATOM 3165 C C . GLU A 1 394 ? -14.676 5.560 14.624 1.00 95.38 394 GLU A C 1
ATOM 3167 O O . GLU A 1 394 ? -15.640 6.195 14.185 1.00 95.38 394 GLU A O 1
ATOM 3172 N N . LEU A 1 395 ? -14.793 4.302 15.057 1.00 96.19 395 LEU A N 1
ATOM 3173 C CA . LEU A 1 395 ? -16.069 3.594 15.115 1.00 96.19 395 LEU A CA 1
ATOM 3174 C C . LEU A 1 395 ? -17.042 4.275 16.086 1.00 96.19 395 LEU A C 1
ATOM 3176 O O . LEU A 1 395 ? -18.180 4.545 15.712 1.00 96.19 395 LEU A O 1
ATOM 3180 N N . ALA A 1 396 ? -16.597 4.608 17.296 1.00 96.69 396 ALA A N 1
ATOM 3181 C CA . ALA A 1 396 ? -17.421 5.266 18.303 1.00 96.69 396 ALA A CA 1
ATOM 3182 C C . ALA A 1 396 ? -17.883 6.663 17.846 1.00 96.69 396 ALA A C 1
ATOM 3184 O O . ALA A 1 396 ? -19.056 7.002 17.997 1.00 96.69 396 ALA A O 1
ATOM 3185 N N . ILE A 1 397 ? -17.002 7.441 17.205 1.00 95.31 397 ILE A N 1
ATOM 3186 C CA . ILE A 1 397 ? -17.358 8.725 16.574 1.00 95.31 397 ILE A CA 1
ATOM 3187 C C . ILE A 1 397 ? -18.378 8.503 15.455 1.00 95.31 397 ILE A C 1
ATOM 3189 O O . ILE A 1 397 ? -19.342 9.254 15.334 1.00 95.31 397 ILE A O 1
ATOM 3193 N N . THR A 1 398 ? -18.200 7.461 14.638 1.00 94.38 398 THR A N 1
ATOM 3194 C CA . THR A 1 398 ? -19.151 7.125 13.569 1.00 94.38 398 THR A CA 1
ATOM 3195 C C . THR A 1 398 ? -20.529 6.798 14.138 1.00 94.38 398 THR A C 1
ATOM 3197 O O . THR A 1 398 ? -21.520 7.306 13.620 1.00 94.38 398 THR A O 1
ATOM 3200 N N . MET A 1 399 ? -20.596 6.016 15.218 1.00 95.06 399 MET A N 1
ATOM 3201 C CA . MET A 1 399 ? -21.842 5.710 15.926 1.00 95.06 399 MET A CA 1
ATOM 3202 C C . MET A 1 399 ? -22.502 6.975 16.487 1.00 95.06 399 MET A C 1
ATOM 3204 O O . MET A 1 399 ? -23.697 7.174 16.288 1.00 95.06 399 MET A O 1
ATOM 3208 N N . CYS A 1 400 ? -21.725 7.867 17.111 1.00 94.75 400 CYS A N 1
ATOM 3209 C CA . CYS A 1 400 ? -22.222 9.140 17.643 1.00 94.75 400 CYS A CA 1
ATOM 3210 C C . CYS A 1 400 ? -22.809 10.036 16.540 1.00 94.75 400 CYS A C 1
ATOM 3212 O O . CYS A 1 400 ? -23.947 10.488 16.635 1.00 94.75 400 CYS A O 1
ATOM 3214 N N . VAL A 1 401 ? -22.075 10.220 15.439 1.00 92.50 401 VAL A N 1
ATOM 3215 C CA . VAL A 1 401 ? -22.509 11.017 14.278 1.00 92.50 401 VAL A CA 1
ATOM 3216 C C . VAL A 1 401 ? -23.738 10.415 13.582 1.00 92.50 401 VAL A C 1
ATOM 3218 O O . VAL A 1 401 ? -24.535 11.143 12.992 1.00 92.50 401 VAL A O 1
ATOM 3221 N N . GLN A 1 402 ? -23.914 9.095 13.644 1.00 91.38 402 GLN A N 1
ATOM 3222 C CA . GLN A 1 402 ? -25.083 8.402 13.093 1.00 91.38 402 GLN A CA 1
ATOM 3223 C C . GLN A 1 402 ? -26.275 8.344 14.064 1.00 91.38 402 GLN A C 1
ATOM 3225 O O . GLN A 1 402 ? -27.331 7.840 13.685 1.00 91.38 402 GLN A O 1
ATOM 3230 N N . GLY A 1 403 ? -26.147 8.921 15.264 1.00 90.38 403 GLY A N 1
ATOM 3231 C CA . GLY A 1 403 ? -27.240 9.070 16.228 1.00 90.38 403 GLY A CA 1
ATOM 3232 C C . GLY A 1 403 ? -27.466 7.858 17.133 1.00 90.38 403 GLY A C 1
ATOM 3233 O O . GLY A 1 403 ? -28.570 7.686 17.643 1.00 90.38 403 GLY A O 1
ATOM 3234 N N . GLU A 1 404 ? -26.458 7.006 17.328 1.00 92.50 404 GLU A N 1
ATOM 3235 C CA . GLU A 1 404 ? -26.529 5.943 18.334 1.00 92.50 404 GLU A CA 1
ATOM 3236 C C . GLU A 1 404 ? -26.469 6.514 19.758 1.00 92.50 404 GLU A C 1
ATOM 3238 O O . GLU A 1 404 ? -25.785 7.504 20.024 1.00 92.50 404 GLU A O 1
ATOM 3243 N N . SER A 1 405 ? -27.156 5.850 20.690 1.00 91.81 405 SER A N 1
ATOM 3244 C CA . SER A 1 405 ? -27.236 6.299 22.088 1.00 91.81 405 SER A CA 1
ATOM 3245 C C . SER A 1 405 ? -25.888 6.262 22.815 1.00 91.81 405 SER A C 1
ATOM 3247 O O . SER A 1 405 ? -25.057 5.373 22.583 1.00 91.81 405 SER A O 1
ATOM 3249 N N . LEU A 1 406 ? -25.697 7.171 23.780 1.00 92.81 406 LEU A N 1
ATOM 3250 C CA . LEU A 1 406 ? -24.454 7.233 24.567 1.00 92.81 406 LEU A CA 1
ATOM 3251 C C . LEU A 1 406 ? -24.216 5.957 25.378 1.00 92.81 406 LEU A C 1
ATOM 3253 O O . LEU A 1 406 ? -23.073 5.531 25.542 1.00 92.81 406 LEU A O 1
ATOM 3257 N N . SER A 1 407 ? -25.285 5.298 25.829 1.00 91.56 407 SER A N 1
ATOM 3258 C CA . SER A 1 407 ? -25.199 4.008 26.518 1.00 91.56 407 SER A CA 1
ATOM 3259 C C . SER A 1 407 ? -24.695 2.888 25.599 1.00 91.56 407 SER A C 1
ATOM 3261 O O . SER A 1 407 ? -23.921 2.035 26.035 1.00 91.56 407 SER A O 1
ATOM 3263 N N . THR A 1 408 ? -25.071 2.900 24.318 1.00 92.19 408 THR A N 1
ATOM 3264 C CA . THR A 1 408 ? -24.595 1.938 23.307 1.00 92.19 408 THR A CA 1
ATOM 3265 C C . THR A 1 408 ? -23.128 2.186 22.966 1.00 92.19 408 THR A C 1
ATOM 3267 O O . THR A 1 408 ? -22.342 1.241 22.910 1.00 92.19 408 THR A O 1
ATOM 3270 N N . ILE A 1 409 ? -22.733 3.453 22.813 1.00 94.94 409 ILE A N 1
ATOM 3271 C CA . ILE A 1 409 ? -21.331 3.841 22.607 1.00 94.94 409 ILE A CA 1
ATOM 3272 C C . ILE A 1 409 ? -20.485 3.434 23.817 1.00 94.94 409 ILE A C 1
ATOM 3274 O O . ILE A 1 409 ? -19.432 2.826 23.652 1.00 94.94 409 ILE A O 1
ATOM 3278 N N . LYS A 1 410 ? -20.965 3.694 25.037 1.00 94.31 410 LYS A N 1
ATOM 3279 C CA . LYS A 1 410 ? -20.291 3.277 26.270 1.00 94.31 410 LYS A CA 1
ATOM 3280 C C . LYS A 1 410 ? -20.102 1.759 26.324 1.00 94.31 410 LYS A C 1
ATOM 3282 O O . LYS A 1 410 ? -18.986 1.310 26.543 1.00 94.31 410 LYS A O 1
ATOM 3287 N N . LYS A 1 411 ? -21.142 0.973 26.018 1.00 94.19 411 LYS A N 1
ATOM 3288 C CA . LYS A 1 411 ? -21.038 -0.496 25.934 1.00 94.19 411 LYS A CA 1
ATOM 3289 C C . LYS A 1 411 ? -19.987 -0.952 24.920 1.00 94.19 411 LYS A C 1
ATOM 3291 O O . LYS A 1 411 ? -19.248 -1.883 25.214 1.00 94.19 411 LYS A O 1
ATOM 3296 N N . LEU A 1 412 ? -19.885 -0.311 23.751 1.00 95.94 412 LEU A N 1
ATOM 3297 C CA . LEU A 1 412 ? -18.828 -0.624 22.781 1.00 95.94 412 LEU A CA 1
ATOM 3298 C C . LEU A 1 412 ? -17.432 -0.406 23.382 1.00 95.94 412 LEU A C 1
ATOM 3300 O O . LEU A 1 412 ? -16.565 -1.269 23.238 1.00 95.94 412 LEU A O 1
ATOM 3304 N N . LEU A 1 413 ? -17.224 0.738 24.041 1.00 95.94 413 LEU A N 1
ATOM 3305 C CA . LEU A 1 413 ? -15.949 1.086 24.672 1.00 95.94 413 LEU A CA 1
ATOM 3306 C C . LEU A 1 413 ? -15.605 0.128 25.821 1.00 95.94 413 LEU A C 1
ATOM 3308 O O . LEU A 1 413 ? -14.460 -0.300 25.917 1.00 95.94 413 LEU A O 1
ATOM 3312 N N . ASP A 1 414 ? -16.596 -0.257 26.630 1.00 94.62 414 ASP A N 1
ATOM 3313 C CA . ASP A 1 414 ? -16.438 -1.188 27.754 1.00 94.62 414 ASP A CA 1
ATOM 3314 C C . ASP A 1 414 ? -16.109 -2.619 27.287 1.00 94.62 414 ASP A C 1
ATOM 3316 O O . ASP A 1 414 ? -15.403 -3.358 27.972 1.00 94.62 414 ASP A O 1
ATOM 3320 N N . VAL A 1 415 ? -16.616 -3.024 26.116 1.00 95.62 415 VAL A N 1
ATOM 3321 C CA . VAL A 1 415 ? -16.372 -4.354 25.533 1.00 95.62 415 VAL A CA 1
ATOM 3322 C C . VAL A 1 415 ? -15.022 -4.426 24.808 1.00 95.62 415 VAL A C 1
ATOM 3324 O O . VAL A 1 415 ? -14.477 -5.512 24.625 1.00 95.62 415 VAL A O 1
ATOM 3327 N N . ALA A 1 416 ? -14.461 -3.304 24.358 1.00 95.38 416 ALA A N 1
ATOM 3328 C CA . ALA A 1 416 ? -13.154 -3.275 23.705 1.00 95.38 416 ALA A CA 1
ATOM 3329 C C . ALA A 1 416 ? -12.010 -3.662 24.660 1.00 95.38 416 ALA A C 1
ATOM 3331 O O . ALA A 1 416 ? -12.025 -3.380 25.855 1.00 95.38 416 ALA A O 1
ATOM 3332 N N . VAL A 1 417 ? -10.978 -4.309 24.116 1.00 93.88 417 VAL A N 1
ATOM 3333 C CA . VAL A 1 417 ? -9.856 -4.817 24.912 1.00 93.88 417 VAL A CA 1
ATOM 3334 C C . VAL A 1 417 ? -8.750 -3.778 25.069 1.00 93.88 417 VAL A C 1
ATOM 3336 O O . VAL A 1 417 ? -8.171 -3.315 24.086 1.00 93.88 417 VAL A O 1
ATOM 3339 N N . GLY A 1 418 ? -8.354 -3.549 26.322 1.00 87.88 418 GLY A N 1
ATOM 3340 C CA . GLY A 1 418 ? -7.204 -2.727 26.697 1.00 87.88 418 GLY A CA 1
ATOM 3341 C C . GLY A 1 418 ? -7.579 -1.284 27.050 1.00 87.88 418 GLY A C 1
ATOM 3342 O O . GLY A 1 418 ? -8.724 -0.871 26.877 1.00 87.88 418 GLY A O 1
ATOM 3343 N N . PRO A 1 419 ? -6.626 -0.496 27.577 1.00 86.50 419 PRO A N 1
ATOM 3344 C CA . PRO A 1 419 ? -6.886 0.888 27.943 1.00 86.50 419 PRO A CA 1
ATOM 3345 C C . PRO A 1 419 ? -7.007 1.740 26.677 1.00 86.50 419 PRO A C 1
ATOM 3347 O O . PRO A 1 419 ? -6.009 2.168 26.100 1.00 86.50 419 PRO A O 1
ATOM 3350 N N . LEU A 1 420 ? -8.240 2.016 26.253 1.00 88.44 420 LEU A N 1
ATOM 3351 C CA . LEU A 1 420 ? -8.483 2.925 25.133 1.00 88.44 420 LEU A CA 1
ATOM 3352 C C . LEU A 1 420 ? -8.070 4.366 25.475 1.00 88.44 420 LEU A C 1
ATOM 3354 O O . LEU A 1 420 ? -7.691 5.138 24.594 1.00 88.44 420 LEU A O 1
ATOM 3358 N N . GLY A 1 421 ? -8.127 4.729 26.763 1.00 89.31 421 GLY A N 1
ATOM 3359 C CA . GLY A 1 421 ? -7.865 6.091 27.230 1.00 89.31 421 GLY A CA 1
ATOM 3360 C C . GLY A 1 421 ? -8.855 7.108 26.660 1.00 89.31 421 GLY A C 1
ATOM 3361 O O . GLY A 1 421 ? -8.481 8.259 26.473 1.00 89.31 421 GLY A O 1
ATOM 3362 N N . ILE A 1 422 ? -10.063 6.648 26.322 1.00 92.69 422 ILE A N 1
ATOM 3363 C CA . ILE A 1 422 ? -11.194 7.453 25.863 1.00 92.69 422 ILE A CA 1
ATOM 3364 C C . ILE A 1 422 ? -12.473 6.907 26.503 1.00 92.69 422 ILE A C 1
ATOM 3366 O O . ILE A 1 422 ? -12.639 5.692 26.635 1.00 92.69 422 ILE A O 1
ATOM 3370 N N . GLY A 1 423 ? -13.366 7.803 26.896 1.00 93.06 423 GLY A N 1
ATOM 3371 C CA . GLY A 1 423 ? -14.718 7.509 27.347 1.00 93.06 423 GLY A CA 1
ATOM 3372 C C . GLY A 1 423 ? -15.772 8.039 26.378 1.00 93.06 423 GLY A C 1
ATOM 3373 O O . GLY A 1 423 ? -15.474 8.708 25.389 1.00 93.06 423 GLY A O 1
ATOM 3374 N N . ALA A 1 424 ? -17.041 7.767 26.684 1.00 93.50 424 ALA A N 1
ATOM 3375 C CA . ALA A 1 424 ? -18.162 8.245 25.876 1.00 93.50 424 ALA A CA 1
ATOM 3376 C C . ALA A 1 424 ? -18.214 9.787 25.798 1.00 93.50 424 ALA A C 1
ATOM 3378 O O . ALA A 1 424 ? -18.529 10.319 24.738 1.00 93.50 424 ALA A O 1
ATOM 3379 N N . ARG A 1 425 ? -17.815 10.502 26.864 1.00 94.69 425 ARG A N 1
ATOM 3380 C CA . ARG A 1 425 ? -17.660 11.969 26.852 1.00 94.69 425 ARG A CA 1
ATOM 3381 C C . ARG A 1 425 ? -16.655 12.431 25.796 1.00 94.69 425 ARG A C 1
ATOM 3383 O O . ARG A 1 425 ? -16.983 13.296 24.990 1.00 94.69 425 ARG A O 1
ATOM 3390 N N . ASP A 1 426 ? -15.477 11.809 25.753 1.00 95.06 426 ASP A N 1
ATOM 3391 C CA . ASP A 1 426 ? -14.434 12.154 24.778 1.00 95.06 426 ASP A CA 1
ATOM 3392 C C . ASP A 1 426 ? -14.909 11.886 23.345 1.00 95.06 426 ASP A C 1
ATOM 3394 O O . ASP A 1 426 ? -14.645 12.669 22.439 1.00 95.06 426 ASP A O 1
ATOM 3398 N N . VAL A 1 427 ? -15.671 10.808 23.124 1.00 95.75 427 VAL A N 1
ATOM 3399 C CA . VAL A 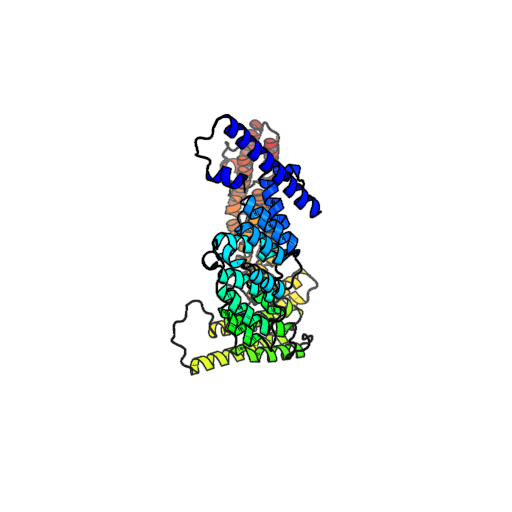1 427 ? -16.267 10.507 21.812 1.00 95.75 427 VAL A CA 1
ATOM 3400 C C . VAL A 1 427 ? -17.233 11.604 21.363 1.00 95.75 427 VAL A C 1
ATOM 3402 O O . VAL A 1 427 ? -17.196 11.992 20.191 1.00 95.75 427 VAL A O 1
ATOM 3405 N N . VAL A 1 428 ? -18.075 12.122 22.263 1.00 95.88 428 VAL A N 1
ATOM 3406 C CA . VAL A 1 428 ? -18.964 13.251 21.945 1.00 95.88 428 VAL A CA 1
ATOM 3407 C C . VAL A 1 428 ? -18.140 14.496 21.638 1.00 95.88 428 VAL A C 1
ATOM 3409 O O . VAL A 1 428 ? -18.378 15.121 20.607 1.00 95.88 428 VAL A O 1
ATOM 3412 N N . GLN A 1 429 ? -17.124 14.804 22.449 1.00 95.69 429 GLN A N 1
ATOM 3413 C CA . GLN A 1 429 ? -16.224 15.931 22.204 1.00 95.69 429 GLN A CA 1
ATOM 3414 C C . GLN A 1 429 ? -15.568 15.839 20.816 1.00 95.69 429 GLN A C 1
ATOM 3416 O O . GLN A 1 429 ? -15.698 16.762 20.014 1.00 95.69 429 GLN A O 1
ATOM 3421 N N . TYR A 1 430 ? -14.945 14.705 20.477 1.00 95.00 430 TYR A N 1
ATOM 3422 C CA . TYR A 1 430 ? -14.330 14.498 19.161 1.00 95.00 430 TYR A CA 1
ATOM 3423 C C . TYR A 1 430 ? -15.346 14.596 18.018 1.00 95.00 430 TYR A C 1
ATOM 3425 O O . TYR A 1 430 ? -15.017 15.066 16.928 1.00 95.00 430 TYR A O 1
ATOM 3433 N N . SER A 1 431 ? -16.586 14.158 18.247 1.00 94.62 431 SER A N 1
ATOM 3434 C CA . SER A 1 431 ? -17.664 14.277 17.262 1.00 94.62 431 SER A CA 1
ATOM 3435 C C . SER A 1 431 ? -18.052 15.742 17.043 1.00 94.62 431 SER A C 1
ATOM 3437 O O . SER A 1 431 ? -18.193 16.163 15.897 1.00 94.62 431 SER A O 1
ATOM 3439 N N . VAL A 1 432 ? -18.149 16.539 18.111 1.00 93.81 432 VAL A N 1
ATOM 3440 C CA . VAL A 1 432 ? -18.411 17.986 18.045 1.00 93.81 432 VAL A CA 1
ATOM 3441 C C . VAL A 1 432 ? -17.263 18.728 17.358 1.00 93.81 432 VAL A C 1
ATOM 3443 O O . VAL A 1 432 ? -17.513 19.508 16.443 1.00 93.81 432 VAL A O 1
ATOM 3446 N N . GLU A 1 433 ? -16.007 18.439 17.704 1.00 92.44 433 GLU A N 1
ATOM 3447 C CA . GLU A 1 433 ? -14.826 19.011 17.039 1.00 92.44 433 GLU A CA 1
ATOM 3448 C C . GLU A 1 433 ? -14.837 18.717 15.530 1.00 92.44 433 GLU A C 1
ATOM 3450 O O . GLU A 1 433 ? -14.650 19.614 14.702 1.00 92.44 433 GLU A O 1
ATOM 3455 N N . LYS A 1 434 ? -15.156 17.472 15.154 1.00 90.31 434 LYS A N 1
ATOM 3456 C CA . LYS A 1 434 ? -15.284 17.045 13.756 1.00 90.31 434 LYS A CA 1
ATOM 3457 C C . LYS A 1 434 ? -16.400 17.794 13.015 1.00 90.31 434 LYS A C 1
ATOM 3459 O O . LYS A 1 434 ? -16.232 18.151 11.846 1.00 90.31 434 LYS A O 1
ATOM 3464 N N . LEU A 1 435 ? -17.523 18.064 13.684 1.00 91.12 435 LEU A N 1
ATOM 3465 C CA . LEU A 1 435 ? -18.623 18.870 13.145 1.00 91.12 435 LEU A CA 1
ATOM 3466 C C . LEU A 1 435 ? -18.235 20.339 12.981 1.00 91.12 435 LEU A C 1
ATOM 3468 O O . LEU A 1 435 ? -18.536 20.924 11.944 1.00 91.12 435 LEU A O 1
ATOM 3472 N N . ILE A 1 436 ? -17.528 20.923 13.952 1.00 89.62 436 ILE A N 1
ATOM 3473 C CA . ILE A 1 436 ? -17.025 22.301 13.883 1.00 89.62 436 ILE A CA 1
ATOM 3474 C C . ILE A 1 436 ? -16.118 22.474 12.661 1.00 89.62 436 ILE A C 1
ATOM 3476 O O . ILE A 1 436 ? -16.295 23.426 11.902 1.00 89.62 436 ILE A O 1
ATOM 3480 N N . VAL A 1 437 ? -15.189 21.541 12.419 1.00 88.50 437 VAL A N 1
ATOM 3481 C CA . VAL A 1 437 ? -14.333 21.562 11.218 1.00 88.50 437 VAL A CA 1
ATOM 3482 C C . VAL A 1 437 ? -15.182 21.543 9.942 1.00 88.50 437 VAL A C 1
ATOM 3484 O O . VAL A 1 437 ? -14.949 22.347 9.040 1.00 88.50 437 VAL A O 1
ATOM 3487 N N . SER A 1 438 ? -16.219 20.699 9.888 1.00 87.06 438 SER A N 1
ATOM 3488 C CA . SER A 1 438 ? -17.145 20.645 8.748 1.00 87.06 438 SER A CA 1
ATOM 3489 C C . SER A 1 438 ? -17.954 21.937 8.564 1.00 87.06 438 SER A C 1
ATOM 3491 O O . SER A 1 438 ? -18.205 22.329 7.426 1.00 87.06 438 SER A O 1
ATOM 3493 N N . LEU A 1 439 ? -18.357 22.606 9.649 1.00 85.62 439 LEU A N 1
ATOM 3494 C CA . LEU A 1 439 ? -19.116 23.863 9.614 1.00 85.62 439 LEU A CA 1
ATOM 3495 C C . LEU A 1 439 ? -18.261 25.067 9.189 1.00 85.62 439 LEU A C 1
ATOM 3497 O O . LEU A 1 439 ? -18.798 26.023 8.634 1.00 85.62 439 LEU A O 1
ATOM 3501 N N . ARG A 1 440 ? -16.941 25.022 9.418 1.00 85.19 440 ARG A N 1
ATOM 3502 C CA . ARG A 1 440 ? -15.994 26.073 9.000 1.00 85.19 440 ARG A CA 1
ATOM 3503 C C . ARG A 1 440 ? -15.785 26.139 7.484 1.00 85.19 440 ARG A C 1
ATOM 3505 O O . ARG A 1 440 ? -15.371 27.177 6.985 1.00 85.19 440 ARG A O 1
ATOM 3512 N N . GLY A 1 441 ? -16.054 25.057 6.750 1.00 69.94 441 GLY A N 1
ATOM 3513 C CA . GLY A 1 441 ? -15.959 25.033 5.284 1.00 69.94 441 GLY A CA 1
ATOM 3514 C C . GLY A 1 441 ? -14.537 24.963 4.703 1.00 69.94 441 GLY A C 1
ATOM 3515 O O . GLY A 1 441 ? -14.389 25.041 3.485 1.00 69.94 441 GLY A O 1
ATOM 3516 N N . ASN A 1 442 ? -13.493 24.779 5.522 1.00 58.19 442 ASN A N 1
ATOM 3517 C CA . ASN A 1 442 ? -12.115 24.624 5.035 1.00 58.19 442 ASN A CA 1
ATOM 3518 C C . ASN A 1 442 ? -11.889 23.210 4.469 1.00 58.19 442 ASN A C 1
ATOM 3520 O O . ASN A 1 442 ? -11.643 22.256 5.205 1.00 58.19 442 ASN A O 1
ATOM 3524 N N . SER A 1 443 ? -11.965 23.080 3.142 1.00 50.41 443 SER A N 1
ATOM 3525 C CA . SER A 1 443 ? -11.857 21.818 2.397 1.00 50.41 443 SER A CA 1
ATOM 3526 C C . SER A 1 443 ? -10.412 21.325 2.201 1.00 50.41 443 SER A C 1
ATOM 3528 O O . SER A 1 443 ? -9.983 21.083 1.072 1.00 50.41 443 SER A O 1
ATOM 3530 N N . LEU A 1 444 ? -9.637 21.186 3.275 1.00 48.72 444 LEU A N 1
ATOM 3531 C CA . LEU A 1 444 ? -8.314 20.539 3.206 1.00 48.72 444 LEU A CA 1
ATOM 3532 C C . LEU A 1 444 ? -8.281 19.156 3.865 1.00 48.72 444 LEU A C 1
ATOM 3534 O O . LEU A 1 444 ? -7.379 18.376 3.579 1.00 48.72 444 LEU A O 1
ATOM 3538 N N . GLU A 1 445 ? -9.311 18.798 4.632 1.00 49.06 445 GLU A N 1
ATOM 3539 C CA . GLU A 1 445 ? -9.491 17.446 5.157 1.00 49.06 445 GLU A CA 1
ATOM 3540 C C . GLU A 1 445 ? -10.859 16.902 4.740 1.00 49.06 445 GLU A C 1
ATOM 3542 O O . GLU A 1 445 ? -11.876 17.591 4.775 1.00 49.06 445 GLU A O 1
ATOM 3547 N N . SER A 1 446 ? -10.870 15.645 4.312 1.00 47.47 446 SER A N 1
ATOM 3548 C CA . SER A 1 446 ? -11.952 14.861 3.699 1.00 47.47 446 SER A CA 1
ATOM 3549 C C . SER A 1 446 ? -13.173 14.593 4.603 1.00 47.47 446 SER A C 1
ATOM 3551 O O . SER A 1 446 ? -13.857 13.577 4.467 1.00 47.47 446 SER A O 1
ATOM 3553 N N . CYS A 1 447 ? -13.484 15.490 5.539 1.00 49.09 447 CYS A N 1
ATOM 3554 C CA . CYS A 1 447 ? -14.509 15.303 6.554 1.00 49.09 447 CYS A CA 1
ATOM 3555 C C . CYS A 1 447 ? -15.927 15.535 5.995 1.00 49.09 447 CYS A C 1
ATOM 3557 O O . CYS A 1 447 ? -16.560 16.562 6.228 1.00 49.09 447 CYS A O 1
ATOM 3559 N N . SER A 1 448 ? -16.449 14.573 5.228 1.00 60.97 448 SER A N 1
ATOM 3560 C CA . SER A 1 448 ? -17.784 14.648 4.625 1.00 60.97 448 SER A CA 1
ATOM 3561 C C . SER A 1 448 ? -18.888 14.261 5.623 1.00 60.97 448 SER A C 1
ATOM 3563 O O . SER A 1 448 ? -19.585 13.257 5.433 1.00 60.97 448 SER A O 1
ATOM 3565 N N . VAL A 1 449 ? -19.064 15.019 6.710 1.00 71.06 449 VAL A N 1
ATOM 3566 C CA . VAL A 1 449 ? -20.289 14.880 7.513 1.00 71.06 449 VAL A CA 1
ATOM 3567 C C . VAL A 1 449 ? -21.433 15.533 6.741 1.00 71.06 449 VAL A C 1
ATOM 3569 O O . VAL A 1 449 ? -21.456 16.743 6.526 1.00 71.06 449 VAL A O 1
ATOM 3572 N N . LYS A 1 450 ? -22.386 14.723 6.270 1.00 75.62 450 LYS A N 1
ATOM 3573 C CA . LYS A 1 450 ? -23.574 15.231 5.572 1.00 75.62 450 LYS A CA 1
ATOM 3574 C C . LYS A 1 450 ? -24.481 15.925 6.589 1.00 75.62 450 LYS A C 1
ATOM 3576 O O . LYS A 1 450 ? -24.821 15.323 7.598 1.00 75.62 450 LYS A O 1
ATOM 3581 N N . GLN A 1 451 ? -24.893 17.160 6.293 1.00 85.81 451 GLN A N 1
ATOM 3582 C CA . GLN A 1 451 ? -25.785 17.961 7.146 1.00 85.81 451 GLN A CA 1
ATOM 3583 C C . GLN A 1 451 ? -25.266 18.109 8.597 1.00 85.81 451 GLN A C 1
ATOM 3585 O O . GLN A 1 451 ? -25.923 17.654 9.534 1.00 85.81 451 GLN A O 1
ATOM 3590 N N . PRO A 1 452 ? -24.108 18.765 8.811 1.00 89.12 452 PRO A N 1
ATOM 3591 C CA . PRO A 1 452 ? -23.462 18.846 10.127 1.00 89.12 452 PRO A CA 1
ATOM 3592 C C . PRO A 1 452 ? -24.357 19.452 11.221 1.00 89.12 452 PRO A C 1
ATOM 3594 O O . PRO A 1 452 ? -24.341 18.975 12.351 1.00 89.12 452 PRO A O 1
ATOM 3597 N N . LEU A 1 453 ? -25.207 20.430 10.884 1.00 88.88 453 LEU A N 1
ATOM 3598 C CA . LEU A 1 453 ? -26.185 20.996 11.823 1.00 88.88 453 LEU A CA 1
ATOM 3599 C C . LEU A 1 453 ? -27.233 19.969 12.269 1.00 88.88 453 LEU A C 1
ATOM 3601 O O . LEU A 1 453 ? -27.593 19.931 13.440 1.00 88.88 453 LEU A O 1
ATOM 3605 N N . LYS A 1 454 ? -27.694 19.097 11.362 1.00 90.31 454 LYS A N 1
ATOM 3606 C CA . LYS A 1 454 ? -28.675 18.062 11.705 1.00 90.31 454 LYS A CA 1
ATOM 3607 C C . LYS A 1 454 ? -28.071 17.000 12.618 1.00 90.31 454 LYS A C 1
ATOM 3609 O O . LYS A 1 454 ? -28.724 16.532 13.544 1.00 90.31 454 LYS A O 1
ATOM 3614 N N . VAL A 1 455 ? -26.817 16.633 12.358 1.00 93.06 455 VAL A N 1
ATOM 3615 C CA . VAL A 1 455 ? -26.070 15.718 13.225 1.00 93.06 455 VAL A CA 1
ATOM 3616 C C . VAL A 1 455 ? -25.882 16.331 14.610 1.00 93.06 455 VAL A C 1
ATOM 3618 O O . VAL A 1 455 ? -26.144 15.655 15.599 1.00 93.06 455 VAL A O 1
ATOM 3621 N N . LEU A 1 456 ? -25.488 17.607 14.689 1.00 93.31 456 LEU A N 1
ATOM 3622 C CA 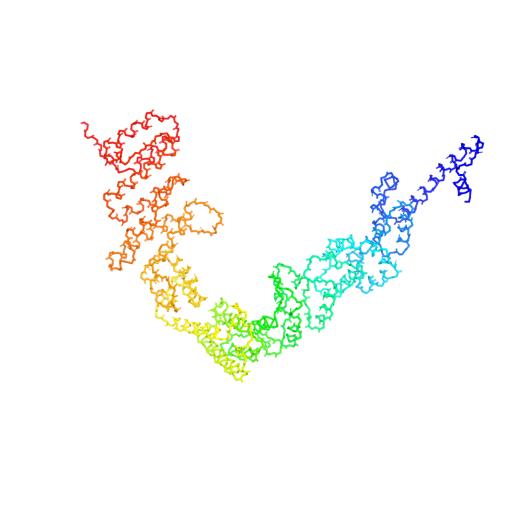. LEU A 1 456 ? -25.356 18.300 15.969 1.00 93.31 456 LEU A CA 1
ATOM 3623 C C . LEU A 1 456 ? -26.679 18.300 16.741 1.00 93.31 456 LEU A C 1
ATOM 3625 O O . LEU A 1 456 ? -26.690 17.946 17.913 1.00 93.31 456 LEU A O 1
ATOM 3629 N N . GLU A 1 457 ? -27.793 18.620 16.079 1.00 92.44 457 GLU A N 1
ATOM 3630 C CA . GLU A 1 457 ? -29.129 18.573 16.684 1.00 92.44 457 GLU A CA 1
ATOM 3631 C C . GLU A 1 457 ? -29.438 17.199 17.295 1.00 92.44 457 GLU A C 1
ATOM 3633 O O . GLU A 1 457 ? -29.960 17.114 18.405 1.00 92.44 457 GLU A O 1
ATOM 3638 N N . ASN A 1 458 ? -29.079 16.114 16.605 1.00 92.38 458 ASN A N 1
ATOM 3639 C CA . ASN A 1 458 ? -29.279 14.760 17.116 1.00 92.38 458 ASN A CA 1
ATOM 3640 C C . ASN A 1 458 ? -28.384 14.453 18.328 1.00 92.38 458 ASN A C 1
ATOM 3642 O O . ASN A 1 458 ? -28.863 13.850 19.285 1.00 92.38 458 ASN A O 1
ATOM 3646 N N . ILE A 1 459 ? -27.115 14.883 18.313 1.00 93.75 459 ILE A N 1
ATOM 3647 C CA . ILE A 1 459 ? -26.189 14.709 19.446 1.00 93.75 459 ILE A CA 1
ATOM 3648 C C . ILE A 1 459 ? -26.714 15.451 20.677 1.00 93.75 459 ILE A C 1
ATOM 3650 O O . ILE A 1 459 ? -26.795 14.873 21.755 1.00 93.75 459 ILE A O 1
ATOM 3654 N N . VAL A 1 460 ? -27.109 16.713 20.510 1.00 92.12 460 VAL A N 1
ATOM 3655 C CA . VAL A 1 460 ? -27.641 17.561 21.584 1.00 92.12 460 VAL A CA 1
ATOM 3656 C C . VAL A 1 460 ? -28.907 16.936 22.183 1.00 92.12 460 VAL A C 1
ATOM 3658 O O . VAL A 1 460 ? -29.016 16.826 23.404 1.00 92.12 460 VAL A O 1
ATOM 3661 N N . LYS A 1 461 ? -29.825 16.436 21.342 1.00 91.12 461 LYS A N 1
ATOM 3662 C CA . LYS A 1 461 ? -31.013 15.696 21.802 1.00 91.12 461 LYS A CA 1
ATOM 3663 C C . LYS A 1 461 ? -30.653 14.439 22.583 1.00 91.12 461 LYS A C 1
ATOM 3665 O O . LYS A 1 461 ? -31.252 14.184 23.619 1.00 91.12 461 LYS A O 1
ATOM 3670 N N . GLU A 1 462 ? -29.689 13.654 22.115 1.00 92.75 462 GLU A N 1
ATOM 3671 C CA . GLU A 1 462 ? -29.281 12.440 22.823 1.00 92.75 462 GLU A CA 1
ATOM 3672 C C . GLU A 1 462 ? -28.586 12.753 24.158 1.00 92.75 462 GLU A C 1
ATOM 3674 O O . GLU A 1 462 ? -28.828 12.053 25.140 1.00 92.75 462 GLU A O 1
ATOM 3679 N N . VAL A 1 463 ? -27.787 13.823 24.243 1.00 91.06 463 VAL A N 1
ATOM 3680 C CA . VAL A 1 463 ? -27.208 14.294 25.515 1.00 91.06 463 VAL A CA 1
ATOM 3681 C C . VAL A 1 463 ? -28.313 14.718 26.487 1.00 91.06 463 VAL A C 1
ATOM 3683 O O . VAL A 1 463 ? -28.281 14.326 27.653 1.00 91.06 463 VAL A O 1
ATOM 3686 N N . HIS A 1 464 ? -29.330 15.440 26.006 1.00 89.00 464 HIS A N 1
ATOM 3687 C CA . HIS A 1 464 ? -30.503 15.793 26.807 1.00 89.00 464 HIS A CA 1
ATOM 3688 C C . HIS A 1 464 ? -31.231 14.546 27.331 1.00 89.00 464 HIS A C 1
ATOM 3690 O O . HIS A 1 464 ? -31.403 14.394 28.539 1.00 89.00 464 HIS A O 1
ATOM 3696 N N . LEU A 1 465 ? -31.562 13.600 26.446 1.00 88.88 465 LEU A N 1
ATOM 3697 C CA . LEU A 1 465 ? -32.226 12.348 26.820 1.00 88.88 465 LEU A CA 1
ATOM 3698 C C . LEU A 1 465 ? -31.377 11.495 27.781 1.00 88.88 465 LEU A C 1
ATOM 3700 O O . LEU A 1 465 ? -31.915 10.845 28.673 1.00 88.88 465 LEU A O 1
ATOM 3704 N N . SER A 1 466 ? -30.051 11.472 27.623 1.00 89.12 466 SER A N 1
ATOM 3705 C CA . SER A 1 466 ? -29.131 10.770 28.531 1.00 89.12 466 SER A CA 1
ATOM 3706 C C . SER A 1 466 ? -29.130 11.396 29.931 1.00 89.12 466 SER A C 1
ATOM 3708 O O . SER A 1 466 ? -29.110 10.673 30.932 1.00 89.12 466 SER A O 1
ATOM 3710 N N . SER A 1 467 ? -29.227 12.727 30.009 1.00 86.50 467 SER A N 1
ATOM 3711 C CA . SER A 1 467 ? -29.394 13.457 31.270 1.00 86.50 467 SER A CA 1
ATOM 3712 C C . SER A 1 467 ? -30.726 13.114 31.947 1.00 86.50 467 SER A C 1
ATOM 3714 O O . SER A 1 467 ? -30.735 12.760 33.125 1.00 86.50 467 SER A O 1
ATOM 3716 N N . GLU A 1 468 ? -31.837 13.087 31.197 1.00 85.25 468 GLU A N 1
ATOM 3717 C CA . GLU A 1 468 ? -33.156 12.683 31.718 1.00 85.25 468 GLU A CA 1
ATOM 3718 C C . GLU A 1 468 ? -33.180 11.234 32.230 1.00 85.25 468 GLU A C 1
ATOM 3720 O O . GLU A 1 468 ? -33.838 10.927 33.225 1.00 85.25 468 GLU A O 1
ATOM 3725 N N . ARG A 1 469 ? -32.425 10.334 31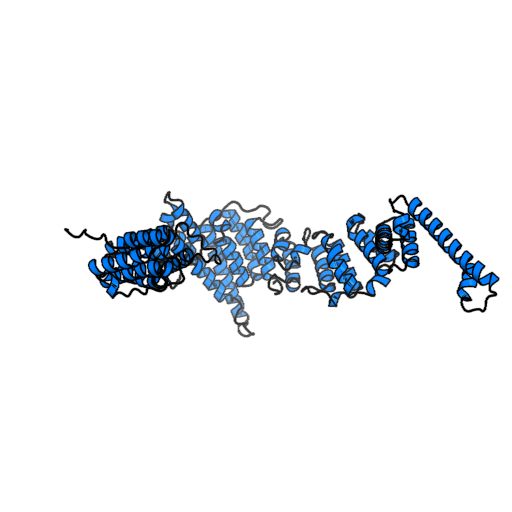.586 1.00 85.25 469 ARG A N 1
ATOM 3726 C CA . ARG A 1 469 ? -32.250 8.939 32.030 1.00 85.25 469 ARG A CA 1
ATOM 3727 C C . ARG A 1 469 ? -31.337 8.790 33.254 1.00 85.25 469 ARG A C 1
ATOM 3729 O O . ARG A 1 469 ? -31.179 7.675 33.748 1.00 85.25 469 ARG A O 1
ATOM 3736 N N . GLY A 1 470 ? -30.727 9.873 33.740 1.00 81.25 470 GLY A N 1
ATOM 3737 C CA . GLY A 1 470 ? -29.815 9.864 34.885 1.00 81.25 470 GLY A CA 1
ATOM 3738 C C . GLY A 1 470 ? -28.431 9.274 34.589 1.00 81.25 470 GLY A C 1
ATOM 3739 O O . GLY A 1 470 ? -27.699 8.943 35.519 1.00 81.25 470 GLY A O 1
ATOM 3740 N N . GLU A 1 471 ? -28.058 9.118 33.314 1.00 82.94 471 GLU A N 1
ATOM 3741 C CA . GLU A 1 471 ? -26.730 8.629 32.914 1.00 82.94 471 GLU A CA 1
ATOM 3742 C C . GLU A 1 471 ? -25.663 9.730 33.061 1.00 82.94 471 GLU A C 1
ATOM 3744 O O . GLU A 1 471 ? -24.515 9.418 33.379 1.00 82.94 471 GLU A O 1
ATOM 3749 N N . ALA A 1 472 ? -26.055 10.994 32.824 1.00 79.06 472 ALA A N 1
ATOM 3750 C CA . ALA A 1 472 ? -25.268 12.223 33.012 1.00 79.06 472 ALA A CA 1
ATOM 3751 C C . ALA A 1 472 ? -23.803 12.137 32.523 1.00 79.06 472 ALA A C 1
ATOM 3753 O O . ALA A 1 472 ? -22.882 12.623 33.175 1.00 79.06 472 ALA A O 1
ATOM 3754 N N . ILE A 1 473 ? -23.580 11.490 31.372 1.00 85.81 473 ILE A N 1
ATOM 3755 C CA . ILE A 1 473 ? -22.238 11.248 30.810 1.00 85.81 473 ILE A CA 1
ATOM 3756 C C . ILE A 1 473 ? -21.615 12.541 30.261 1.00 85.81 473 ILE A C 1
ATOM 3758 O O . ILE A 1 473 ? -20.402 12.730 30.343 1.00 85.81 473 ILE A O 1
ATOM 3762 N N . VAL A 1 474 ? -22.450 13.397 29.671 1.00 90.06 474 VAL A N 1
ATOM 3763 C CA . VAL A 1 474 ? -22.102 14.706 29.108 1.00 90.06 474 VAL A CA 1
ATOM 3764 C C . VAL A 1 474 ? -23.154 15.696 29.592 1.00 90.06 474 VAL A C 1
ATOM 3766 O O . VAL A 1 474 ? -24.341 15.365 29.584 1.00 90.06 474 VAL A O 1
ATOM 3769 N N . SER A 1 475 ? -22.735 16.882 30.027 1.00 87.25 475 SER A N 1
ATOM 3770 C CA . SER A 1 475 ? -23.647 17.946 30.456 1.00 87.25 475 SER A CA 1
ATOM 3771 C C . SER A 1 475 ? -23.927 18.960 29.339 1.00 87.25 475 SER A C 1
ATOM 3773 O O . SER A 1 475 ? -23.260 18.984 28.300 1.00 87.25 475 SER A O 1
ATOM 3775 N N . SER A 1 476 ? -24.918 19.830 29.552 1.00 84.06 476 SER A N 1
ATOM 3776 C CA . SER A 1 476 ? -25.116 21.017 28.708 1.00 84.06 476 SER A CA 1
ATOM 3777 C C . SER A 1 476 ? -23.887 21.927 28.719 1.00 84.06 476 SER A C 1
ATOM 3779 O O . SER A 1 476 ? -23.527 22.479 27.680 1.00 84.06 476 SER A O 1
ATOM 3781 N N . ASP A 1 477 ? -23.228 22.042 29.872 1.00 84.25 477 ASP A N 1
ATOM 3782 C CA . ASP A 1 477 ? -22.081 22.924 30.080 1.00 84.25 477 ASP A CA 1
ATOM 3783 C C . ASP A 1 477 ? -20.863 22.441 29.287 1.00 84.25 477 ASP A C 1
ATOM 3785 O O . ASP A 1 477 ? -20.190 23.253 28.659 1.00 84.25 477 ASP A O 1
ATOM 3789 N N . ASP A 1 478 ? -20.639 21.121 29.226 1.00 89.88 478 ASP A N 1
ATOM 3790 C CA . ASP A 1 478 ? -19.600 20.506 28.391 1.00 89.88 478 ASP A CA 1
ATOM 3791 C C . ASP A 1 478 ? -19.790 20.880 26.907 1.00 89.88 478 ASP A C 1
ATOM 3793 O O . ASP A 1 478 ? -18.866 21.340 26.234 1.00 89.88 478 ASP A O 1
ATOM 3797 N N . LEU A 1 479 ? -21.013 20.720 26.383 1.00 89.44 479 LEU A N 1
ATOM 3798 C CA . LEU A 1 479 ? -21.325 21.050 24.989 1.00 89.44 479 LEU A CA 1
ATOM 3799 C C . LEU A 1 479 ? -21.145 22.545 24.703 1.00 89.44 479 LEU A C 1
ATOM 3801 O O . LEU A 1 479 ? -20.616 22.911 23.649 1.00 89.44 479 LEU A O 1
ATOM 3805 N N . LEU A 1 480 ? -21.574 23.410 25.628 1.00 84.62 480 LEU A N 1
ATOM 3806 C CA . LEU A 1 480 ? -21.373 24.853 25.518 1.00 84.62 480 LEU A CA 1
ATOM 3807 C C . LEU A 1 480 ? -19.886 25.202 25.507 1.00 84.62 480 LEU A C 1
ATOM 3809 O O . LEU A 1 480 ? -19.467 25.990 24.660 1.00 84.62 480 LEU A O 1
ATOM 3813 N N . GLU A 1 481 ? -19.085 24.602 26.389 1.00 88.06 481 GLU A N 1
ATOM 3814 C CA . GLU A 1 481 ? -17.637 24.805 26.449 1.00 88.06 481 GLU A CA 1
ATOM 3815 C C . GLU A 1 481 ? -16.974 24.488 25.101 1.00 88.06 481 GLU A C 1
ATOM 3817 O O . GLU A 1 481 ? -16.192 25.294 24.592 1.00 88.06 481 GLU A O 1
ATOM 3822 N N . TRP A 1 482 ? -17.336 23.366 24.472 1.00 92.69 482 TRP A N 1
ATOM 3823 C CA . TRP A 1 482 ? -16.747 22.939 23.198 1.00 92.69 482 TRP A CA 1
ATOM 3824 C C . TRP A 1 482 ? -17.205 23.776 21.997 1.00 92.69 482 TRP A C 1
ATOM 3826 O O . TRP A 1 482 ? -16.437 23.988 21.056 1.00 92.69 482 TRP A O 1
ATOM 3836 N N . LEU A 1 483 ? -18.448 24.267 22.005 1.00 88.88 483 LEU A N 1
ATOM 3837 C CA . LEU A 1 483 ? -19.016 25.058 20.905 1.00 88.88 483 LEU A CA 1
ATOM 3838 C C . LEU A 1 483 ? -18.677 26.554 21.006 1.00 88.88 483 LEU A C 1
ATOM 3840 O O . LEU A 1 483 ? -18.613 27.237 19.979 1.00 88.88 483 LEU A O 1
ATOM 3844 N N . ARG A 1 484 ? -18.421 27.078 22.213 1.00 83.56 484 ARG A N 1
ATOM 3845 C CA . ARG A 1 484 ? -18.171 28.509 22.467 1.00 83.56 484 ARG A CA 1
ATOM 3846 C C . ARG A 1 484 ? -17.042 29.095 21.595 1.00 83.56 484 ARG A C 1
ATOM 3848 O O . ARG A 1 484 ? -17.273 30.167 21.031 1.00 83.56 484 ARG A O 1
ATOM 3855 N N . PRO A 1 485 ? -15.885 28.429 21.376 1.00 87.25 485 PRO A N 1
ATOM 3856 C CA . PRO A 1 485 ? -14.843 28.937 20.480 1.00 87.25 485 PRO A CA 1
ATOM 3857 C C . PRO A 1 485 ? -15.289 29.091 19.020 1.00 87.25 485 PRO A C 1
ATOM 3859 O O . PRO A 1 485 ? -14.848 30.013 18.346 1.00 87.25 485 PRO A O 1
ATOM 3862 N N . PHE A 1 486 ? -16.160 28.209 18.514 1.00 86.12 486 PHE A N 1
ATOM 3863 C CA . PHE A 1 486 ? -16.705 28.319 17.156 1.00 86.12 486 PHE A CA 1
ATOM 3864 C C . PHE A 1 486 ? -17.732 29.451 17.050 1.00 86.12 486 PHE A C 1
ATOM 3866 O O . PHE A 1 486 ? -17.703 30.231 16.100 1.00 86.12 486 PHE A O 1
ATOM 3873 N N . CYS A 1 487 ? -18.623 29.569 18.034 1.00 79.56 487 CYS A N 1
ATOM 3874 C CA . CYS A 1 487 ? -19.661 30.599 18.043 1.00 79.56 487 CYS A CA 1
ATOM 3875 C C . CYS A 1 487 ? -19.087 32.015 18.225 1.00 79.56 487 CYS A C 1
ATOM 3877 O O . CYS A 1 487 ? -19.621 32.968 17.657 1.00 79.56 487 CYS A O 1
ATOM 3879 N N . GLY A 1 488 ? -17.983 32.147 18.966 1.00 73.38 488 GLY A N 1
ATOM 3880 C CA . GLY A 1 488 ? -17.277 33.412 19.183 1.00 73.38 488 GLY A CA 1
ATOM 3881 C C . GLY A 1 488 ? -16.290 33.815 18.079 1.00 73.38 488 GLY A C 1
ATOM 3882 O O . GLY A 1 488 ? -15.707 34.891 18.173 1.00 73.38 488 GLY A O 1
ATOM 3883 N N . ASP A 1 489 ? -16.078 32.988 17.049 1.00 79.44 489 ASP A N 1
ATOM 3884 C CA . ASP A 1 489 ? -15.132 33.288 15.968 1.00 79.44 489 ASP A CA 1
ATOM 3885 C C . ASP A 1 489 ? -15.763 34.214 14.916 1.00 79.44 489 ASP A C 1
ATOM 3887 O O . ASP A 1 489 ? -16.610 33.821 14.107 1.00 79.44 489 ASP A O 1
ATOM 3891 N N . ASP A 1 490 ? -15.331 35.472 14.929 1.00 71.00 490 ASP A N 1
ATOM 3892 C CA . ASP A 1 490 ? -15.812 36.522 14.032 1.00 71.00 490 ASP A CA 1
ATOM 3893 C C . ASP A 1 490 ? -15.411 36.336 12.569 1.00 71.00 490 ASP A C 1
ATOM 3895 O O . ASP A 1 490 ? -16.006 36.965 11.694 1.00 71.00 490 ASP A O 1
ATOM 3899 N N . THR A 1 491 ? -14.419 35.489 12.294 1.00 76.50 491 THR A N 1
ATOM 3900 C CA . THR A 1 491 ? -13.943 35.232 10.930 1.00 76.50 491 THR A CA 1
ATOM 3901 C C . THR A 1 491 ? -14.859 34.279 10.157 1.00 76.50 491 THR A C 1
ATOM 3903 O O . THR A 1 491 ? -14.746 34.166 8.937 1.00 76.50 491 THR A O 1
ATOM 3906 N N . LEU A 1 492 ? -15.794 33.610 10.845 1.00 77.50 492 LEU A N 1
ATOM 3907 C CA . LEU A 1 492 ? -16.666 32.587 10.273 1.00 77.50 492 LEU A CA 1
ATOM 3908 C C . LEU A 1 492 ? -18.044 33.131 9.852 1.00 77.50 492 LEU A C 1
ATOM 3910 O O . LEU A 1 492 ? -18.550 34.099 10.435 1.00 77.50 492 LEU A O 1
ATOM 3914 N N . PRO A 1 493 ? -18.726 32.479 8.886 1.00 74.25 493 PRO A N 1
ATOM 3915 C CA . PRO A 1 493 ? -20.080 32.849 8.491 1.00 74.25 493 PRO A CA 1
ATOM 3916 C C . PRO A 1 493 ? -21.055 32.905 9.675 1.00 74.25 493 PRO A C 1
ATOM 3918 O O . PRO A 1 493 ? -21.023 32.080 10.586 1.00 74.25 493 PRO A O 1
ATOM 3921 N N . VAL A 1 494 ? -21.951 33.891 9.646 1.00 70.31 494 VAL A N 1
ATOM 3922 C CA . VAL A 1 494 ? -22.903 34.188 10.730 1.00 70.31 494 VAL A CA 1
ATOM 3923 C C . VAL A 1 494 ? -23.935 33.078 10.906 1.00 70.31 494 VAL A C 1
ATOM 3925 O O . VAL A 1 494 ? -24.183 32.621 12.016 1.00 70.31 494 VAL A O 1
ATOM 3928 N N . LYS A 1 495 ? -24.521 32.615 9.800 1.00 76.62 495 LYS A N 1
ATOM 3929 C CA . LYS A 1 495 ? -25.664 31.698 9.816 1.00 76.62 495 LYS A CA 1
ATOM 3930 C C . LYS A 1 495 ? -25.383 30.364 10.540 1.00 76.62 495 LYS A C 1
ATOM 3932 O O . LYS A 1 495 ? -26.124 30.066 11.469 1.00 76.62 495 LYS A O 1
ATOM 3937 N N . PRO A 1 496 ? -24.294 29.620 10.249 1.00 80.81 496 PRO A N 1
ATOM 3938 C CA . PRO A 1 496 ? -23.966 28.398 10.989 1.00 80.81 496 PRO A CA 1
ATOM 3939 C C . PRO A 1 496 ? -23.754 28.621 12.491 1.00 80.81 496 PRO A C 1
ATOM 3941 O O . PRO A 1 496 ? -24.101 27.755 13.287 1.00 80.81 496 PRO A O 1
ATOM 3944 N N . ARG A 1 497 ? -23.206 29.779 12.889 1.00 79.56 497 ARG A N 1
ATOM 3945 C CA . ARG A 1 497 ? -23.030 30.133 14.305 1.00 79.56 497 ARG A CA 1
ATOM 3946 C C . ARG A 1 497 ? -24.382 30.329 14.991 1.00 79.56 497 ARG A C 1
ATOM 3948 O O . ARG A 1 497 ? -24.598 29.773 16.059 1.00 79.56 497 ARG A O 1
ATOM 3955 N N . ILE A 1 498 ? -25.310 31.049 14.356 1.00 74.31 498 ILE A N 1
ATOM 3956 C CA . ILE A 1 498 ? -26.678 31.235 14.870 1.00 74.31 498 ILE A CA 1
ATOM 3957 C C . ILE A 1 498 ? -27.406 29.889 14.994 1.00 74.31 498 ILE A C 1
ATOM 3959 O O . ILE A 1 498 ? -27.981 29.613 16.047 1.00 74.31 498 ILE A O 1
ATOM 3963 N N . ASP A 1 499 ? -27.331 29.047 13.960 1.00 82.81 499 ASP A N 1
ATOM 3964 C CA . ASP A 1 499 ? -28.019 27.752 13.914 1.00 82.81 499 ASP A CA 1
ATOM 3965 C C . ASP A 1 499 ? -27.545 26.811 15.043 1.00 82.81 499 ASP A C 1
ATOM 3967 O O . ASP A 1 499 ? -28.362 26.180 15.712 1.00 82.81 499 ASP A O 1
ATOM 3971 N N . VAL A 1 500 ? -26.233 26.755 15.318 1.00 85.25 500 VAL A N 1
ATOM 3972 C CA . VAL A 1 500 ? -25.659 25.982 16.441 1.00 85.25 500 VAL A CA 1
ATOM 3973 C C . VAL A 1 500 ? -26.221 26.444 17.785 1.00 85.25 500 VAL A C 1
ATOM 3975 O O . VAL A 1 500 ? -26.621 25.625 18.613 1.00 85.25 500 VAL A O 1
ATOM 3978 N N . LEU A 1 501 ? -26.277 27.757 18.003 1.00 80.00 501 LEU A N 1
ATOM 3979 C CA . LEU A 1 501 ? -26.796 28.325 19.245 1.00 80.00 501 LEU A CA 1
ATOM 3980 C C . LEU A 1 501 ? -28.297 28.066 19.405 1.00 80.00 501 LEU A C 1
ATOM 3982 O O . LEU A 1 501 ? -28.766 27.817 20.510 1.00 80.00 501 LEU A O 1
ATOM 3986 N N . GLN A 1 502 ? -29.056 28.105 18.308 1.00 81.94 502 GLN A N 1
ATOM 3987 C CA . GLN A 1 502 ? -30.482 27.779 18.308 1.00 81.94 502 GLN A CA 1
ATOM 3988 C C . GLN A 1 502 ? -30.742 26.310 18.653 1.00 81.94 502 GLN A C 1
ATOM 3990 O O . GLN A 1 502 ? -31.658 26.022 19.418 1.00 81.94 502 GLN A O 1
ATOM 3995 N N . ILE A 1 503 ? -29.918 25.390 18.146 1.00 87.00 503 ILE A N 1
ATOM 3996 C CA . ILE A 1 503 ? -29.998 23.968 18.502 1.00 87.00 503 ILE A CA 1
ATOM 3997 C C . ILE A 1 503 ? -29.807 23.767 20.014 1.00 87.00 503 ILE A C 1
ATOM 3999 O O . ILE A 1 503 ? -30.555 23.007 20.625 1.00 87.00 503 ILE A O 1
ATOM 4003 N N . MET A 1 504 ? -28.835 24.458 20.621 1.00 83.31 504 MET A N 1
ATOM 4004 C CA . MET A 1 504 ? -28.572 24.368 22.063 1.00 83.31 504 MET A CA 1
ATOM 4005 C C . MET A 1 504 ? -29.729 24.927 22.902 1.00 83.31 504 MET A C 1
ATOM 4007 O O . MET A 1 504 ? -30.166 24.273 23.845 1.00 83.31 504 MET A O 1
ATOM 4011 N N . GLU A 1 505 ? -30.254 26.100 22.533 1.00 81.12 505 GLU A N 1
ATOM 4012 C CA . GLU A 1 505 ? -31.382 26.756 23.217 1.00 81.12 505 GLU A CA 1
ATOM 4013 C C . GLU A 1 505 ? -32.666 25.916 23.176 1.00 81.12 505 GLU A C 1
ATOM 4015 O O . GLU A 1 505 ? -33.416 25.874 24.144 1.00 81.12 505 GLU A O 1
ATOM 4020 N N . GLN A 1 506 ? -32.922 25.217 22.069 1.00 82.56 506 GLN A N 1
ATOM 4021 C CA . GLN A 1 506 ? -34.120 24.383 21.928 1.00 82.56 506 GLN A CA 1
ATOM 4022 C C . GLN A 1 506 ? -34.072 23.093 22.749 1.00 82.56 506 GLN A C 1
ATOM 4024 O O . GLN A 1 506 ? -35.120 22.510 23.022 1.00 82.56 506 GLN A O 1
ATOM 4029 N N . ALA A 1 507 ? -32.877 22.614 23.089 1.00 80.12 507 ALA A N 1
ATOM 4030 C CA . ALA A 1 507 ? -32.690 21.322 23.735 1.00 80.12 507 ALA A CA 1
ATOM 4031 C C . ALA A 1 507 ? -32.349 21.420 25.227 1.00 80.12 507 ALA A C 1
ATOM 4033 O O . ALA A 1 507 ? -32.529 20.443 25.948 1.00 80.12 507 ALA A O 1
ATOM 4034 N N . PHE A 1 508 ? -31.860 22.563 25.711 1.00 77.75 508 PHE A N 1
ATOM 4035 C CA . PHE A 1 508 ? -31.484 22.749 27.112 1.00 77.75 508 PHE A CA 1
ATOM 4036 C C . PHE A 1 508 ? -32.120 24.005 27.706 1.00 77.75 508 PHE A C 1
ATOM 4038 O O . PHE A 1 508 ? -32.221 25.036 27.047 1.00 77.75 508 PHE A O 1
ATOM 4045 N N . ASN A 1 509 ? -32.476 23.938 28.991 1.00 70.50 509 ASN A N 1
ATOM 4046 C CA . ASN A 1 509 ? -32.826 25.122 29.774 1.00 70.50 509 ASN A CA 1
ATOM 4047 C C . ASN A 1 509 ? -31.533 25.863 30.132 1.00 70.50 509 ASN A C 1
ATOM 4049 O O . ASN A 1 509 ? -30.918 25.590 31.162 1.00 70.50 509 ASN A O 1
ATOM 4053 N N . LEU A 1 510 ? -31.091 26.736 29.230 1.00 68.88 510 LEU A N 1
ATOM 4054 C CA . LEU A 1 510 ? -29.889 27.547 29.400 1.00 68.88 510 LEU A CA 1
ATOM 4055 C C . LEU A 1 510 ? -30.054 28.544 30.556 1.00 68.88 510 LEU A C 1
ATOM 4057 O O . LEU A 1 510 ? -31.164 28.997 30.839 1.00 68.88 510 LEU A O 1
ATOM 4061 N N . SER A 1 511 ? -28.946 28.898 31.211 1.00 65.94 511 SER A N 1
ATOM 4062 C CA . SER A 1 511 ? -28.949 29.965 32.215 1.00 65.94 511 SER A CA 1
ATOM 4063 C C . SER A 1 511 ? -29.301 31.316 31.575 1.00 65.94 511 SER A C 1
ATOM 4065 O O . SER A 1 511 ? -29.065 31.521 30.382 1.00 65.94 511 SER A O 1
ATOM 4067 N N . ASP A 1 512 ? -29.823 32.265 32.358 1.00 67.00 512 ASP A N 1
ATOM 4068 C CA . ASP A 1 512 ? -30.117 33.618 31.858 1.00 67.00 512 ASP A CA 1
ATOM 4069 C C . ASP A 1 512 ? -28.874 34.290 31.246 1.00 67.00 512 ASP A C 1
ATOM 4071 O O . ASP A 1 512 ? -28.979 35.031 30.266 1.00 67.00 512 ASP A O 1
ATOM 4075 N N . ASP A 1 513 ? -27.690 34.004 31.792 1.00 65.25 513 ASP A N 1
ATOM 4076 C CA . ASP A 1 513 ? -26.417 34.519 31.288 1.00 65.25 513 ASP A CA 1
ATOM 4077 C C . ASP A 1 513 ? -26.035 33.883 29.948 1.00 65.25 513 ASP A C 1
ATOM 4079 O O . ASP A 1 513 ? -25.585 34.588 29.041 1.00 65.25 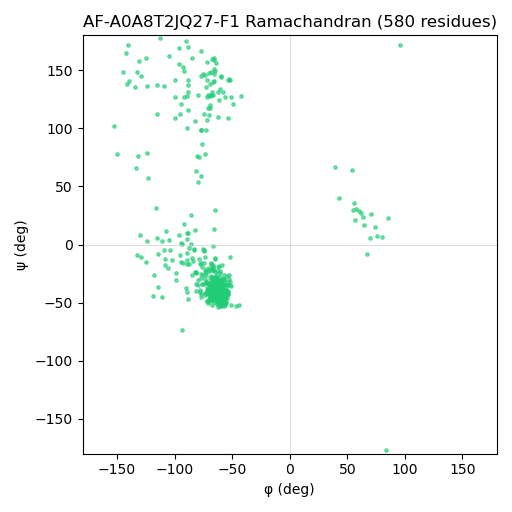513 ASP A O 1
ATOM 4083 N N . ASP A 1 514 ? -26.277 32.581 29.774 1.00 66.44 514 ASP A N 1
ATOM 4084 C CA . ASP A 1 514 ? -26.059 31.905 28.498 1.00 66.44 514 ASP A CA 1
ATOM 4085 C C . ASP A 1 514 ? -27.056 32.386 27.442 1.00 66.44 514 ASP A C 1
ATOM 4087 O O . ASP A 1 514 ? -26.640 32.677 26.326 1.00 66.44 514 ASP A O 1
ATOM 4091 N N . ILE A 1 515 ? -28.337 32.579 27.782 1.00 70.25 515 ILE A N 1
ATOM 4092 C CA . ILE A 1 515 ? -29.351 33.142 26.870 1.00 70.25 515 ILE A CA 1
ATOM 4093 C C . ILE A 1 515 ? -28.940 34.544 26.402 1.00 70.25 515 ILE A C 1
ATOM 4095 O O . ILE A 1 515 ? -28.968 34.833 25.201 1.00 70.25 515 ILE A O 1
ATOM 4099 N N . LYS A 1 516 ? -28.500 35.413 27.322 1.00 71.75 516 LYS A N 1
ATOM 4100 C CA . LYS A 1 516 ? -27.987 36.754 26.987 1.00 71.75 516 LYS A CA 1
ATOM 4101 C C . LYS A 1 516 ? -26.743 36.682 26.107 1.00 71.75 516 LYS A C 1
ATOM 4103 O O . LYS A 1 516 ? -26.621 37.446 25.151 1.00 71.75 516 LYS A O 1
ATOM 4108 N N . LEU A 1 517 ? -25.838 35.750 26.391 1.00 69.25 517 LEU A N 1
ATOM 4109 C CA . LEU A 1 517 ? -24.631 35.529 25.603 1.00 69.25 517 LEU A CA 1
ATOM 4110 C C . LEU A 1 517 ? -24.955 35.003 24.194 1.00 69.25 517 LEU A C 1
ATOM 4112 O O . LEU A 1 517 ? -24.353 35.451 23.217 1.00 69.25 517 LEU A O 1
ATOM 4116 N N . LEU A 1 518 ? -25.942 34.113 24.057 1.00 70.50 518 LEU A N 1
ATOM 4117 C CA . LEU A 1 518 ? -26.426 33.634 22.760 1.00 70.50 518 LEU A CA 1
ATOM 4118 C C . LEU A 1 518 ? -27.036 34.773 21.948 1.00 70.50 518 LEU A C 1
ATOM 4120 O O . LEU A 1 518 ? -26.725 34.934 20.766 1.00 70.50 518 LEU A O 1
ATOM 4124 N N . LEU A 1 519 ? -27.868 35.591 22.592 1.00 76.81 519 LEU A N 1
ATOM 4125 C CA . LEU A 1 519 ? -28.479 36.772 21.995 1.00 76.81 519 LEU A CA 1
ATOM 4126 C C . LEU A 1 519 ? -27.419 37.787 21.546 1.00 76.81 519 LEU A C 1
ATOM 4128 O O . LEU A 1 519 ? -27.531 38.369 20.462 1.00 76.81 519 LEU A O 1
ATOM 4132 N N . PHE A 1 520 ? -26.355 37.941 22.338 1.00 76.38 520 PHE A N 1
ATOM 4133 C CA . PHE A 1 520 ? -25.194 38.762 22.014 1.00 76.38 520 PHE A CA 1
ATOM 4134 C C . PHE A 1 520 ? -24.464 38.260 20.782 1.00 76.38 520 PHE A C 1
ATOM 4136 O O . PHE A 1 520 ? -24.316 39.016 19.822 1.00 76.38 520 PHE A O 1
ATOM 4143 N N . PHE A 1 521 ? -24.083 36.984 20.753 1.00 70.19 521 PHE A N 1
ATOM 4144 C CA . PHE A 1 521 ? -23.385 36.414 19.605 1.00 70.19 521 PHE A CA 1
ATOM 4145 C C . PHE A 1 521 ? -24.224 36.474 18.327 1.00 70.19 521 PHE A C 1
ATOM 4147 O O . PHE A 1 521 ? -23.691 36.812 17.272 1.00 70.19 521 PHE A O 1
ATOM 4154 N N . ARG A 1 522 ? -25.539 36.237 18.410 1.00 75.06 522 ARG A N 1
ATOM 4155 C CA . ARG A 1 522 ? -26.465 36.389 17.275 1.00 75.06 522 ARG A CA 1
ATOM 4156 C C . ARG A 1 522 ? -26.480 37.821 16.742 1.00 75.06 522 ARG A C 1
ATOM 4158 O O . ARG A 1 522 ? -26.273 38.034 15.549 1.00 75.06 522 ARG A O 1
ATOM 4165 N N . THR A 1 523 ? -26.669 38.796 17.629 1.00 79.19 523 THR A N 1
ATOM 4166 C CA . THR A 1 523 ? -26.719 40.223 17.273 1.00 79.19 523 THR A CA 1
ATOM 4167 C C . THR A 1 523 ? -25.391 40.686 16.683 1.00 79.19 523 THR A C 1
ATOM 4169 O O . THR A 1 523 ? -25.352 41.293 15.615 1.00 79.19 523 THR A O 1
ATOM 4172 N N . GLN A 1 524 ? -24.286 40.354 17.348 1.00 74.12 524 GLN A N 1
ATOM 4173 C CA . GLN A 1 524 ? -22.945 40.750 16.943 1.00 74.12 524 GLN A CA 1
ATOM 4174 C C . GLN A 1 524 ? -22.551 40.138 15.597 1.00 74.12 524 GLN A C 1
ATOM 4176 O O . GLN A 1 524 ? -21.928 40.816 14.778 1.00 74.12 524 GLN A O 1
ATOM 4181 N N . ALA A 1 525 ? -22.923 38.881 15.347 1.00 69.94 525 ALA A N 1
ATOM 4182 C CA . ALA A 1 525 ? -22.627 38.218 14.090 1.00 69.94 525 ALA A CA 1
ATOM 4183 C C . ALA A 1 525 ? -23.340 38.917 12.917 1.00 69.94 525 ALA A C 1
ATOM 4185 O O . ALA A 1 525 ? -22.694 39.229 11.918 1.00 69.94 525 ALA A O 1
ATOM 4186 N N . VAL A 1 526 ? -24.626 39.261 13.058 1.00 75.19 526 VAL A N 1
ATOM 4187 C CA . VAL A 1 526 ? -25.355 40.032 12.034 1.00 75.19 526 VAL A CA 1
ATOM 4188 C C . VAL A 1 526 ? -24.752 41.431 11.853 1.00 75.19 526 VAL A C 1
ATOM 4190 O O . VAL A 1 526 ? -24.521 41.860 10.721 1.00 75.19 526 VAL A O 1
ATOM 4193 N N . LEU A 1 527 ? -24.450 42.126 12.955 1.00 78.25 527 LEU A N 1
ATOM 4194 C CA . LEU A 1 527 ? -23.889 43.477 12.931 1.00 78.25 527 LEU A CA 1
ATOM 4195 C C . LEU A 1 527 ? -22.541 43.544 12.222 1.00 78.25 527 LEU A C 1
ATOM 4197 O O . LEU A 1 527 ? -22.365 44.377 11.343 1.00 78.25 527 LEU A O 1
ATOM 4201 N N . LYS A 1 528 ? -21.601 42.649 12.535 1.00 73.50 528 LYS A N 1
ATOM 4202 C CA . LYS A 1 528 ? -20.278 42.648 11.891 1.00 73.50 528 LYS A CA 1
ATOM 4203 C C . LYS A 1 528 ? -20.345 42.376 10.389 1.00 73.50 528 LYS A C 1
ATOM 4205 O O . LYS A 1 528 ? -19.482 42.854 9.660 1.00 73.50 528 LYS A O 1
ATOM 4210 N N . ALA A 1 529 ? -21.352 41.633 9.929 1.00 72.69 529 ALA A N 1
ATOM 4211 C CA . ALA A 1 529 ? -21.507 41.304 8.516 1.00 72.69 529 ALA A CA 1
ATOM 4212 C C . ALA A 1 529 ? -22.020 42.479 7.663 1.00 72.69 529 ALA A C 1
ATOM 4214 O O . ALA A 1 529 ? -21.630 42.581 6.504 1.00 72.69 529 ALA A O 1
ATOM 4215 N N . SER A 1 530 ? -22.883 43.347 8.208 1.00 79.44 530 SER A N 1
ATOM 4216 C CA . SER A 1 530 ? -23.517 44.446 7.446 1.00 79.44 530 SER A CA 1
ATOM 4217 C C . SER A 1 530 ? -23.179 45.855 7.944 1.00 79.44 530 SER A C 1
ATOM 4219 O O . SER A 1 530 ? -23.149 46.786 7.149 1.00 79.44 530 SER A O 1
ATOM 4221 N N . TRP A 1 531 ? -22.839 46.020 9.223 1.00 82.12 531 TRP A N 1
ATOM 4222 C CA . TRP A 1 531 ? -22.487 47.299 9.853 1.00 82.12 531 TRP A CA 1
ATOM 4223 C C . TRP A 1 531 ? -21.207 47.171 10.702 1.00 82.12 531 TRP A C 1
ATOM 4225 O O . TRP A 1 531 ? -21.249 47.341 11.920 1.00 82.12 531 TRP A O 1
ATOM 4235 N N . PRO A 1 532 ? -20.032 46.911 10.092 1.00 69.56 532 PRO A N 1
ATOM 4236 C CA . PRO A 1 532 ? -18.781 46.644 10.819 1.00 69.56 532 PRO A CA 1
ATOM 4237 C C . PRO A 1 532 ? -18.297 47.807 11.704 1.00 69.56 532 PRO A C 1
ATOM 4239 O O . PRO A 1 532 ? -17.486 47.605 12.606 1.00 69.56 532 PRO A O 1
ATOM 4242 N N . VAL A 1 533 ? -18.790 49.026 11.459 1.00 72.56 533 VAL A N 1
ATOM 4243 C CA . VAL A 1 533 ? -18.484 50.228 12.253 1.00 72.56 533 VAL A CA 1
ATOM 4244 C C . VAL A 1 533 ? -19.269 50.250 13.573 1.00 72.56 533 VAL A C 1
ATOM 4246 O O . VAL A 1 533 ? -18.813 50.843 14.551 1.00 72.56 533 VAL A O 1
ATOM 4249 N N . LYS A 1 534 ? -20.425 49.577 13.636 1.00 74.69 534 LYS A N 1
ATOM 4250 C CA . LYS A 1 534 ? -21.271 49.525 14.828 1.00 74.69 534 LYS A CA 1
ATOM 4251 C C . LYS A 1 534 ? -20.838 48.359 15.716 1.00 74.69 534 LYS A C 1
ATOM 4253 O O . LYS A 1 534 ? -20.943 47.191 15.347 1.00 74.69 534 LYS A O 1
ATOM 4258 N N . LYS A 1 535 ? -20.361 48.680 16.917 1.00 68.62 535 LYS A N 1
ATOM 4259 C CA . LYS A 1 535 ? -20.102 47.693 17.971 1.00 68.62 535 LYS A CA 1
ATOM 4260 C C . LYS A 1 535 ? -21.336 47.621 18.861 1.00 68.62 535 LYS A C 1
ATOM 4262 O O . LYS A 1 535 ? -21.718 48.644 19.413 1.00 68.62 535 LYS A O 1
ATOM 4267 N N . ALA A 1 536 ? -21.941 46.443 18.969 1.00 71.81 536 ALA A N 1
ATOM 4268 C CA . ALA A 1 536 ? -22.893 46.167 20.037 1.00 71.81 536 ALA A CA 1
ATOM 4269 C C . ALA A 1 536 ? -22.150 45.634 21.259 1.00 71.81 536 ALA A C 1
ATOM 4271 O O . ALA A 1 536 ? -21.221 44.828 21.127 1.00 71.81 536 ALA A O 1
ATOM 4272 N N . GLU A 1 537 ? -22.598 46.059 22.430 1.00 70.44 537 GLU A N 1
ATOM 4273 C CA . GLU A 1 537 ? -22.239 45.518 23.733 1.00 70.44 537 GLU A CA 1
ATOM 4274 C C . GLU A 1 537 ? -23.392 44.668 24.284 1.00 70.44 537 GLU A C 1
ATOM 4276 O O . GLU A 1 537 ? -24.534 44.760 23.834 1.00 70.44 537 GLU A O 1
ATOM 4281 N N . VAL A 1 538 ? -23.114 43.817 25.277 1.00 65.56 538 VAL A N 1
ATOM 4282 C CA . VAL A 1 538 ? -24.143 42.969 25.917 1.00 65.56 538 VAL A CA 1
ATOM 4283 C C . VAL A 1 538 ? -25.285 43.821 26.491 1.00 65.56 538 VAL A C 1
ATOM 4285 O O . VAL A 1 538 ? -26.438 43.399 26.519 1.00 65.56 538 VAL A O 1
ATOM 4288 N N . VAL A 1 539 ? -24.972 45.055 26.891 1.00 71.50 539 VAL A N 1
ATOM 4289 C CA . VAL A 1 539 ? -25.926 46.020 27.440 1.00 71.50 539 VAL A CA 1
ATOM 4290 C C . VAL A 1 539 ? -26.959 46.460 26.402 1.00 71.50 539 VAL A C 1
ATOM 4292 O O . VAL A 1 539 ? -28.098 46.700 26.793 1.00 71.50 539 VAL A O 1
ATOM 4295 N N . ASP A 1 540 ? -26.614 46.516 25.111 1.00 74.50 540 ASP A N 1
ATOM 4296 C CA . ASP A 1 540 ? -27.473 47.040 24.030 1.00 74.50 540 ASP A CA 1
ATOM 4297 C C . ASP A 1 540 ? -28.628 46.101 23.657 1.00 74.50 540 ASP A C 1
ATOM 4299 O O . ASP A 1 540 ? -29.542 46.468 22.922 1.00 74.50 540 ASP A O 1
ATOM 4303 N N . ILE A 1 541 ? -28.597 44.872 24.163 1.00 78.88 541 ILE A N 1
ATOM 4304 C CA . ILE A 1 541 ? -29.560 43.815 23.836 1.00 78.88 541 ILE A CA 1
ATOM 4305 C C . ILE A 1 541 ? -30.146 43.136 25.075 1.00 78.88 541 ILE A C 1
ATOM 4307 O O . ILE A 1 541 ? -30.827 42.119 24.971 1.00 78.88 541 ILE A O 1
ATOM 4311 N N . GLU A 1 542 ? -29.857 43.690 26.250 1.00 75.25 542 GLU A N 1
ATOM 4312 C CA . GLU A 1 542 ? -30.208 43.121 27.549 1.00 75.25 542 GLU A CA 1
ATOM 4313 C C . GLU A 1 542 ? -31.723 42.965 27.744 1.00 75.25 542 GLU A C 1
ATOM 4315 O O . GLU A 1 542 ? -32.173 42.048 28.429 1.00 75.25 542 GLU A O 1
ATOM 4320 N N . ASN A 1 543 ? -32.516 43.854 27.141 1.00 79.81 543 ASN A N 1
ATOM 4321 C CA . ASN A 1 543 ? -33.970 43.849 27.227 1.00 79.81 543 ASN A CA 1
ATOM 4322 C C . ASN A 1 543 ? -34.618 44.202 25.876 1.00 79.81 543 ASN A C 1
ATOM 4324 O O . ASN A 1 543 ? -33.952 44.551 24.901 1.00 79.81 543 ASN A O 1
ATOM 4328 N N . GLU A 1 544 ? -35.938 44.052 25.800 1.00 82.50 544 GLU A N 1
ATOM 4329 C CA . GLU A 1 544 ? -36.720 44.308 24.588 1.00 82.50 544 GLU A CA 1
ATOM 4330 C C . GLU A 1 544 ? -36.631 45.760 24.095 1.00 82.50 544 GLU A C 1
ATOM 4332 O O . GLU A 1 544 ? -36.439 45.978 22.901 1.00 82.50 544 GLU A O 1
ATOM 4337 N N . GLU A 1 545 ? -36.678 46.739 24.998 1.00 83.06 545 GLU A N 1
ATOM 4338 C CA . GLU A 1 545 ? -36.609 48.166 24.654 1.00 83.06 545 GLU A CA 1
ATOM 4339 C C . GLU A 1 545 ? -35.288 48.531 23.971 1.00 83.06 545 GLU A C 1
ATOM 4341 O O . GLU A 1 545 ? -35.277 49.194 22.934 1.00 83.06 545 GLU A O 1
ATOM 4346 N N . LYS A 1 546 ? -34.163 48.055 24.515 1.00 84.19 546 LYS A N 1
ATOM 4347 C CA . LYS A 1 546 ? -32.834 48.318 23.954 1.00 84.19 546 LYS A CA 1
ATOM 4348 C C . LYS A 1 546 ? -32.635 47.615 22.612 1.00 84.19 546 LYS A C 1
ATOM 4350 O O . LYS A 1 546 ? -32.131 48.229 21.674 1.00 84.19 546 LYS A O 1
ATOM 4355 N N . ARG A 1 547 ? -33.130 46.377 22.471 1.00 86.62 547 ARG A N 1
ATOM 4356 C CA . ARG A 1 547 ? -33.164 45.674 21.177 1.00 86.62 547 ARG A CA 1
ATOM 4357 C C . ARG A 1 547 ? -33.987 46.438 20.142 1.00 86.62 547 ARG A C 1
ATOM 4359 O O . ARG A 1 547 ? -33.567 46.568 18.997 1.00 86.62 547 ARG A O 1
ATOM 4366 N N . TYR A 1 548 ? -35.143 46.968 20.535 1.00 84.62 548 TYR A N 1
ATOM 4367 C CA . TYR A 1 548 ? -35.991 47.757 19.647 1.00 84.62 548 TYR A CA 1
ATOM 4368 C C . TYR A 1 548 ? -35.297 49.054 19.211 1.00 84.62 548 TYR A C 1
ATOM 4370 O O . TYR A 1 548 ? -35.265 49.359 18.020 1.00 84.62 548 TYR A O 1
ATOM 4378 N N . ALA A 1 549 ? -34.667 49.766 20.150 1.00 84.94 549 ALA A N 1
ATOM 4379 C CA . ALA A 1 549 ? -33.882 50.962 19.855 1.00 84.94 549 ALA A CA 1
ATOM 4380 C C . ALA A 1 549 ? -32.730 50.666 18.880 1.00 84.94 549 ALA A C 1
ATOM 4382 O O . ALA A 1 549 ? -32.564 51.378 17.891 1.00 84.94 549 ALA A O 1
ATOM 4383 N N . LEU A 1 550 ? -31.994 49.572 19.105 1.00 85.94 550 LEU A N 1
ATOM 4384 C CA . LEU A 1 550 ? -30.929 49.126 18.210 1.00 85.94 550 LEU A CA 1
ATOM 4385 C C . LEU A 1 550 ? -31.469 48.781 16.815 1.00 85.94 550 LEU A C 1
ATOM 4387 O O . LEU A 1 550 ? -30.858 49.145 15.818 1.00 85.94 550 LEU A O 1
ATOM 4391 N N . PHE A 1 551 ? -32.622 48.115 16.715 1.00 87.88 551 PHE A N 1
ATOM 4392 C CA . PHE A 1 551 ? -33.225 47.800 15.418 1.00 87.88 551 PHE A CA 1
ATOM 4393 C C . PHE A 1 551 ? -33.615 49.051 14.633 1.00 87.88 551 PHE A C 1
ATOM 4395 O O . PHE A 1 551 ? -33.338 49.120 13.438 1.00 87.88 551 PHE A O 1
ATOM 4402 N N . LEU A 1 552 ? -34.230 50.037 15.290 1.00 87.12 552 LEU A N 1
ATOM 4403 C CA . LEU A 1 552 ? -34.577 51.306 14.650 1.00 87.12 552 LEU A CA 1
ATOM 4404 C C . LEU A 1 552 ? -33.332 52.057 14.175 1.00 87.12 552 LEU A C 1
ATOM 4406 O O . LEU A 1 552 ? -33.333 52.581 13.066 1.00 87.12 552 LEU A O 1
ATOM 4410 N N . GLU A 1 553 ? -32.265 52.060 14.976 1.00 85.88 553 GLU A N 1
ATOM 4411 C CA . GLU A 1 553 ? -30.991 52.662 14.583 1.00 85.88 553 GLU A CA 1
ATOM 4412 C C . GLU A 1 553 ? -30.412 51.979 13.337 1.00 85.88 553 GLU A C 1
ATOM 4414 O O . GLU A 1 553 ? -30.021 52.653 12.387 1.00 85.88 553 GLU A O 1
ATOM 4419 N N . LEU A 1 554 ? -30.399 50.642 13.303 1.00 86.75 554 LEU A N 1
ATOM 4420 C CA . LEU A 1 554 ? -29.906 49.890 12.148 1.00 86.75 554 LEU A CA 1
ATOM 4421 C C . LEU A 1 554 ? -30.785 50.089 10.911 1.00 86.75 554 LEU A C 1
ATOM 4423 O O . LEU A 1 554 ? -30.264 50.160 9.800 1.00 86.75 554 LEU A O 1
ATOM 4427 N N . LEU A 1 555 ? -32.102 50.192 11.092 1.00 87.00 555 LEU A N 1
ATOM 4428 C CA . LEU A 1 555 ? -33.051 50.457 10.015 1.00 87.00 555 LEU A CA 1
ATOM 4429 C C . LEU A 1 555 ? -32.812 51.829 9.373 1.00 87.00 555 LEU A C 1
ATOM 4431 O O . LEU A 1 555 ? -32.854 51.925 8.149 1.00 87.00 555 LEU A O 1
ATOM 4435 N N . ASP A 1 556 ? -32.523 52.855 10.175 1.00 87.19 556 ASP A N 1
ATOM 4436 C CA . ASP A 1 556 ? -32.261 54.220 9.701 1.00 87.19 556 ASP A CA 1
ATOM 4437 C C . ASP A 1 556 ? -30.982 54.305 8.850 1.00 87.19 556 ASP A C 1
ATOM 4439 O O . ASP A 1 556 ? -30.950 54.967 7.812 1.00 87.19 556 ASP A O 1
ATOM 4443 N N . ILE A 1 557 ? -29.946 53.549 9.229 1.00 86.69 557 ILE A N 1
ATOM 4444 C CA . ILE A 1 557 ? -28.659 53.506 8.514 1.00 86.69 557 ILE A CA 1
ATOM 4445 C C . ILE A 1 557 ? -28.600 52.445 7.397 1.00 86.69 557 ILE A C 1
ATOM 4447 O O . ILE A 1 557 ? -27.536 52.224 6.816 1.00 86.69 557 ILE A O 1
ATOM 4451 N N . SER A 1 558 ? -29.710 51.753 7.112 1.00 87.19 558 SER A N 1
ATOM 4452 C CA . SER A 1 558 ? -29.797 50.727 6.064 1.00 87.19 558 SER A CA 1
ATOM 4453 C C . SER A 1 558 ? -30.248 51.317 4.733 1.00 87.19 558 SER A C 1
ATOM 4455 O O . SER A 1 558 ? -31.308 51.936 4.630 1.00 87.19 558 SER A O 1
ATOM 4457 N N . HIS A 1 559 ? -29.486 51.073 3.670 1.00 86.00 559 HIS A N 1
ATOM 4458 C CA . HIS A 1 559 ? -29.731 51.650 2.347 1.00 86.00 559 HIS A CA 1
ATOM 4459 C C . HIS A 1 559 ? -29.675 50.633 1.202 1.00 86.00 559 HIS A C 1
ATOM 4461 O O . HIS A 1 559 ? -30.052 50.965 0.076 1.00 86.00 559 HIS A O 1
ATOM 4467 N N . ASN A 1 560 ? -29.239 49.391 1.445 1.00 85.44 560 ASN A N 1
ATOM 4468 C CA . ASN A 1 560 ? -29.167 48.363 0.405 1.00 85.44 560 ASN A CA 1
ATOM 4469 C C . ASN A 1 560 ? -29.920 47.068 0.755 1.00 85.44 560 ASN A C 1
ATOM 4471 O O . ASN A 1 560 ? -30.234 46.757 1.900 1.00 85.44 560 ASN A O 1
ATOM 4475 N N . ARG A 1 561 ? -30.235 46.280 -0.282 1.00 83.88 561 ARG A N 1
ATOM 4476 C CA . ARG A 1 561 ? -31.020 45.039 -0.154 1.00 83.88 561 ARG A CA 1
ATOM 4477 C C . ARG A 1 561 ? -30.375 44.021 0.794 1.00 83.88 561 ARG A C 1
ATOM 4479 O O . ARG A 1 561 ? -31.098 43.287 1.463 1.00 83.88 561 ARG A O 1
ATOM 4486 N N . THR A 1 562 ? -29.048 43.963 0.829 1.00 83.62 562 THR A N 1
ATOM 4487 C CA . THR A 1 562 ? -28.295 43.029 1.670 1.00 83.62 562 THR A CA 1
ATOM 4488 C C . THR A 1 562 ? -28.455 43.377 3.149 1.00 83.62 562 THR A C 1
ATOM 4490 O O . THR A 1 562 ? -28.724 42.489 3.951 1.00 83.62 562 THR A O 1
ATOM 4493 N N . GLU A 1 563 ? -28.383 44.656 3.508 1.00 85.44 563 GLU A N 1
ATOM 4494 C CA . GLU A 1 563 ? -28.629 45.164 4.864 1.00 85.44 563 GLU A CA 1
ATOM 4495 C C . GLU A 1 563 ? -30.050 44.844 5.343 1.00 85.44 563 GLU A C 1
ATOM 4497 O O . GLU A 1 563 ? -30.223 44.268 6.415 1.00 85.44 563 GLU A O 1
ATOM 4502 N N . PHE A 1 564 ? -31.072 45.080 4.511 1.00 85.56 564 PHE A N 1
ATOM 4503 C CA . PHE A 1 564 ? -32.451 44.709 4.857 1.00 85.56 564 PHE A CA 1
ATOM 4504 C C . PHE A 1 564 ? -32.625 43.195 5.068 1.00 85.56 564 PHE A C 1
ATOM 4506 O O . PHE A 1 564 ? -33.379 42.776 5.944 1.00 85.56 564 PHE A O 1
ATOM 4513 N N . GLN A 1 565 ? -31.910 42.352 4.315 1.00 83.50 565 GLN A N 1
ATOM 4514 C CA . GLN A 1 565 ? -31.904 40.903 4.555 1.00 83.50 565 GLN A CA 1
ATOM 4515 C C . GLN A 1 565 ? -31.255 40.543 5.899 1.00 83.50 565 GLN A C 1
ATOM 4517 O O . GLN A 1 565 ? -31.740 39.645 6.586 1.00 83.50 565 GLN A O 1
ATOM 4522 N N . HIS A 1 566 ? -30.199 41.251 6.304 1.00 82.69 566 HIS A N 1
ATOM 4523 C CA . HIS A 1 566 ? -29.554 41.049 7.602 1.00 82.69 566 HIS A CA 1
ATOM 4524 C C . HIS A 1 566 ? -30.405 41.570 8.767 1.00 82.69 566 HIS A C 1
ATOM 4526 O O . HIS A 1 566 ? -30.433 40.925 9.811 1.00 82.69 566 HIS A O 1
ATOM 4532 N N . LEU A 1 567 ? -31.189 42.638 8.583 1.00 84.75 567 LEU A N 1
ATOM 4533 C CA . LEU A 1 567 ? -32.213 43.054 9.553 1.00 84.75 567 LEU A CA 1
ATOM 4534 C C . LEU A 1 567 ? -33.271 41.965 9.772 1.00 84.75 567 LEU A C 1
ATOM 4536 O O . LEU A 1 567 ? -33.663 41.700 10.906 1.00 84.75 567 LEU A O 1
ATOM 4540 N N . VAL A 1 568 ? -33.707 41.288 8.704 1.00 83.56 568 VAL A N 1
ATOM 4541 C CA . VAL A 1 568 ? -34.632 40.148 8.823 1.00 83.56 568 VAL A CA 1
ATOM 4542 C C . VAL A 1 568 ? -33.985 38.994 9.593 1.00 83.56 568 VAL A C 1
ATOM 4544 O O . VAL A 1 568 ? -34.629 38.423 10.470 1.00 83.56 568 VAL A O 1
ATOM 4547 N N . LEU A 1 569 ? -32.712 38.676 9.321 1.00 79.19 569 LEU A N 1
ATOM 4548 C CA . LEU A 1 569 ? -31.968 37.668 10.089 1.00 79.19 569 LEU A CA 1
ATOM 4549 C C . LEU A 1 569 ? -31.844 38.052 11.570 1.00 79.19 569 LEU A C 1
ATOM 4551 O O . LEU A 1 569 ? -31.950 37.180 12.427 1.00 79.19 569 LEU A O 1
ATOM 4555 N N . LEU A 1 570 ? -31.667 39.342 11.878 1.00 83.38 570 LEU A N 1
ATOM 4556 C CA . LEU A 1 570 ? -31.609 39.842 13.252 1.00 83.38 570 LEU A CA 1
ATOM 4557 C C . LEU A 1 570 ? -32.925 39.607 13.995 1.00 83.38 570 LEU A C 1
ATOM 4559 O O . LEU A 1 570 ? -32.923 39.060 15.094 1.00 83.38 570 LEU A O 1
ATOM 4563 N N . LEU A 1 571 ? -34.049 39.960 13.364 1.00 83.81 571 LEU A N 1
ATOM 4564 C CA . LEU A 1 571 ? -35.383 39.742 13.927 1.00 83.81 571 LEU A CA 1
ATOM 4565 C C . LEU A 1 571 ? -35.698 38.256 14.116 1.00 83.81 571 LEU A C 1
ATOM 4567 O O . LEU A 1 571 ? -36.336 37.891 15.096 1.00 83.81 571 LEU A O 1
ATOM 4571 N N . GLN A 1 572 ? -35.238 37.394 13.206 1.00 78.31 572 GLN A N 1
ATOM 4572 C CA . GLN A 1 572 ? -35.377 35.940 13.340 1.00 78.31 572 GLN A CA 1
ATOM 4573 C C . GLN A 1 572 ? -34.520 35.361 14.474 1.00 78.31 572 GLN A C 1
ATOM 4575 O O . GLN A 1 572 ? -34.860 34.317 15.024 1.00 78.31 572 GLN A O 1
ATOM 4580 N N . ALA A 1 573 ? -33.408 36.016 14.809 1.00 72.06 573 ALA A N 1
ATOM 4581 C CA . ALA A 1 573 ? -32.463 35.560 15.822 1.00 72.06 573 ALA A CA 1
ATOM 4582 C C . ALA A 1 573 ? -32.823 36.025 17.250 1.00 72.06 573 ALA A C 1
ATOM 4584 O O . ALA A 1 573 ? -32.299 35.490 18.233 1.00 72.06 573 ALA A O 1
ATOM 4585 N N . TRP A 1 574 ? -33.699 37.021 17.369 1.00 82.81 574 TRP A N 1
ATOM 4586 C CA . TRP A 1 574 ? -34.158 37.607 18.624 1.00 82.81 574 TRP A CA 1
ATOM 4587 C C . TRP A 1 574 ? -35.436 36.940 19.162 1.00 82.81 574 TRP A C 1
ATOM 4589 O O . TRP A 1 574 ? -36.286 36.527 18.375 1.00 82.81 574 TRP A O 1
ATOM 4599 N N . PRO A 1 575 ? -35.635 36.893 20.499 1.00 78.88 575 PRO A N 1
ATOM 4600 C CA . PRO A 1 575 ? -36.934 36.583 21.085 1.00 78.88 575 PRO A CA 1
ATOM 4601 C C . PRO A 1 575 ? -38.031 37.481 20.497 1.00 78.88 575 PRO A C 1
ATOM 4603 O O . PRO A 1 575 ? -37.759 38.677 20.317 1.00 78.88 575 PRO A O 1
ATOM 4606 N N . PRO A 1 576 ? -39.247 36.951 20.245 1.00 77.19 576 PRO A N 1
ATOM 4607 C CA . PRO A 1 576 ? -40.351 37.729 19.696 1.00 77.19 576 PRO A CA 1
ATOM 4608 C C . PRO A 1 576 ? -40.557 39.001 20.510 1.00 77.19 576 PRO A C 1
ATOM 4610 O O . PRO A 1 576 ? -40.690 38.933 21.733 1.00 77.19 576 PRO A O 1
ATOM 4613 N N . MET A 1 577 ? -40.575 40.145 19.830 1.00 75.19 577 MET A N 1
ATOM 4614 C CA . MET A 1 577 ? -40.944 41.403 20.467 1.00 75.19 577 MET A CA 1
ATOM 4615 C C . MET A 1 577 ? -42.438 41.317 20.782 1.00 75.19 577 MET A C 1
ATOM 4617 O O . MET A 1 577 ? -43.255 41.121 19.874 1.00 75.19 577 MET A O 1
ATOM 4621 N N . LYS A 1 578 ? -42.805 41.378 22.061 1.00 66.69 578 LYS A N 1
ATOM 4622 C CA . LYS A 1 578 ? -44.205 41.491 22.451 1.00 66.69 578 LYS A CA 1
ATOM 4623 C C . LYS A 1 578 ? -44.594 42.907 22.079 1.00 66.69 578 LYS A C 1
ATOM 4625 O O . LYS A 1 578 ? -44.123 43.853 22.695 1.00 66.69 578 LYS A O 1
ATOM 4630 N N . GLY A 1 579 ? -45.394 43.031 21.018 1.00 55.50 579 GLY A N 1
ATOM 4631 C CA . GLY A 1 579 ? -45.834 44.326 20.517 1.00 55.50 579 GLY A CA 1
ATOM 4632 C C . GLY A 1 579 ? -46.206 45.229 21.683 1.00 55.50 579 GLY A C 1
ATOM 4633 O O . GLY A 1 579 ? -46.958 44.805 22.563 1.00 55.50 579 GLY A O 1
ATOM 4634 N N . ALA A 1 580 ? -45.626 46.428 21.706 1.00 43.25 580 ALA A N 1
ATOM 4635 C CA . ALA A 1 580 ? -46.064 47.464 22.617 1.00 43.25 580 ALA A CA 1
ATOM 4636 C C . ALA A 1 580 ? -47.588 47.544 22.486 1.00 43.25 580 ALA A C 1
ATOM 4638 O O . ALA A 1 580 ? -48.102 47.734 21.378 1.00 43.25 580 ALA A O 1
ATOM 4639 N N . GLU A 1 581 ? -48.311 47.324 23.585 1.00 36.84 581 GLU A N 1
ATOM 4640 C CA . GLU A 1 581 ? -49.664 47.853 23.675 1.00 36.84 581 GLU A CA 1
ATOM 4641 C C . GLU A 1 581 ? -49.519 49.351 23.386 1.00 36.84 581 GLU A C 1
ATOM 4643 O O . GLU A 1 581 ? -48.842 50.063 24.131 1.00 36.84 581 GLU A O 1
ATOM 4648 N N . MET A 1 582 ? -49.999 49.760 22.206 1.00 33.59 582 MET A N 1
ATOM 4649 C CA . MET A 1 582 ? -49.955 51.144 21.736 1.00 33.59 582 MET A CA 1
ATOM 4650 C C . MET A 1 582 ? -50.689 52.075 22.690 1.00 33.59 582 MET A C 1
ATOM 4652 O O . MET A 1 582 ? -51.792 51.688 23.144 1.00 33.59 582 MET A O 1
#